Protein AF-0000000070300673 (afdb_homodimer)

InterPro domains:
  IPR002808 Adenosylcobinamide amidohydrolase, CbiZ [PF01955] (4-214)
  IPR052209 Adenosylcobinamide Amidohydrolase [PTHR35336] (2-284)

Foldseek 3Di:
DKDFDPDFKWKAKPAPQPHGTDGQAGMEEEEAAAPPVVCVVPHHHDQPDPDRNNRQQVVCVVVVHDRNRYGYAYANFDLVLKFKFWDDDPHKIKMKIKAWDPLQFFAAPPFDDQADPVVRDHDRDGTEMEMEIEIAAAEDSVQQVVLVVLLLQLQQVLQVVLLDAHPRAQHTGSTGPRYIYMYMYDNPHPHYDYHQDCVDPNSVRSSVGSSVRHQSNHCRGPVSDSQVCQFLCNLGVNVVQHLVLLLVLLCVVPVVDDSVLLSVLSVCLGNVNLLSVLSNVLSVLLVVVVVVNHPLVRSQVVNVVSLVVVCVVLVHDPVPQPVPQPDPPPDRSSNSSVSSSSNSSSVVSVSCSVVVVD/DKDFDPDFKWKAKPAPQPHGTDGQAGMEEEEAAAPPVVSVVPHHHDQPDPDRNNRQQVVCVVVVHDRNRYGYAYANFDLVLKFKFWDDDPHKIKMKIKAWDPLQFFAAPPFDDQADPVVRDHDRDGTEMEMEIEIAAAEDSVQQVVLVVLLLQLQQVLQVVLLDAHPRALHTGSTGPRYIYMYMYDNPHPHYDYHQDCVDPNSVRSSVGSSVRHQSNHCSGPVSDSQVCQFLCNLGVNVVQHLVLLLVLLCVVPVVDDSVLLSVLSVVLGNPNLLSVLSNVLSVLLVVVVVVNHPLVRSQVVNVVSLVVVCVVLVHDPPDPPVVQPDDPPDDSSNSSVSVSSNSSSVVSVSCSVVVVD

Sequence (716 aa):
MIVRFAGRRGVVSTCNLNGGYREDLRYAFNNSCGRDPDVIAKRSVGMRGKTMIEHYAALAEELGLPLDKTTGMGTAALIENTATSSRQYHGVTVMAVATAGIDVNGGRAGEPAAYNEFTQTDLIKPGTINVFLFIDASLDAGTLTRALVTATEAKSAALQELMANSMYSEDLATGSGTDSLIAICNKESEIVLQNSGKHVLLGEMIGQSVKEAITEALSRQTKMTPTRQASIEWQTKRYGITREAIVSECLRLYPHLKKEVVEAGIGGIDRDNRLVAAVAAIAHLCDQNRWQIISDKSMTCTAENILHTILSERGISEEANRKDIVCGQDAPAYRQVLSLCLHTLARILHNRIIHSSLMIVRFAGRRGVVSTCNLNGGYREDLRYAFNNSCGRDPDVIAKRSVGMRGKTMIEHYAALAEELGLPLDKTTGMGTAALIENTATSSRQYHGVTVMAVATAGIDVNGGRAGEPAAYNEFTQTDLIKPGTINVFLFIDASLDAGTLTRALVTATEAKSAALQELMANSMYSEDLATGSGTDSLIAICNKESEIVLQNSGKHVLLGEMIGQSVKEAITEALSRQTKMTPTRQASIEWQTKRYGITREAIVSECLRLYPHLKKEVVEAGIGGIDRDNRLVAAVAAIAHLCDQNRWQIISDKSMTCTAENILHTILSERGISEEANRKDIVCGQDAPAYRQVLSLCLHTLARILHNRIIHSSL

Solvent-accessible surface area (backbone atoms only — not comparable to full-atom values): 34744 Å² total; per-residue (Å²): 94,77,45,74,56,94,59,60,29,39,34,36,25,32,19,61,32,75,20,16,46,44,59,74,50,43,36,36,35,46,40,51,43,18,74,46,64,72,35,40,73,69,35,71,67,71,79,74,37,96,43,69,43,45,24,49,44,46,51,32,50,75,72,70,42,60,67,92,27,31,32,50,43,67,30,42,37,58,71,90,32,50,20,71,26,70,38,76,57,97,84,34,41,30,36,16,40,15,36,19,33,38,93,67,23,12,26,34,48,35,36,77,44,60,26,37,81,87,73,68,44,66,77,85,58,63,25,16,40,39,36,42,36,41,34,55,28,18,52,50,51,0,23,50,40,32,34,50,44,32,36,33,26,6,45,25,48,40,30,51,62,48,49,33,46,12,70,78,47,73,46,60,15,34,47,28,35,54,50,39,48,36,37,36,28,26,58,76,40,88,51,74,49,80,63,23,28,30,32,26,51,58,9,14,36,43,6,41,15,35,23,50,5,41,48,48,1,22,31,62,58,69,50,52,38,35,69,58,35,32,18,37,32,49,62,28,45,36,74,60,44,29,66,66,48,30,43,52,49,27,40,69,77,38,67,87,57,56,67,68,60,48,60,66,48,44,61,64,57,32,50,29,48,58,55,27,38,52,51,47,28,39,48,49,39,38,52,35,32,76,47,55,38,32,49,64,65,29,36,47,53,54,41,50,52,53,51,49,50,59,31,52,76,69,71,44,81,68,84,66,57,72,84,66,50,81,51,62,92,82,52,58,61,54,55,42,48,50,47,44,48,42,51,50,50,12,51,50,50,50,54,48,51,64,58,65,76,93,93,78,46,72,55,92,58,60,29,38,35,37,24,32,18,62,32,75,20,16,47,44,59,73,48,43,36,37,35,48,41,52,41,17,74,47,64,72,35,38,74,68,36,73,67,70,80,74,38,98,42,67,42,46,23,48,44,47,51,33,50,74,72,70,42,60,67,92,27,31,32,48,45,66,30,41,39,57,72,90,34,52,19,72,26,70,36,76,58,96,86,33,39,33,37,17,39,14,35,17,32,40,93,68,24,11,26,34,47,36,38,78,43,60,24,37,80,88,72,68,45,67,77,84,59,63,25,16,41,38,37,41,36,40,34,54,28,18,52,50,50,1,23,49,40,32,35,48,44,30,36,34,27,5,45,24,49,40,29,51,62,48,50,33,44,12,69,77,47,73,47,59,15,35,46,27,35,53,51,37,47,35,37,38,28,26,59,75,41,87,51,73,50,80,63,23,29,29,32,26,51,58,8,14,36,42,6,41,14,33,23,51,5,41,48,46,2,22,31,61,60,69,51,52,38,35,69,59,37,33,17,37,33,48,63,28,44,35,73,59,43,31,67,65,49,30,44,52,49,28,40,69,77,38,67,87,59,56,67,69,61,48,60,66,48,43,61,64,56,33,50,28,48,59,55,26,39,52,50,47,28,41,51,49,38,38,51,34,32,75,46,56,37,31,48,64,65,30,37,47,53,53,42,50,52,54,52,49,50,57,32,52,78,69,71,42,82,76,88,64,55,74,84,67,44,84,50,61,92,82,53,57,61,56,55,42,49,51,47,47,49,42,51,50,51,13,51,50,50,51,53,47,51,63,58,66,76,96

Organism: Porphyromonas gingivalis (strain ATCC BAA-308 / W83) (NCBI:txid242619)

pLDDT: mean 90.78, std 13.78, range [38.5, 98.94]

Structure (mmCIF, N/CA/C/O backbone):
data_AF-0000000070300673-model_v1
#
loop_
_entity.id
_entity.type
_entity.pdbx_description
1 polymer 'Conserved domain protein'
#
loop_
_atom_site.group_PDB
_atom_site.id
_atom_site.type_symbol
_atom_site.label_atom_id
_atom_site.label_alt_id
_atom_site.label_comp_id
_atom_site.label_asym_id
_atom_site.label_entity_id
_atom_site.label_seq_id
_atom_site.pdbx_PDB_ins_code
_atom_site.Cartn_x
_atom_site.Cartn_y
_atom_site.Cartn_z
_atom_site.occupancy
_atom_site.B_iso_or_equiv
_atom_site.auth_seq_id
_atom_site.auth_comp_id
_atom_site.auth_asym_id
_atom_site.auth_atom_id
_atom_site.pdbx_PDB_model_num
ATOM 1 N N . MET A 1 1 ? -20.406 -13.328 -14.867 1 95.62 1 MET A N 1
ATOM 2 C CA . MET A 1 1 ? -19.469 -13.102 -15.969 1 95.62 1 MET A CA 1
ATOM 3 C C . MET A 1 1 ? -18.656 -14.359 -16.234 1 95.62 1 MET A C 1
ATOM 5 O O . MET A 1 1 ? -18.031 -14.914 -15.32 1 95.62 1 MET A O 1
ATOM 9 N N . ILE A 1 2 ? -18.625 -14.859 -17.438 1 97.31 2 ILE A N 1
ATOM 10 C CA . ILE A 1 2 ? -17.859 -16.031 -17.844 1 97.31 2 ILE A CA 1
ATOM 11 C C . ILE A 1 2 ? -16.859 -15.648 -18.922 1 97.31 2 ILE A C 1
ATOM 13 O O . ILE A 1 2 ? -17.203 -14.938 -19.875 1 97.31 2 ILE A O 1
ATOM 17 N N . VAL A 1 3 ? -15.625 -15.977 -18.688 1 97.88 3 VAL A N 1
ATOM 18 C CA . VAL A 1 3 ? -14.562 -15.812 -19.672 1 97.88 3 VAL A CA 1
ATOM 19 C C . VAL A 1 3 ? -14.242 -17.156 -20.312 1 97.88 3 VAL A C 1
ATOM 21 O O . VAL A 1 3 ? -13.844 -18.109 -19.625 1 97.88 3 VAL A O 1
ATOM 24 N N . ARG A 1 4 ? -14.398 -17.219 -21.562 1 98.12 4 ARG A N 1
ATOM 25 C CA . ARG A 1 4 ? -14.016 -18.406 -22.328 1 98.12 4 ARG A CA 1
ATOM 26 C C . ARG A 1 4 ? -12.719 -18.156 -23.094 1 98.12 4 ARG A C 1
ATOM 28 O O . ARG A 1 4 ? -12.594 -17.156 -23.797 1 98.12 4 ARG A O 1
ATOM 35 N N . PHE A 1 5 ? -11.82 -19.109 -22.984 1 97.56 5 PHE A N 1
ATOM 36 C CA . PHE A 1 5 ? -10.523 -18.922 -23.625 1 97.56 5 PHE A CA 1
ATOM 37 C C . PHE A 1 5 ? -10.562 -19.375 -25.078 1 97.56 5 PHE A C 1
ATOM 39 O O . PHE A 1 5 ? -11.047 -20.469 -25.375 1 97.56 5 PHE A O 1
ATOM 46 N N . ALA A 1 6 ? -10.109 -18.562 -25.969 1 93.38 6 ALA A N 1
ATOM 47 C CA . ALA A 1 6 ? -10.141 -18.844 -27.406 1 93.38 6 ALA A CA 1
ATOM 48 C C . ALA A 1 6 ? -9.023 -19.812 -27.781 1 93.38 6 ALA A C 1
ATOM 50 O O . ALA A 1 6 ? -9.086 -20.453 -28.844 1 93.38 6 ALA A O 1
ATOM 51 N N . GLY A 1 7 ? -8.039 -20 -27 1 95.38 7 GLY A N 1
ATOM 52 C CA . GLY A 1 7 ? -6.883 -20.844 -27.266 1 95.38 7 GLY A CA 1
ATOM 53 C C . GLY A 1 7 ? -6.121 -21.203 -26 1 95.38 7 GLY A C 1
ATOM 54 O O . GLY A 1 7 ? -6.688 -21.219 -24.906 1 95.38 7 GLY A O 1
ATOM 55 N N . ARG A 1 8 ? -4.844 -21.609 -26.25 1 97.31 8 ARG A N 1
ATOM 56 C CA . ARG A 1 8 ? -4.02 -22.031 -25.125 1 97.31 8 ARG A CA 1
ATOM 57 C C . ARG A 1 8 ? -3.648 -20.828 -24.25 1 97.31 8 ARG A C 1
ATOM 59 O O . ARG A 1 8 ? -3.102 -19.844 -24.734 1 97.31 8 ARG A O 1
ATOM 66 N N . ARG A 1 9 ? -3.98 -20.922 -22.984 1 98.62 9 ARG A N 1
ATOM 67 C CA . ARG A 1 9 ? -3.711 -19.859 -22.016 1 98.62 9 ARG A CA 1
ATOM 68 C C . ARG A 1 9 ? -2.938 -20.391 -20.812 1 98.62 9 ARG A C 1
ATOM 70 O O . ARG A 1 9 ? -3.076 -21.562 -20.453 1 98.62 9 ARG A O 1
ATOM 77 N N . GLY A 1 10 ? -1.978 -19.594 -20.359 1 98.69 10 GLY A N 1
ATOM 78 C CA . GLY A 1 10 ? -1.505 -19.766 -18.984 1 98.69 10 GLY A CA 1
ATOM 79 C C . GLY A 1 10 ? -2.35 -19.031 -17.969 1 98.69 10 GLY A C 1
ATOM 80 O O . GLY A 1 10 ? -2.738 -17.875 -18.188 1 98.69 10 GLY A O 1
ATOM 81 N N . VAL A 1 11 ? -2.725 -19.766 -16.875 1 98.88 11 VAL A N 1
ATOM 82 C CA . VAL A 1 11 ? -3.625 -19.172 -15.898 1 98.88 11 VAL A CA 1
ATOM 83 C C . VAL A 1 11 ? -3.043 -19.328 -14.5 1 98.88 11 VAL A C 1
ATOM 85 O O . VAL A 1 11 ? -2.656 -20.422 -14.102 1 98.88 11 VAL A O 1
ATOM 88 N N . VAL A 1 12 ? -2.861 -18.266 -13.812 1 98.88 12 VAL A N 1
ATOM 89 C CA . VAL A 1 12 ? -2.613 -18.281 -12.375 1 98.88 12 VAL A CA 1
ATOM 90 C C . VAL A 1 12 ? -3.85 -17.781 -11.633 1 98.88 12 VAL A C 1
ATOM 92 O O . VAL A 1 12 ? -4.328 -16.672 -11.883 1 98.88 12 VAL A O 1
ATOM 95 N N . SER A 1 13 ? -4.371 -18.594 -10.719 1 98.75 13 SER A N 1
ATOM 96 C CA . SER A 1 13 ? -5.633 -18.297 -10.055 1 98.75 13 SER A CA 1
ATOM 97 C C . SER A 1 13 ? -5.527 -18.5 -8.547 1 98.75 13 SER A C 1
ATOM 99 O O . SER A 1 13 ? -4.902 -19.469 -8.094 1 98.75 13 SER A O 1
ATOM 101 N N . THR A 1 14 ? -6.176 -17.609 -7.805 1 98.12 14 THR A N 1
ATOM 102 C CA . THR A 1 14 ? -6.23 -17.75 -6.355 1 98.12 14 THR A CA 1
ATOM 103 C C . THR A 1 14 ? -7.418 -18.609 -5.93 1 98.12 14 THR A C 1
ATOM 105 O O . THR A 1 14 ? -7.676 -18.766 -4.738 1 98.12 14 THR A O 1
ATOM 108 N N . CYS A 1 15 ? -8.109 -19.172 -6.828 1 97.38 15 CYS A N 1
ATOM 109 C CA . CYS A 1 15 ? -9.328 -19.922 -6.547 1 97.38 15 CYS A CA 1
ATOM 110 C C . CYS A 1 15 ? -8.992 -21.281 -5.953 1 97.38 15 CYS A C 1
ATOM 112 O O . CYS A 1 15 ? -7.996 -21.906 -6.332 1 97.38 15 CYS A O 1
ATOM 114 N N . ASN A 1 16 ? -9.883 -21.719 -5.094 1 95.62 16 ASN A N 1
ATOM 115 C CA . ASN A 1 16 ? -9.742 -23.062 -4.555 1 95.62 16 ASN A CA 1
ATOM 116 C C . ASN A 1 16 ? -9.953 -24.125 -5.637 1 95.62 16 ASN A C 1
ATOM 118 O O . ASN A 1 16 ? -9.359 -25.203 -5.574 1 95.62 16 ASN A O 1
ATOM 122 N N . LEU A 1 17 ? -10.773 -23.781 -6.582 1 96.69 17 LEU A N 1
ATOM 123 C CA . LEU A 1 17 ? -11.023 -24.688 -7.703 1 96.69 17 LEU A CA 1
ATOM 124 C C . LEU A 1 17 ? -10.031 -24.438 -8.828 1 96.69 17 LEU A C 1
ATOM 126 O O . LEU A 1 17 ? -10.094 -23.406 -9.508 1 96.69 17 LEU A O 1
ATOM 130 N N . ASN A 1 18 ? -9.18 -25.391 -9.039 1 97.81 18 ASN A N 1
ATOM 131 C CA . ASN A 1 18 ? -8.203 -25.344 -10.125 1 97.81 18 ASN A CA 1
ATOM 132 C C . ASN A 1 18 ? -7.352 -24.078 -10.047 1 97.81 18 ASN A C 1
ATOM 134 O O . ASN A 1 18 ? -7.141 -23.406 -11.055 1 97.81 18 ASN A O 1
ATOM 138 N N . GLY A 1 19 ? -6.93 -23.766 -8.828 1 98.19 19 GLY A N 1
ATOM 139 C CA . GLY A 1 19 ? -6.07 -22.609 -8.617 1 98.19 19 GLY A CA 1
ATOM 140 C C . GLY A 1 19 ? -4.605 -22.891 -8.891 1 98.19 19 GLY A C 1
ATOM 141 O O . GLY A 1 19 ? -4.27 -23.922 -9.5 1 98.19 19 GLY A O 1
ATOM 142 N N . GLY A 1 20 ? -3.764 -22 -8.547 1 98.12 20 GLY A N 1
ATOM 143 C CA . GLY A 1 20 ? -2.357 -22.109 -8.898 1 98.12 20 GLY A CA 1
ATOM 144 C C . GLY A 1 20 ? -2.078 -21.797 -10.352 1 98.12 20 GLY A C 1
ATOM 145 O O . GLY A 1 20 ? -2.654 -20.859 -10.906 1 98.12 20 GLY A O 1
ATOM 146 N N . TYR A 1 21 ? -1.123 -22.453 -10.914 1 98.69 21 TYR A N 1
ATOM 147 C CA . TYR A 1 21 ? -0.82 -22.266 -12.328 1 98.69 21 TYR A CA 1
ATOM 148 C C . TYR A 1 21 ? -1.3 -23.469 -13.141 1 98.69 21 TYR A C 1
ATOM 150 O O . TYR A 1 21 ? -1 -24.609 -12.812 1 98.69 21 TYR A O 1
ATOM 158 N N . ARG A 1 22 ? -2.006 -23.141 -14.219 1 98.38 22 ARG A N 1
ATOM 159 C CA . ARG A 1 22 ? -2.518 -24.172 -15.117 1 98.38 22 ARG A CA 1
ATOM 160 C C . ARG A 1 22 ? -2.479 -23.703 -16.562 1 98.38 22 ARG A C 1
ATOM 162 O O . ARG A 1 22 ? -2.631 -22.516 -16.844 1 98.38 22 ARG A O 1
ATOM 169 N N . GLU A 1 23 ? -2.332 -24.703 -17.5 1 98.12 23 GLU A N 1
AT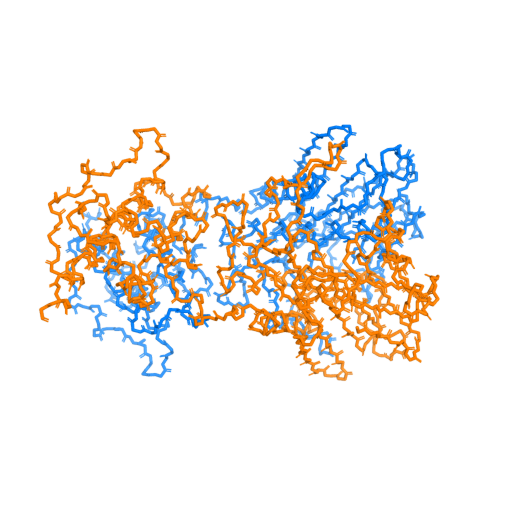OM 170 C CA . GLU A 1 23 ? -2.34 -24.359 -18.922 1 98.12 23 GLU A CA 1
ATOM 171 C C . GLU A 1 23 ? -3.459 -25.078 -19.656 1 98.12 23 GLU A C 1
ATOM 173 O O . GLU A 1 23 ? -3.602 -24.938 -20.875 1 98.12 23 GLU A O 1
ATOM 178 N N . ASP A 1 24 ? -4.266 -25.812 -18.922 1 97.94 24 ASP A N 1
ATOM 179 C CA . ASP A 1 24 ? -5.281 -26.625 -19.578 1 97.94 24 ASP A CA 1
ATOM 180 C C . ASP A 1 24 ? -6.684 -26.094 -19.297 1 97.94 24 ASP A C 1
ATOM 182 O O . ASP A 1 24 ? -7.68 -26.719 -19.656 1 97.94 24 ASP A O 1
ATOM 186 N N . LEU A 1 25 ? -6.758 -24.969 -18.594 1 98.44 25 LEU A N 1
ATOM 187 C CA . LEU A 1 25 ? -8.07 -24.391 -18.312 1 98.44 25 LEU A CA 1
ATOM 188 C C . LEU A 1 25 ? -8.672 -23.797 -19.578 1 98.44 25 LEU A C 1
ATOM 190 O O . LEU A 1 25 ? -7.949 -23.406 -20.5 1 98.44 25 LEU A O 1
ATOM 194 N N . ARG A 1 26 ? -10.094 -23.672 -19.562 1 98.38 26 ARG A N 1
ATOM 195 C CA . ARG A 1 26 ? -10.805 -23.125 -20.719 1 98.38 26 ARG A CA 1
ATOM 196 C C . ARG A 1 26 ? -11.758 -22.016 -20.297 1 98.38 26 ARG A C 1
ATOM 198 O O . ARG A 1 26 ? -12.195 -21.219 -21.125 1 98.38 26 ARG A O 1
ATOM 205 N N . TYR A 1 27 ? -12.008 -22.031 -18.984 1 98.5 27 TYR A N 1
ATOM 206 C CA . TYR A 1 27 ? -13.008 -21.078 -18.5 1 98.5 27 TYR A CA 1
ATOM 207 C C . TYR A 1 27 ? -12.578 -20.453 -17.188 1 98.5 27 TYR A C 1
ATOM 209 O O . TYR A 1 27 ? -11.875 -21.094 -16.391 1 98.5 27 TYR A O 1
ATOM 217 N N . ALA A 1 28 ? -12.945 -19.266 -16.984 1 98.44 28 ALA A N 1
ATOM 218 C CA . ALA A 1 28 ? -12.93 -18.594 -15.688 1 98.44 28 ALA A CA 1
ATOM 219 C C . ALA A 1 28 ? -14.211 -17.781 -15.477 1 98.44 28 ALA A C 1
ATOM 221 O O . ALA A 1 28 ? -14.844 -17.344 -16.438 1 98.44 28 ALA A O 1
ATOM 222 N N . PHE A 1 29 ? -14.625 -17.641 -14.203 1 97.56 29 PHE A N 1
ATOM 223 C CA . PHE A 1 29 ? -15.836 -16.875 -13.992 1 97.56 29 PHE A CA 1
ATOM 224 C C . PHE A 1 29 ? -15.695 -15.969 -12.766 1 97.56 29 PHE A C 1
ATOM 226 O O . PHE A 1 29 ? -14.805 -16.172 -11.938 1 97.56 29 PHE A O 1
ATOM 233 N N . ASN A 1 30 ? -16.375 -14.938 -12.711 1 96.12 30 ASN A N 1
ATOM 234 C CA . ASN A 1 30 ? -16.656 -14.086 -11.562 1 96.12 30 ASN A CA 1
ATOM 235 C C . ASN A 1 30 ? -18.156 -14.055 -11.25 1 96.12 30 ASN A C 1
ATOM 237 O O . ASN A 1 30 ? -18.953 -13.57 -12.062 1 96.12 30 ASN A O 1
ATOM 241 N N . ASN A 1 31 ? -18.453 -14.539 -10.078 1 91.38 31 ASN A N 1
ATOM 242 C CA . ASN A 1 31 ? -19.859 -14.695 -9.727 1 91.38 31 ASN A CA 1
ATOM 243 C C . ASN A 1 31 ? -20.25 -13.805 -8.547 1 91.38 31 ASN A C 1
ATOM 245 O O . ASN A 1 31 ? -19.578 -13.797 -7.523 1 91.38 31 ASN A O 1
ATOM 249 N N . SER A 1 32 ? -21.297 -13.07 -8.719 1 83.25 32 SER A N 1
ATOM 250 C CA . SER A 1 32 ? -21.828 -12.297 -7.602 1 83.25 32 SER A CA 1
ATOM 251 C C . SER A 1 32 ? -22.531 -13.195 -6.594 1 83.25 32 SER A C 1
ATOM 253 O O . SER A 1 32 ? -23.391 -14 -6.965 1 83.25 32 SER A O 1
ATOM 255 N N . CYS A 1 33 ? -22.047 -13.18 -5.348 1 71.19 33 CYS A N 1
ATOM 256 C CA . CYS A 1 33 ? -22.688 -13.984 -4.309 1 71.19 33 CYS A CA 1
ATOM 257 C C . CYS A 1 33 ? -23.234 -13.102 -3.191 1 71.19 33 CYS A C 1
ATOM 259 O O . CYS A 1 33 ? -23.547 -13.594 -2.105 1 71.19 33 CYS A O 1
ATOM 261 N N . GLY A 1 34 ? -23.344 -11.805 -3.15 1 58.28 34 GLY A N 1
ATOM 262 C CA . GLY A 1 34 ? -23.672 -10.938 -2.037 1 58.28 34 GLY A CA 1
ATOM 263 C C . GLY A 1 34 ? -25.141 -10.969 -1.675 1 58.28 34 GLY A C 1
ATOM 264 O O . GLY A 1 34 ? -25.938 -11.625 -2.346 1 58.28 34 GLY A O 1
ATOM 265 N N . ARG A 1 35 ? -25.391 -10.508 -0.26 1 52.5 35 ARG A N 1
ATOM 266 C CA . ARG A 1 35 ? -26.688 -10.43 0.389 1 52.5 35 ARG A CA 1
ATOM 267 C C . ARG A 1 35 ? -27.469 -9.219 -0.092 1 52.5 35 ARG A C 1
ATOM 269 O O . ARG A 1 35 ? -28.516 -8.883 0.47 1 52.5 35 ARG A O 1
ATOM 276 N N . ASP A 1 36 ? -26.844 -8.414 -0.777 1 48.84 36 ASP A N 1
ATOM 277 C CA . ASP A 1 36 ? -27.641 -7.285 -1.239 1 48.84 36 ASP A CA 1
ATOM 278 C C . ASP A 1 36 ? -28.984 -7.75 -1.805 1 48.84 36 ASP A C 1
ATOM 280 O O . ASP A 1 36 ? -29.047 -8.734 -2.549 1 48.84 36 ASP A O 1
ATOM 284 N N . PRO A 1 37 ? -29.953 -7.25 -1.083 1 48.22 37 PRO A N 1
ATOM 285 C CA . PRO A 1 37 ? -31.266 -7.633 -1.598 1 48.22 37 PRO A CA 1
ATOM 286 C C . PRO A 1 37 ? 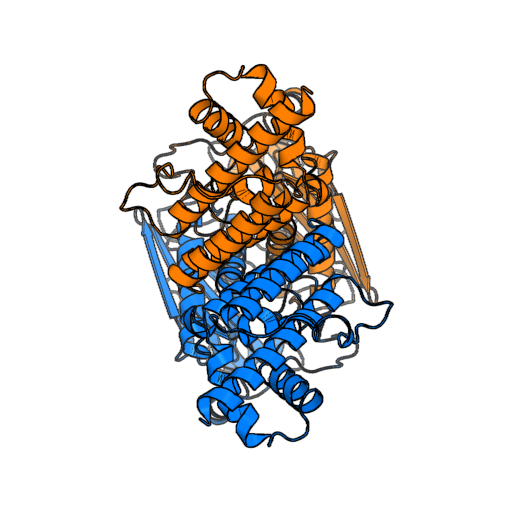-31.297 -7.762 -3.119 1 48.22 37 PRO A C 1
ATOM 288 O O . PRO A 1 37 ? -31.938 -8.664 -3.654 1 48.22 37 PRO A O 1
ATOM 291 N N . ASP A 1 38 ? -30.578 -6.914 -3.656 1 40.53 38 ASP A N 1
ATOM 292 C CA . ASP A 1 38 ? -30.531 -6.996 -5.113 1 40.53 38 ASP A CA 1
ATOM 293 C C . ASP A 1 38 ? -29.734 -8.219 -5.57 1 40.53 38 ASP A C 1
ATOM 295 O O . ASP A 1 38 ? -30.031 -8.797 -6.621 1 40.53 38 ASP A O 1
ATOM 299 N N . VAL A 1 39 ? -28.719 -8.5 -4.844 1 43.84 39 VAL A N 1
ATOM 300 C CA . VAL A 1 39 ? -27.969 -9.711 -5.117 1 43.84 39 VAL A CA 1
ATOM 301 C C . VAL A 1 39 ? -28.75 -10.93 -4.625 1 43.84 39 VAL A C 1
ATOM 303 O O . VAL A 1 39 ? -28.828 -11.945 -5.316 1 43.84 39 VAL A O 1
ATOM 306 N N . ILE A 1 40 ? -29.266 -10.844 -3.439 1 47.03 40 ILE A N 1
ATOM 307 C CA . ILE A 1 40 ? -30.062 -11.93 -2.869 1 47.03 40 ILE A CA 1
ATOM 308 C C . ILE A 1 40 ? -31.203 -12.297 -3.824 1 47.03 40 ILE A C 1
ATOM 310 O O . ILE A 1 40 ? -31.5 -13.477 -4.016 1 47.03 40 ILE A O 1
ATOM 314 N N . ALA A 1 41 ? -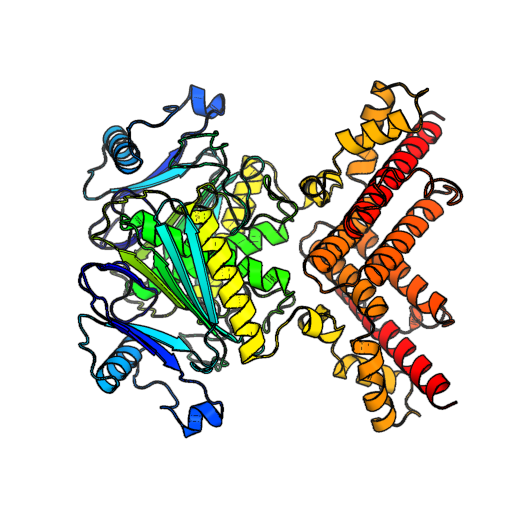31.969 -11.258 -4.199 1 43.16 41 ALA A N 1
ATOM 315 C CA . ALA A 1 41 ? -33.125 -11.523 -5.074 1 43.16 41 ALA A CA 1
ATOM 316 C C . ALA A 1 41 ? -32.688 -12.281 -6.324 1 43.16 41 ALA A C 1
ATOM 318 O O . ALA A 1 41 ? -33.438 -13.078 -6.875 1 43.16 41 ALA A O 1
ATOM 319 N N . LYS A 1 42 ? -31.672 -11.781 -6.812 1 38.5 42 LYS A N 1
ATOM 320 C CA . LYS A 1 42 ? -31.359 -12.328 -8.133 1 38.5 42 LYS A CA 1
ATOM 321 C C . LYS A 1 42 ? -30.5 -13.578 -8.008 1 38.5 42 LYS A C 1
ATOM 323 O O . LYS A 1 42 ? -30.375 -14.352 -8.969 1 38.5 42 LYS A O 1
ATOM 328 N N . ARG A 1 43 ? -29.562 -13.734 -7.242 1 43.88 43 ARG A N 1
ATOM 329 C CA . ARG A 1 43 ? -28.547 -14.758 -7.367 1 43.88 43 ARG A CA 1
ATOM 330 C C . ARG A 1 43 ? -28.375 -15.523 -6.055 1 43.88 43 ARG A C 1
ATOM 332 O O . ARG A 1 43 ? -28.812 -15.062 -5.004 1 43.88 43 ARG A O 1
ATOM 339 N N . SER A 1 44 ? -27.891 -16.812 -6.012 1 40.78 44 SER A N 1
ATOM 340 C CA . SER A 1 44 ? -27.719 -17.875 -5.035 1 40.78 44 SER A CA 1
ATOM 341 C C . SER A 1 44 ? -26.953 -17.391 -3.805 1 40.78 44 SER A C 1
ATOM 343 O O . SER A 1 44 ? -25.812 -16.938 -3.91 1 40.78 44 SER A O 1
ATOM 345 N N . VAL A 1 45 ? -27.578 -17.062 -2.711 1 49.69 45 VAL A N 1
ATOM 346 C CA . VAL A 1 45 ? -27.156 -16.641 -1.378 1 49.69 45 VAL A CA 1
ATOM 347 C C . VAL A 1 45 ? -26.531 -17.828 -0.638 1 49.69 45 VAL A C 1
ATOM 349 O O . VAL A 1 45 ? -27.062 -18.938 -0.701 1 49.69 45 VAL A O 1
ATOM 352 N N . GLY A 1 46 ? -25.188 -17.766 -0.187 1 58.31 46 GLY A N 1
ATOM 353 C CA . GLY A 1 46 ? -24.547 -18.578 0.828 1 58.31 46 GLY A CA 1
ATOM 354 C C . GLY A 1 46 ? -23.594 -19.609 0.25 1 58.31 46 GLY A C 1
ATOM 355 O O . GLY A 1 46 ? -23.438 -19.703 -0.97 1 58.31 46 GLY A O 1
ATOM 356 N N . MET A 1 47 ? -22.891 -20.234 1.081 1 67.38 47 MET A N 1
ATOM 357 C CA . MET A 1 47 ? -21.969 -21.328 0.754 1 67.38 47 MET A CA 1
ATOM 358 C C . MET A 1 47 ? -22.719 -22.531 0.208 1 67.38 47 MET A C 1
ATOM 360 O O . MET A 1 47 ? -23.703 -22.984 0.814 1 67.38 47 MET A O 1
ATOM 364 N N . ARG A 1 48 ? -22.438 -23.016 -1.025 1 72.38 48 ARG A N 1
ATOM 365 C CA . ARG A 1 48 ? -23.078 -24.141 -1.693 1 72.38 48 ARG A CA 1
ATOM 366 C C . ARG A 1 48 ? -22.391 -25.453 -1.321 1 72.38 48 ARG A C 1
ATOM 368 O O . ARG A 1 48 ? -22.766 -26.531 -1.805 1 72.38 48 ARG A O 1
ATOM 375 N N . GLY A 1 49 ? -21.438 -25.344 -0.339 1 72.44 49 GLY A N 1
ATOM 376 C CA . GLY A 1 49 ? -20.703 -26.516 0.12 1 72.44 49 GLY A CA 1
ATOM 377 C C . GLY A 1 49 ? -20.078 -26.312 1.489 1 72.44 49 GLY A C 1
ATOM 378 O O . GLY A 1 49 ? -20.156 -25.234 2.064 1 72.44 49 GLY A O 1
ATOM 379 N N . LYS A 1 50 ? -19.609 -27.484 1.951 1 76.19 50 LYS A N 1
ATOM 380 C CA . LYS A 1 50 ? -19 -27.469 3.277 1 76.19 50 LYS A CA 1
ATOM 381 C C . LYS A 1 50 ? -17.625 -26.797 3.242 1 76.19 50 LYS A C 1
ATOM 383 O O . LYS A 1 50 ? -17.125 -26.344 4.27 1 76.19 50 LYS A O 1
ATOM 388 N N . THR A 1 51 ? -17.047 -26.859 1.977 1 80.62 51 THR A N 1
ATOM 389 C CA . THR A 1 51 ? -15.719 -26.266 1.795 1 80.62 51 THR A CA 1
ATOM 390 C C . THR A 1 51 ? -15.727 -25.266 0.637 1 80.62 51 THR A C 1
ATOM 392 O O . THR A 1 51 ? -16.672 -25.25 -0.158 1 80.62 51 THR A O 1
ATOM 395 N N . MET A 1 52 ? -14.773 -24.5 0.576 1 83.81 52 MET A N 1
ATOM 396 C CA . MET A 1 52 ? -14.664 -23.531 -0.507 1 83.81 52 MET A CA 1
ATOM 397 C C . MET A 1 52 ? -14.516 -24.234 -1.854 1 83.81 52 MET A C 1
ATOM 399 O O . MET A 1 52 ? -15.023 -23.75 -2.867 1 83.81 52 MET A O 1
ATOM 403 N N . ILE A 1 53 ? -13.812 -25.344 -1.881 1 88.25 53 ILE A N 1
ATOM 404 C CA . ILE A 1 53 ? -13.656 -26.094 -3.117 1 88.25 53 ILE A CA 1
ATOM 405 C C . ILE A 1 53 ? -15.016 -26.578 -3.605 1 88.25 53 ILE A C 1
ATOM 407 O O . ILE A 1 53 ? -15.32 -26.5 -4.797 1 88.25 53 ILE A O 1
ATOM 411 N N . GLU A 1 54 ? -15.766 -27.078 -2.684 1 89.06 54 GLU A N 1
ATOM 412 C CA . GLU A 1 54 ? -17.109 -27.562 -3.025 1 89.06 54 GLU A CA 1
ATOM 413 C C . GLU A 1 54 ? -18 -26.406 -3.488 1 89.06 54 GLU A C 1
ATOM 415 O O . GLU A 1 54 ? -18.812 -26.578 -4.391 1 89.06 54 GLU A O 1
ATOM 420 N N . HIS A 1 55 ? -17.797 -25.297 -2.865 1 87.62 55 HIS A N 1
ATOM 421 C CA . HIS A 1 55 ? -18.578 -24.109 -3.232 1 87.62 55 HIS A CA 1
ATOM 422 C C . HIS A 1 55 ? -18.312 -23.719 -4.68 1 87.62 55 HIS A C 1
ATOM 424 O O . HIS A 1 55 ? -19.25 -23.562 -5.465 1 87.62 55 HIS A O 1
ATOM 430 N N . TYR A 1 56 ? -17.125 -23.641 -5.082 1 92.25 56 TYR A N 1
ATOM 431 C CA . TYR A 1 56 ? -16.781 -23.203 -6.426 1 92.25 56 TYR A CA 1
ATOM 432 C C . TYR A 1 56 ? -17.078 -24.266 -7.457 1 92.25 56 TYR A C 1
ATOM 434 O O . TYR A 1 56 ? -17.453 -23.969 -8.594 1 92.25 56 TYR A O 1
ATOM 442 N N . ALA A 1 57 ? -16.953 -25.5 -7.039 1 93.88 57 ALA A N 1
ATOM 443 C CA . ALA A 1 57 ? -17.344 -26.594 -7.926 1 93.88 57 ALA A CA 1
ATOM 444 C C . ALA A 1 57 ? -18.844 -26.531 -8.227 1 93.88 57 ALA A C 1
ATOM 446 O O . ALA A 1 57 ? -19.25 -26.703 -9.383 1 93.88 57 ALA A O 1
ATOM 447 N N . ALA A 1 58 ? -19.562 -26.312 -7.176 1 92.25 58 ALA A N 1
ATOM 448 C CA . ALA A 1 58 ? -21.016 -26.219 -7.344 1 92.25 58 ALA A CA 1
ATOM 449 C C . ALA A 1 58 ? -21.375 -25.031 -8.242 1 92.25 58 ALA A C 1
ATOM 451 O O . ALA A 1 58 ? -22.266 -25.156 -9.086 1 92.25 58 ALA A O 1
ATOM 452 N N . LEU A 1 59 ? -20.719 -23.938 -8.031 1 91.06 59 LEU A N 1
ATOM 453 C CA . LEU A 1 59 ? -20.953 -22.766 -8.867 1 91.06 59 LEU A CA 1
ATOM 454 C C . LEU A 1 59 ? -20.641 -23.062 -10.328 1 91.06 59 LEU A C 1
ATOM 456 O O . LEU A 1 59 ? -21.406 -22.688 -11.219 1 91.06 59 LEU A O 1
ATOM 460 N N . ALA A 1 60 ? -19.516 -23.703 -10.547 1 94.62 60 ALA A N 1
ATOM 461 C CA . ALA A 1 60 ? -19.125 -24.047 -11.906 1 94.62 60 ALA A CA 1
ATOM 462 C C . ALA A 1 60 ? -20.156 -24.953 -12.562 1 94.62 60 ALA A C 1
ATOM 464 O O . ALA A 1 60 ? -20.516 -24.766 -13.727 1 94.62 60 ALA A O 1
ATOM 465 N N . GLU A 1 61 ? -20.625 -25.891 -11.812 1 94.88 61 GLU A N 1
ATOM 466 C CA . GLU A 1 61 ? -21.656 -26.797 -12.32 1 94.88 6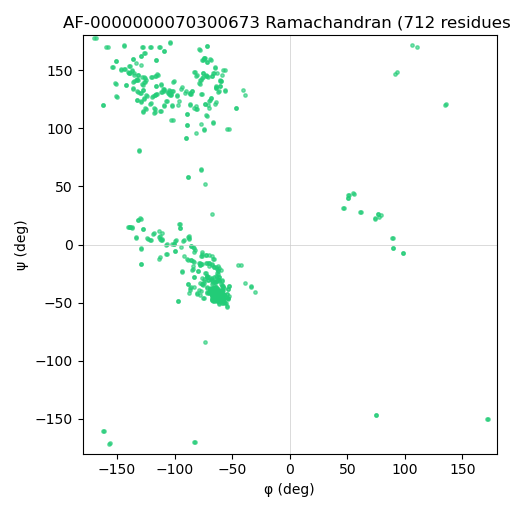1 GLU A CA 1
ATOM 467 C C . GLU A 1 61 ? -22.938 -26.062 -12.648 1 94.88 61 GLU A C 1
ATOM 469 O O . GLU A 1 61 ? -23.562 -26.312 -13.68 1 94.88 61 GLU A O 1
ATOM 474 N N . GLU A 1 62 ? -23.312 -25.25 -11.781 1 91.94 62 GLU A N 1
ATOM 475 C CA . GLU A 1 62 ? -24.531 -24.453 -11.984 1 91.94 62 GLU A CA 1
ATOM 476 C C . GLU A 1 62 ? -24.422 -23.609 -13.25 1 91.94 62 GLU A C 1
ATOM 478 O O . GLU A 1 62 ? -25.422 -23.359 -13.93 1 91.94 62 GLU A O 1
ATOM 483 N N . LEU A 1 63 ? -23.219 -23.141 -13.523 1 93.5 63 LEU A N 1
ATOM 484 C CA . LEU A 1 63 ? -22.984 -22.297 -14.688 1 93.5 63 LEU A CA 1
ATOM 485 C C . LEU A 1 63 ? -22.812 -23.141 -15.945 1 93.5 63 LEU A C 1
ATOM 487 O O . LEU A 1 63 ? -22.672 -22.609 -17.047 1 93.5 63 LEU A O 1
ATOM 491 N N . GLY A 1 64 ? -22.797 -24.453 -15.773 1 96.38 64 GLY A N 1
ATOM 492 C CA . GLY A 1 64 ? -22.641 -25.359 -16.906 1 96.38 64 GLY A CA 1
ATOM 493 C C . GLY A 1 64 ? -21.219 -25.469 -17.406 1 96.38 64 GLY A C 1
ATOM 494 O O . GLY A 1 64 ? -20.984 -25.734 -18.594 1 96.38 64 GLY A O 1
ATOM 495 N N . LEU A 1 65 ? -20.281 -25.188 -16.578 1 97.62 65 LEU A N 1
ATOM 496 C CA . LEU A 1 65 ? -18.875 -25.203 -16.969 1 97.62 65 LEU A CA 1
ATOM 497 C C . LEU A 1 65 ? -18.188 -26.484 -16.516 1 97.62 65 LEU A C 1
ATOM 499 O O . LEU A 1 65 ? -18.469 -27 -15.438 1 97.62 65 LEU A O 1
ATOM 503 N N . PRO A 1 66 ? -17.344 -27.016 -17.328 1 97.81 66 PRO A N 1
ATOM 504 C CA . PRO A 1 66 ? -16.641 -28.234 -16.922 1 97.81 66 PRO A CA 1
ATOM 505 C C . PRO A 1 66 ? -15.758 -28.016 -15.695 1 97.81 66 PRO A C 1
ATOM 507 O O . PRO A 1 66 ? -14.891 -27.125 -15.703 1 97.81 66 PRO A O 1
ATOM 510 N N . LEU A 1 67 ? -15.836 -28.828 -14.742 1 96.62 67 LEU A N 1
ATOM 511 C CA . LEU A 1 67 ? -15.203 -28.641 -13.438 1 96.62 67 LEU A CA 1
ATOM 512 C C . LEU A 1 67 ? -13.688 -28.688 -13.562 1 96.62 67 LEU A C 1
ATOM 514 O O . LEU A 1 67 ? -12.984 -27.922 -12.898 1 96.62 67 LEU A O 1
ATOM 518 N N . ASP A 1 68 ? -13.172 -29.547 -14.375 1 97.12 68 ASP A N 1
ATOM 519 C CA . ASP A 1 68 ? -11.727 -29.781 -14.445 1 97.12 68 ASP A CA 1
ATOM 520 C C . ASP A 1 68 ? -11.047 -28.734 -15.336 1 97.12 68 ASP A C 1
ATOM 522 O O . ASP A 1 68 ? -9.82 -28.703 -15.414 1 97.12 68 ASP A O 1
ATOM 526 N N . LYS A 1 69 ? -11.797 -27.844 -15.945 1 98.19 69 LYS A N 1
ATOM 527 C CA . LYS A 1 69 ? -11.25 -26.859 -16.875 1 98.19 69 LYS A CA 1
ATOM 528 C C . LYS A 1 69 ? -11.68 -25.453 -16.5 1 98.19 69 LYS A C 1
ATOM 530 O O . LYS A 1 69 ? -11.625 -24.531 -17.328 1 98.19 69 LYS A O 1
ATOM 535 N N . THR A 1 70 ? -12.211 -25.328 -15.281 1 98.38 70 THR A N 1
ATOM 536 C CA . THR A 1 70 ? -12.805 -24.047 -14.898 1 98.38 70 THR A CA 1
ATOM 537 C C . THR A 1 70 ? -12.227 -23.547 -13.578 1 98.38 70 THR A C 1
ATOM 539 O O . THR A 1 70 ? -12 -24.344 -12.656 1 98.38 70 THR A O 1
ATOM 542 N N . THR A 1 71 ? -11.844 -22.297 -13.508 1 98.25 71 THR A N 1
ATOM 543 C CA . THR A 1 71 ? -11.562 -21.609 -12.25 1 98.25 71 THR A CA 1
ATOM 544 C C . THR A 1 71 ? -12.461 -20.391 -12.094 1 98.25 71 THR A C 1
ATOM 546 O O . THR A 1 71 ? -13.258 -20.078 -12.977 1 98.25 71 THR A O 1
ATOM 549 N N . GLY A 1 72 ? -12.445 -19.781 -10.852 1 96.31 72 GLY A N 1
ATOM 550 C CA . GLY A 1 72 ? -13.398 -18.688 -10.711 1 96.31 72 GLY A CA 1
ATOM 551 C C . GLY A 1 72 ? -13.18 -17.859 -9.453 1 96.31 72 GLY A C 1
ATOM 552 O O . GLY A 1 72 ? -12.227 -18.094 -8.711 1 96.31 72 GLY A O 1
ATOM 553 N N . MET A 1 73 ? -13.977 -16.859 -9.328 1 94.38 73 MET A N 1
ATOM 554 C CA . MET A 1 73 ? -14.008 -15.945 -8.195 1 94.38 73 MET A CA 1
ATOM 555 C C . MET A 1 73 ? -15.445 -15.656 -7.766 1 94.38 73 MET A C 1
ATOM 557 O O . MET A 1 73 ? -16.375 -15.859 -8.539 1 94.38 73 MET A O 1
ATOM 561 N N . GLY A 1 74 ? -15.539 -15.211 -6.551 1 90 74 GLY A N 1
ATOM 562 C CA . GLY A 1 74 ? -16.812 -14.742 -6.008 1 90 74 GLY A CA 1
ATOM 563 C C . GLY A 1 74 ? -16.734 -13.336 -5.453 1 90 74 GLY A C 1
ATOM 564 O O . GLY A 1 74 ? -15.727 -12.945 -4.855 1 90 74 GLY A O 1
ATOM 565 N N . THR A 1 75 ? -17.797 -12.594 -5.652 1 87.5 75 THR A N 1
ATOM 566 C CA . THR A 1 75 ? -17.812 -11.203 -5.195 1 87.5 75 THR A CA 1
ATOM 567 C C . THR A 1 75 ? -19.172 -10.844 -4.617 1 87.5 75 THR A C 1
ATOM 569 O O . THR A 1 75 ? -20.203 -11.391 -5.035 1 87.5 75 THR A O 1
ATOM 572 N N . ALA A 1 76 ? -19.141 -9.977 -3.674 1 84.5 76 ALA A N 1
ATOM 573 C CA . ALA A 1 76 ? -20.375 -9.406 -3.166 1 84.5 76 ALA A CA 1
ATOM 574 C C . ALA A 1 76 ? -20.812 -8.211 -4.004 1 84.5 76 ALA A C 1
ATOM 576 O O . ALA A 1 76 ? -21.953 -7.746 -3.893 1 84.5 76 ALA A O 1
ATOM 577 N N . ALA A 1 77 ? -19.938 -7.695 -4.848 1 86.88 77 ALA A N 1
ATOM 578 C CA . ALA A 1 77 ? -20.266 -6.582 -5.73 1 86.88 77 ALA A CA 1
ATOM 579 C C . ALA A 1 77 ? -21.156 -7.035 -6.883 1 86.88 77 ALA A C 1
ATOM 581 O O . ALA A 1 77 ? -21.219 -8.227 -7.199 1 86.88 77 ALA A O 1
ATOM 582 N N . LEU A 1 78 ? -21.844 -6.113 -7.496 1 90.38 78 LEU A N 1
ATOM 583 C CA . LEU A 1 78 ? -22.656 -6.383 -8.688 1 90.38 78 LEU A CA 1
ATOM 584 C C . LEU A 1 78 ? -21.766 -6.52 -9.922 1 90.38 78 LEU A C 1
ATOM 586 O O . LEU A 1 78 ? -20.969 -5.629 -10.211 1 90.38 78 LEU A O 1
ATOM 590 N N . ILE A 1 79 ? -21.984 -7.59 -10.641 1 93.12 79 ILE A N 1
ATOM 591 C CA . ILE A 1 79 ? -21.203 -7.812 -11.859 1 93.12 79 ILE A CA 1
ATOM 592 C C . ILE A 1 79 ? -21.453 -6.676 -12.844 1 93.12 79 ILE A C 1
ATOM 594 O O . ILE A 1 79 ? -20.562 -6.301 -13.602 1 93.12 79 ILE A O 1
ATOM 598 N N . GLU A 1 80 ? -22.656 -6.031 -12.797 1 93.38 80 GLU A N 1
ATOM 599 C CA . GLU A 1 80 ? -23.016 -4.91 -13.656 1 93.38 80 GLU A CA 1
ATOM 600 C C . GLU A 1 80 ? -22.109 -3.705 -13.398 1 93.38 80 GLU A C 1
ATOM 602 O O . GLU A 1 80 ? -21.984 -2.822 -14.25 1 93.38 80 GLU A O 1
ATOM 607 N N . ASN A 1 81 ? -21.469 -3.67 -12.227 1 95.81 81 ASN A N 1
ATOM 608 C CA . ASN A 1 81 ? -20.609 -2.557 -11.859 1 95.81 81 ASN A CA 1
ATOM 609 C C . ASN A 1 81 ? -19.141 -2.852 -12.188 1 95.81 81 ASN A C 1
ATOM 611 O O . ASN A 1 81 ? -18.234 -2.17 -11.695 1 95.81 81 ASN A O 1
ATOM 615 N N . THR A 1 82 ? -18.969 -3.838 -13.047 1 97.38 82 THR A N 1
ATOM 616 C CA . THR A 1 82 ? -17.625 -4.191 -13.5 1 97.38 82 THR A CA 1
ATOM 617 C C . THR A 1 82 ? -16.969 -3.018 -14.211 1 97.38 82 THR A C 1
ATOM 619 O O . THR A 1 82 ? -17.625 -2.297 -14.969 1 97.38 82 THR A O 1
ATOM 622 N N . ALA A 1 83 ? -15.68 -2.795 -13.875 1 98.75 83 ALA A N 1
ATOM 623 C CA . ALA A 1 83 ? -14.883 -1.793 -14.578 1 98.75 83 ALA A CA 1
ATOM 624 C C . ALA A 1 83 ? -13.719 -2.441 -15.32 1 98.75 83 ALA A C 1
ATOM 626 O O . ALA A 1 83 ? -13.141 -3.426 -14.844 1 98.75 83 ALA A O 1
ATOM 627 N N . THR A 1 84 ? -13.375 -1.859 -16.516 1 98.69 84 THR A N 1
ATOM 628 C CA . THR A 1 84 ? -12.305 -2.377 -17.359 1 98.69 84 THR A CA 1
ATOM 629 C C . THR A 1 84 ? -11.32 -1.271 -17.719 1 98.69 84 THR A C 1
ATOM 631 O O . THR A 1 84 ? -11.719 -0.126 -17.938 1 98.69 84 THR A O 1
ATOM 634 N N . SER A 1 85 ? -10.07 -1.592 -17.672 1 98.81 85 SER A N 1
ATOM 635 C CA . SER A 1 85 ? -9.008 -0.713 -18.141 1 98.81 85 SER A CA 1
ATOM 636 C C . SER A 1 85 ? -7.977 -1.482 -18.969 1 98.81 85 SER A C 1
ATOM 638 O O . SER A 1 85 ? -7.629 -2.615 -18.625 1 98.81 85 SER A O 1
ATOM 640 N N . SER A 1 86 ? -7.488 -0.869 -20.062 1 98.44 86 SER A N 1
ATOM 641 C CA . SER A 1 86 ? -6.527 -1.533 -20.938 1 98.44 86 SER A CA 1
ATOM 642 C C . SER A 1 86 ? -5.387 -0.597 -21.312 1 98.44 86 SER A C 1
ATOM 644 O O . SER A 1 86 ? -5.551 0.625 -21.328 1 98.44 86 SER A O 1
ATOM 646 N N . ARG A 1 87 ? -4.246 -1.159 -21.484 1 97.5 87 ARG A N 1
ATOM 647 C CA . ARG A 1 87 ? -3.051 -0.507 -22 1 97.5 87 ARG A CA 1
ATOM 648 C C . ARG A 1 87 ? -2.453 -1.309 -23.156 1 97.5 87 ARG A C 1
ATOM 650 O O . ARG A 1 87 ? -2.541 -2.537 -23.172 1 97.5 87 ARG A O 1
ATOM 657 N N . GLN A 1 88 ? -1.935 -0.554 -24.109 1 96.31 88 GLN A N 1
ATOM 658 C CA . GLN A 1 88 ? -1.263 -1.197 -25.234 1 96.31 88 GLN A CA 1
ATOM 659 C C . GLN A 1 88 ? 0.087 -0.543 -25.516 1 96.31 88 GLN A C 1
ATOM 661 O O . GLN A 1 88 ? 0.196 0.685 -25.531 1 96.31 88 GLN A O 1
ATOM 666 N N . TYR A 1 89 ? 1.024 -1.373 -25.656 1 91.88 89 TYR A N 1
ATOM 667 C CA . TYR A 1 89 ? 2.375 -0.93 -25.984 1 91.88 89 TYR A CA 1
ATOM 668 C C . TYR A 1 89 ? 3.125 -2 -26.766 1 91.88 89 TYR A C 1
ATOM 670 O O . TYR A 1 89 ? 3.191 -3.156 -26.328 1 91.88 89 TYR A O 1
ATOM 678 N N . HIS A 1 90 ? 3.709 -1.656 -27.938 1 89.94 90 HIS A N 1
ATOM 679 C CA . HIS A 1 90 ? 4.559 -2.506 -28.766 1 89.94 90 HIS A CA 1
ATOM 680 C C . HIS A 1 90 ? 3.896 -3.852 -29.031 1 89.94 90 HIS A C 1
ATOM 682 O O . HIS A 1 90 ? 4.516 -4.902 -28.844 1 89.94 90 HIS A O 1
ATOM 688 N N . GLY A 1 91 ? 2.631 -3.865 -29.266 1 91.88 91 GLY A N 1
ATOM 689 C CA . GLY A 1 91 ? 1.914 -5.059 -29.688 1 91.88 91 GLY A CA 1
ATOM 690 C C . GLY A 1 91 ? 1.391 -5.883 -28.531 1 91.88 91 GLY A C 1
ATOM 691 O O . GLY A 1 91 ? 0.73 -6.906 -28.734 1 91.88 91 GLY A O 1
ATOM 692 N N . VAL A 1 92 ? 1.695 -5.453 -27.328 1 95.25 92 VAL A N 1
ATOM 693 C CA . VAL A 1 92 ? 1.208 -6.172 -26.156 1 95.25 92 VAL A CA 1
ATOM 694 C C . VAL A 1 92 ? 0.031 -5.418 -25.531 1 95.25 92 VAL A C 1
ATOM 696 O O . VAL A 1 92 ? 0.098 -4.203 -25.344 1 95.25 92 VAL A O 1
ATOM 699 N N . THR A 1 93 ? -0.975 -6.109 -25.328 1 97.88 93 THR A N 1
ATOM 700 C CA . THR A 1 93 ? -2.139 -5.531 -24.656 1 97.88 93 THR A CA 1
ATOM 701 C C . THR A 1 93 ? -2.322 -6.137 -23.266 1 97.88 93 THR A C 1
ATOM 703 O O . THR A 1 93 ? -2.229 -7.355 -23.094 1 97.88 93 THR A O 1
ATOM 706 N N . VAL A 1 94 ? -2.494 -5.289 -22.312 1 98.56 94 VAL A N 1
ATOM 707 C CA . VAL A 1 94 ? -2.832 -5.684 -20.953 1 98.56 94 VAL A CA 1
ATOM 708 C C . VAL A 1 94 ? -4.207 -5.129 -20.578 1 98.56 94 VAL A C 1
ATOM 710 O O . VAL A 1 94 ? -4.484 -3.947 -20.797 1 98.56 94 VAL A O 1
ATOM 713 N N . MET A 1 95 ? -5.074 -5.98 -20.094 1 98.88 95 MET A N 1
ATOM 714 C CA . MET A 1 95 ? -6.414 -5.559 -19.688 1 98.88 95 MET A CA 1
ATOM 715 C C . MET A 1 95 ? -6.75 -6.051 -18.281 1 98.88 95 MET A C 1
ATOM 717 O O . MET A 1 95 ? -6.52 -7.219 -17.969 1 98.88 95 MET A O 1
ATOM 721 N N . ALA A 1 96 ? -7.207 -5.164 -17.469 1 98.88 96 ALA A N 1
ATOM 722 C CA . ALA A 1 96 ? -7.723 -5.508 -16.141 1 98.88 96 ALA A CA 1
ATOM 723 C C . ALA A 1 96 ? -9.242 -5.344 -16.078 1 98.88 96 ALA A C 1
ATOM 725 O O . ALA A 1 96 ? -9.781 -4.363 -16.594 1 98.88 96 ALA A O 1
ATOM 726 N N . VAL A 1 97 ? -9.938 -6.301 -15.562 1 98.88 97 VAL A N 1
ATOM 727 C CA . VAL A 1 97 ? -11.375 -6.289 -15.305 1 98.88 97 VAL A CA 1
ATOM 728 C C . VAL A 1 97 ? -11.633 -6.504 -13.82 1 98.88 97 VAL A C 1
ATOM 730 O O . VAL A 1 97 ? -11.266 -7.539 -13.266 1 98.88 97 VAL A O 1
ATOM 733 N N . ALA A 1 98 ? -12.336 -5.5 -13.211 1 98.62 98 ALA A N 1
ATOM 734 C CA . ALA A 1 98 ? -12.414 -5.559 -11.75 1 98.62 98 ALA A CA 1
ATOM 735 C C . ALA A 1 98 ? -13.844 -5.352 -11.266 1 98.62 98 ALA A C 1
ATOM 737 O O . ALA A 1 98 ? -14.617 -4.605 -11.883 1 98.62 98 ALA A O 1
ATOM 738 N N . THR A 1 99 ? -14.242 -6.031 -10.273 1 97.44 99 THR A N 1
ATOM 739 C CA . THR A 1 99 ? -15.32 -5.699 -9.359 1 97.44 99 THR A CA 1
ATOM 740 C C . THR A 1 99 ? -14.773 -5.395 -7.965 1 97.44 99 THR A C 1
ATOM 742 O O . THR A 1 99 ? -13.828 -6.039 -7.512 1 97.44 99 THR A O 1
ATOM 745 N N . ALA A 1 100 ? -15.344 -4.355 -7.391 1 97.12 100 ALA A N 1
ATOM 746 C CA . ALA A 1 100 ? -14.719 -3.951 -6.133 1 97.12 100 ALA A CA 1
ATOM 747 C C . ALA A 1 100 ? -15.742 -3.287 -5.207 1 97.12 100 ALA A C 1
ATOM 749 O O . ALA A 1 100 ? -16.562 -2.486 -5.656 1 97.12 100 ALA A O 1
ATOM 750 N N . GLY A 1 101 ? -15.695 -3.586 -3.971 1 94.44 101 GLY A N 1
ATOM 751 C CA . GLY A 1 101 ? -16.406 -3 -2.84 1 94.44 101 GLY A CA 1
ATOM 752 C C . GLY A 1 101 ? -15.766 -3.342 -1.503 1 94.44 101 GLY A C 1
ATOM 753 O O . GLY A 1 101 ? -15.648 -4.516 -1.149 1 94.44 101 GLY A O 1
ATOM 754 N N . ILE A 1 102 ? -15.344 -2.275 -0.75 1 92.44 102 ILE A N 1
ATOM 755 C CA . ILE A 1 102 ? -14.633 -2.648 0.465 1 92.44 102 ILE A CA 1
ATOM 756 C C . ILE A 1 102 ? -15.07 -1.748 1.618 1 92.44 102 ILE A C 1
ATOM 758 O O . ILE A 1 102 ? -14.398 -1.685 2.652 1 92.44 102 ILE A O 1
ATOM 762 N N . ASP A 1 103 ? -16.156 -1.011 1.538 1 91.12 103 ASP A N 1
ATOM 763 C CA . ASP A 1 103 ? -16.594 -0.093 2.582 1 91.12 103 ASP A CA 1
ATOM 764 C C . ASP A 1 103 ? -16.922 -0.844 3.871 1 91.12 103 ASP A C 1
ATOM 766 O O . ASP A 1 103 ? -16.828 -0.281 4.965 1 91.12 103 ASP A O 1
ATOM 770 N N . VAL A 1 104 ? -17.266 -2.133 3.736 1 87 104 VAL A N 1
ATOM 771 C CA . VAL A 1 104 ? -17.703 -2.863 4.914 1 87 104 VAL A CA 1
ATOM 772 C C . VAL A 1 104 ? -16.688 -3.936 5.281 1 87 104 VAL A C 1
ATOM 774 O O . VAL A 1 104 ? -16.672 -4.426 6.414 1 87 104 VAL A O 1
ATOM 777 N N . ASN A 1 105 ? -15.727 -4.199 4.395 1 88.5 105 ASN A N 1
ATOM 778 C CA . ASN A 1 105 ? -14.828 -5.316 4.652 1 88.5 105 ASN A CA 1
ATOM 779 C C . ASN A 1 105 ? -13.391 -4.984 4.254 1 88.5 105 ASN A C 1
ATOM 781 O O . ASN A 1 105 ? -12.578 -5.887 4.055 1 88.5 105 ASN A O 1
ATOM 785 N N . GLY A 1 106 ? -13.164 -3.758 4.07 1 93 106 GLY A N 1
ATOM 786 C CA . GLY A 1 106 ? -11.773 -3.387 3.828 1 93 106 GLY A CA 1
ATOM 787 C C . GLY A 1 106 ? -10.867 -3.666 5.012 1 93 106 GLY A C 1
ATOM 788 O O . GLY A 1 106 ? -11.25 -3.439 6.16 1 93 106 GLY A O 1
ATOM 789 N N . GLY A 1 107 ? -9.781 -4.223 4.746 1 94.62 107 GLY A N 1
ATOM 790 C CA . GLY A 1 107 ? -8.812 -4.531 5.793 1 94.62 107 GLY A CA 1
ATOM 791 C C . GLY A 1 107 ? -7.379 -4.363 5.344 1 94.62 107 GLY A C 1
ATOM 792 O O . GLY A 1 107 ? -7.117 -4.102 4.168 1 94.62 107 GLY A O 1
ATOM 793 N N . ARG A 1 108 ? -6.496 -4.449 6.293 1 96.62 108 ARG A N 1
ATOM 794 C CA . ARG A 1 108 ? -5.059 -4.332 6.074 1 96.62 108 ARG A CA 1
ATOM 795 C C . ARG A 1 108 ? -4.344 -5.633 6.422 1 96.62 108 ARG A C 1
ATOM 797 O O . ARG A 1 108 ? -4.66 -6.27 7.43 1 96.62 108 ARG A O 1
ATOM 804 N N . ALA A 1 109 ? -3.406 -6.023 5.566 1 96 109 ALA A N 1
ATOM 805 C CA . ALA A 1 109 ? -2.623 -7.219 5.859 1 96 109 ALA A CA 1
ATOM 806 C C . ALA A 1 109 ? -1.928 -7.102 7.215 1 96 109 ALA A C 1
ATOM 808 O O . ALA A 1 109 ? -1.296 -6.082 7.508 1 96 109 ALA A O 1
ATOM 809 N N . GLY A 1 110 ? -2.045 -8.148 8.016 1 94.06 110 GLY A N 1
ATOM 810 C CA . GLY A 1 110 ? -1.385 -8.188 9.312 1 94.06 110 GLY A CA 1
ATOM 811 C C . GLY A 1 110 ? -2.307 -7.82 10.461 1 94.06 110 GLY A C 1
ATOM 812 O O . GLY A 1 110 ? -1.928 -7.938 11.625 1 94.06 110 GLY A O 1
ATOM 813 N N . GLU A 1 111 ? -3.512 -7.379 10.148 1 93.56 111 GLU A N 1
ATOM 814 C CA . GLU A 1 111 ? -4.492 -7.074 11.188 1 93.56 111 GLU A CA 1
ATOM 815 C C . GLU A 1 111 ? -5.062 -8.352 11.805 1 93.56 111 GLU A C 1
ATOM 817 O O . GLU A 1 111 ? -4.961 -9.43 11.211 1 93.56 111 GLU A O 1
ATOM 822 N N . PRO A 1 112 ? -5.609 -8.195 12.953 1 88 112 PRO A N 1
ATOM 823 C CA . PRO A 1 112 ? -6.227 -9.375 13.555 1 88 112 PRO A CA 1
ATOM 824 C C . PRO A 1 112 ? -7.355 -9.953 12.703 1 88 112 PRO A C 1
ATOM 826 O O . PRO A 1 112 ? -8.141 -9.203 12.109 1 88 112 PRO A O 1
ATOM 829 N N . ALA A 1 113 ? -7.391 -11.242 12.688 1 85.94 113 ALA A N 1
ATOM 830 C CA . ALA A 1 113 ? -8.406 -11.953 11.906 1 85.94 113 ALA A CA 1
ATOM 831 C C . ALA A 1 113 ? -9.805 -11.672 12.438 1 85.94 113 ALA A C 1
ATOM 833 O O . ALA A 1 113 ? -10.008 -11.586 13.656 1 85.94 113 ALA A O 1
ATOM 834 N N . ALA A 1 114 ? -10.656 -11.43 11.531 1 78.81 114 ALA A N 1
ATOM 835 C CA . ALA A 1 114 ? -12.055 -11.258 11.914 1 78.81 114 ALA A CA 1
ATOM 836 C C . ALA A 1 114 ? -12.766 -12.602 12.023 1 78.81 114 ALA A C 1
ATOM 838 O O . ALA A 1 114 ? -13.82 -12.711 12.648 1 78.81 114 ALA A O 1
ATOM 839 N N . TYR A 1 115 ? -12.219 -13.641 11.359 1 75.62 115 TYR A N 1
ATOM 840 C CA . TYR A 1 115 ? -12.758 -14.992 11.344 1 75.62 115 TYR A CA 1
ATOM 841 C C . TYR A 1 115 ? -11.711 -16 11.789 1 75.62 115 TYR A C 1
ATOM 843 O O . TYR A 1 115 ? -10.562 -15.945 11.336 1 75.62 115 TYR A O 1
ATOM 851 N N . ASN A 1 116 ? -12.25 -16.797 12.781 1 68.69 116 ASN A N 1
ATOM 852 C CA . ASN A 1 116 ? -11.391 -17.875 13.227 1 68.69 116 ASN A CA 1
ATOM 853 C C . ASN A 1 116 ? -11.82 -19.219 12.641 1 68.69 116 ASN A C 1
ATOM 855 O O . ASN A 1 116 ? -12.844 -19.781 13.039 1 68.69 116 ASN A O 1
ATOM 859 N N . GLU A 1 117 ? -11.109 -19.719 11.734 1 68.56 117 GLU A N 1
ATOM 860 C CA . GLU A 1 117 ? -11.469 -20.938 11 1 68.56 117 GLU A CA 1
ATOM 861 C C . GLU A 1 117 ? -11.438 -22.156 11.914 1 68.56 117 GLU A C 1
ATOM 863 O O . GLU A 1 117 ? -12.023 -23.203 11.586 1 68.56 117 GLU A O 1
ATOM 868 N N . PHE A 1 118 ? -10.852 -22.109 13.023 1 67.56 118 PHE A N 1
ATOM 869 C CA . PHE A 1 118 ? -10.758 -23.234 13.93 1 67.56 118 PHE A CA 1
ATOM 870 C C . PHE A 1 118 ? -11.961 -23.281 14.867 1 67.56 118 PHE A C 1
ATOM 872 O O . PHE A 1 118 ? -12.438 -24.359 15.219 1 67.56 118 PHE A O 1
ATOM 879 N N . THR A 1 119 ? -12.391 -22.078 15.18 1 66.81 119 THR A N 1
ATOM 880 C CA . THR A 1 119 ? -13.523 -22.031 16.094 1 66.81 119 THR A CA 1
ATOM 881 C C . THR A 1 119 ? -14.797 -21.625 15.359 1 66.81 119 THR A C 1
ATOM 883 O O . THR A 1 119 ? -15.898 -21.734 15.906 1 66.81 119 THR A O 1
ATOM 886 N N . GLN A 1 120 ? -14.617 -21.391 14.023 1 61.47 120 GLN A N 1
ATOM 887 C CA . GLN A 1 120 ? -15.719 -21 13.156 1 61.47 120 GLN A CA 1
ATOM 888 C C . GLN A 1 120 ? -16.547 -19.891 13.789 1 61.47 120 GLN A C 1
ATOM 890 O O . GLN A 1 120 ? -17.781 -19.953 13.797 1 61.47 120 GLN A O 1
ATOM 895 N N . THR A 1 121 ? -15.891 -19.047 14.578 1 52.72 121 THR A N 1
ATOM 896 C CA . THR A 1 121 ? -16.594 -17.922 15.195 1 52.72 121 THR A CA 1
ATOM 897 C C . THR A 1 121 ? -16.453 -16.672 14.328 1 52.72 121 THR A C 1
ATOM 899 O O . THR A 1 121 ? -15.438 -16.469 13.672 1 52.72 121 THR A O 1
ATOM 902 N N . ASP A 1 122 ? -17.516 -15.914 14.094 1 60.12 122 ASP A N 1
ATOM 903 C CA . ASP A 1 122 ? -17.672 -14.555 13.594 1 60.12 122 ASP A CA 1
ATOM 904 C C . ASP A 1 122 ? -17.828 -14.547 12.07 1 60.12 122 ASP A C 1
ATOM 906 O O . ASP A 1 122 ? -17.453 -15.508 11.398 1 60.12 122 ASP A O 1
ATOM 910 N N . LEU A 1 123 ? -18.641 -13.578 11.516 1 55.84 123 LEU A N 1
ATOM 911 C CA . LEU A 1 123 ? -19.141 -13.484 10.148 1 55.84 123 LEU A CA 1
ATOM 912 C C . LEU A 1 123 ? -18.188 -12.688 9.266 1 55.84 123 LEU A C 1
ATOM 914 O O . LEU A 1 123 ? -17.594 -11.703 9.711 1 55.84 123 LEU A O 1
ATOM 918 N N . ILE A 1 124 ? -17.984 -13.344 8.156 1 61.62 124 ILE A N 1
ATOM 919 C CA . ILE A 1 124 ? -17.312 -12.617 7.082 1 61.62 124 ILE A CA 1
ATOM 920 C C . ILE A 1 124 ? -18.281 -11.586 6.484 1 61.62 124 ILE A C 1
ATOM 922 O O . ILE A 1 124 ? -19.391 -11.93 6.082 1 61.62 124 ILE A O 1
ATOM 926 N N . LYS A 1 125 ? -18.047 -10.383 6.668 1 67.31 125 LYS A N 1
ATOM 927 C CA . LYS A 1 125 ? -18.781 -9.289 6.043 1 67.31 125 LYS A CA 1
ATOM 928 C C . LYS A 1 125 ? -18.531 -9.234 4.543 1 67.31 125 LYS A C 1
ATOM 930 O O . LYS A 1 125 ? -17.453 -9.625 4.078 1 67.31 125 LYS A O 1
ATOM 935 N N . PRO A 1 126 ? -19.594 -8.852 3.844 1 70.5 126 PRO A N 1
ATOM 936 C CA . PRO A 1 126 ? -19.391 -8.742 2.396 1 70.5 126 PRO A CA 1
ATOM 937 C C . PRO A 1 126 ? -18.406 -7.652 2.012 1 70.5 126 PRO A C 1
ATOM 939 O O . PRO A 1 126 ? -18.297 -6.641 2.709 1 70.5 126 PRO A O 1
ATOM 942 N N . GLY A 1 127 ? -17.688 -7.828 0.801 1 79.31 127 GLY A N 1
ATOM 943 C CA . GLY A 1 127 ? -16.734 -6.891 0.248 1 79.31 127 GLY A CA 1
ATOM 944 C C . GLY A 1 127 ? -15.469 -7.559 -0.257 1 79.31 127 GLY A C 1
ATOM 945 O O . GLY A 1 127 ? -14.844 -8.344 0.464 1 79.31 127 GLY A O 1
ATOM 946 N N . THR A 1 128 ? -15.305 -7.336 -1.441 1 89.25 128 THR A N 1
ATOM 947 C CA . THR A 1 128 ? -14.172 -7.996 -2.076 1 89.25 128 THR A CA 1
ATOM 948 C C . THR A 1 128 ? -13.695 -7.207 -3.289 1 89.25 128 THR A C 1
ATOM 950 O O . THR A 1 128 ? -14.406 -6.336 -3.791 1 89.25 128 THR A O 1
ATOM 953 N N . ILE A 1 129 ? -12.508 -7.34 -3.588 1 97 129 ILE A N 1
ATOM 954 C CA . ILE A 1 129 ? -11.945 -6.883 -4.855 1 97 129 ILE A CA 1
ATOM 955 C C . ILE A 1 129 ? -11.531 -8.086 -5.699 1 97 129 ILE A C 1
ATOM 957 O O . ILE A 1 129 ? -10.672 -8.867 -5.289 1 97 129 ILE A O 1
ATOM 961 N N . ASN A 1 130 ? -12.156 -8.312 -6.832 1 97.75 130 ASN A N 1
ATOM 962 C CA . ASN A 1 130 ? -11.797 -9.344 -7.801 1 97.75 130 ASN A CA 1
ATOM 963 C C . ASN A 1 130 ? -11.211 -8.742 -9.07 1 97.75 130 ASN A C 1
ATOM 965 O O . ASN A 1 130 ? -11.742 -7.762 -9.602 1 97.75 130 ASN A O 1
ATOM 969 N N . VAL A 1 131 ? -10.133 -9.297 -9.539 1 98.75 131 VAL A N 1
ATOM 970 C CA . VAL A 1 131 ? -9.5 -8.758 -10.734 1 98.75 131 VAL A CA 1
ATOM 971 C C . VAL A 1 131 ? -9.172 -9.891 -11.703 1 98.75 131 VAL A C 1
ATOM 973 O O . VAL A 1 131 ? -8.539 -10.875 -11.32 1 98.75 131 VAL A O 1
ATOM 976 N N . PHE A 1 132 ? -9.656 -9.797 -12.938 1 98.81 132 PHE A N 1
ATOM 977 C CA . PHE A 1 132 ? -9.07 -10.5 -14.07 1 98.81 132 PHE A CA 1
ATOM 978 C C . PHE A 1 132 ? -7.949 -9.68 -14.688 1 98.81 132 PHE A C 1
ATOM 980 O O . PHE A 1 132 ? -8.117 -8.484 -14.945 1 98.81 132 PHE A O 1
ATOM 987 N N . LEU A 1 133 ? -6.867 -10.25 -14.875 1 98.94 133 LEU A N 1
ATOM 988 C CA . LEU A 1 133 ? -5.758 -9.633 -15.602 1 98.94 133 LEU A CA 1
ATOM 989 C C . LEU A 1 133 ? -5.43 -10.414 -16.859 1 98.94 133 LEU A C 1
ATOM 991 O O . LEU A 1 133 ? -5.004 -11.57 -16.797 1 98.94 133 LEU A O 1
ATOM 995 N N . PHE A 1 134 ? -5.648 -9.828 -17.984 1 98.81 134 PHE A N 1
ATOM 996 C CA . PHE A 1 134 ? -5.367 -10.445 -19.281 1 98.81 134 PHE A CA 1
ATOM 997 C C . PHE A 1 134 ? -4.109 -9.852 -19.906 1 98.81 134 PHE A C 1
ATOM 999 O O . PHE A 1 134 ? -3.979 -8.625 -20 1 98.81 134 PHE A O 1
ATOM 1006 N N . ILE A 1 135 ? -3.225 -10.688 -20.312 1 98.75 135 ILE A N 1
ATOM 1007 C CA . ILE A 1 135 ? -1.971 -10.266 -20.922 1 98.75 135 ILE A CA 1
ATOM 1008 C C . ILE A 1 135 ? -1.811 -10.945 -22.281 1 98.75 135 ILE A C 1
ATOM 1010 O O . ILE A 1 135 ? -1.682 -12.164 -22.359 1 98.75 135 ILE A O 1
ATOM 1014 N N . ASP A 1 136 ? -1.772 -10.172 -23.328 1 97.94 136 ASP A N 1
ATOM 1015 C CA . ASP A 1 136 ? -1.665 -10.727 -24.672 1 97.94 136 ASP A CA 1
ATOM 1016 C C . ASP A 1 136 ? -0.204 -10.914 -25.078 1 97.94 136 ASP A C 1
ATOM 1018 O O . ASP A 1 136 ? 0.244 -10.383 -26.094 1 97.94 136 ASP A O 1
ATOM 1022 N N . ALA A 1 137 ? 0.521 -11.648 -24.359 1 97.69 137 ALA A N 1
ATOM 1023 C CA . ALA A 1 137 ? 1.892 -12.117 -24.547 1 97.69 137 ALA A CA 1
ATOM 1024 C C . ALA A 1 137 ? 2.107 -13.469 -23.875 1 97.69 137 ALA A C 1
ATOM 1026 O O . ALA A 1 137 ? 1.328 -13.875 -23.016 1 97.69 137 ALA A O 1
ATOM 1027 N N . SER A 1 138 ? 3.119 -14.141 -24.375 1 97.44 138 SER A N 1
ATOM 1028 C CA . SER A 1 138 ? 3.459 -15.422 -23.766 1 97.44 138 SER A CA 1
ATOM 1029 C C . SER A 1 138 ? 4.398 -15.242 -22.594 1 97.44 138 SER A C 1
ATOM 1031 O O . SER A 1 138 ? 5.469 -14.648 -22.719 1 97.44 138 SER A O 1
ATOM 1033 N N . LEU A 1 139 ? 3.963 -15.688 -21.422 1 97.62 139 LEU A N 1
ATOM 1034 C CA . LEU A 1 139 ? 4.746 -15.625 -20.188 1 97.62 139 LEU A CA 1
ATOM 1035 C C . LEU A 1 139 ? 4.973 -17.016 -19.625 1 97.62 139 LEU A C 1
ATOM 1037 O O . LEU A 1 139 ? 4.109 -17.891 -19.734 1 97.62 139 LEU A O 1
ATOM 1041 N N . ASP A 1 140 ? 6.156 -17.203 -19.047 1 96.88 140 ASP A N 1
ATOM 1042 C CA . ASP A 1 140 ? 6.32 -18.438 -18.266 1 96.88 140 ASP A CA 1
ATOM 1043 C C . ASP A 1 140 ? 5.527 -18.375 -16.969 1 96.88 140 ASP A C 1
ATOM 1045 O O . ASP A 1 140 ? 5.008 -17.312 -16.594 1 96.88 140 ASP A O 1
ATOM 1049 N N . ALA A 1 141 ? 5.449 -19.516 -16.266 1 98.25 141 ALA A N 1
ATOM 1050 C CA . ALA A 1 141 ? 4.625 -19.641 -15.07 1 98.25 141 ALA A CA 1
ATOM 1051 C C . ALA A 1 141 ? 5.059 -18.641 -13.992 1 98.25 141 ALA A C 1
ATOM 1053 O O . ALA A 1 141 ? 4.223 -18.031 -13.328 1 98.25 141 ALA A O 1
ATOM 1054 N N . GLY A 1 142 ? 6.344 -18.5 -13.836 1 98.12 142 GLY A N 1
ATOM 1055 C CA . GLY A 1 142 ? 6.871 -17.594 -12.828 1 98.12 142 GLY A CA 1
ATOM 1056 C C . GLY A 1 142 ? 6.566 -16.141 -13.125 1 98.12 142 GLY A C 1
ATOM 1057 O O . GLY A 1 142 ? 6.16 -15.383 -12.234 1 98.12 142 GLY A O 1
ATOM 1058 N N . THR A 1 143 ? 6.73 -15.734 -14.344 1 97.06 143 THR A N 1
ATOM 1059 C CA . THR A 1 143 ? 6.461 -14.367 -14.766 1 97.06 143 THR A CA 1
ATOM 1060 C C . THR A 1 143 ? 4.984 -14.023 -14.594 1 97.06 143 THR A C 1
ATOM 1062 O O . THR A 1 143 ? 4.641 -12.922 -14.164 1 97.06 143 THR A O 1
ATOM 1065 N N . LEU A 1 144 ? 4.129 -14.969 -14.93 1 98.69 144 LEU A N 1
ATOM 1066 C CA . LEU A 1 144 ? 2.699 -14.742 -14.75 1 98.69 144 LEU A CA 1
ATOM 1067 C C . LEU A 1 144 ? 2.348 -14.641 -13.273 1 98.69 144 LEU A C 1
ATOM 1069 O O . LEU A 1 144 ? 1.487 -13.852 -12.883 1 98.69 144 LEU A O 1
ATOM 1073 N N . THR A 1 145 ? 2.979 -15.461 -12.453 1 98.5 145 THR A N 1
ATOM 1074 C CA . THR A 1 145 ? 2.793 -15.391 -11.016 1 98.5 145 THR A CA 1
ATOM 1075 C C . THR A 1 145 ? 3.266 -14.047 -10.469 1 98.5 145 THR A C 1
ATOM 1077 O O . THR A 1 145 ? 2.613 -13.453 -9.609 1 98.5 145 THR A O 1
ATOM 1080 N N . ARG A 1 146 ? 4.336 -13.531 -10.969 1 97.62 146 ARG A N 1
ATOM 1081 C CA . ARG A 1 146 ? 4.848 -12.227 -10.578 1 97.62 146 ARG A CA 1
ATOM 1082 C C . ARG A 1 146 ? 3.869 -11.117 -10.969 1 97.62 146 ARG A C 1
ATOM 1084 O O . ARG A 1 146 ? 3.764 -10.102 -10.273 1 97.62 146 ARG A O 1
ATOM 1091 N N . ALA A 1 147 ? 3.178 -11.32 -12.039 1 98.12 147 ALA A N 1
ATOM 1092 C CA . ALA A 1 147 ? 2.156 -10.359 -12.438 1 98.12 147 ALA A CA 1
ATOM 1093 C C . ALA A 1 147 ? 1.105 -10.188 -11.344 1 98.12 147 ALA A C 1
ATOM 1095 O O . ALA A 1 147 ? 0.567 -9.094 -11.148 1 98.12 147 ALA A O 1
ATOM 1096 N N . LEU A 1 148 ? 0.829 -11.242 -10.562 1 97.75 148 LEU A N 1
ATOM 1097 C CA . LEU A 1 148 ? -0.096 -11.141 -9.438 1 97.75 148 LEU A CA 1
ATOM 1098 C C . LEU A 1 148 ? 0.461 -10.227 -8.352 1 97.75 148 LEU A C 1
ATOM 1100 O O . LEU A 1 148 ? -0.292 -9.5 -7.699 1 97.75 148 LEU A O 1
ATOM 1104 N N . VAL A 1 149 ? 1.737 -10.336 -8.188 1 97.62 149 VAL A N 1
ATOM 1105 C CA . VAL A 1 149 ? 2.395 -9.492 -7.195 1 97.62 149 VAL A CA 1
ATOM 1106 C C . VAL A 1 149 ? 2.256 -8.023 -7.598 1 97.62 149 VAL A C 1
ATOM 1108 O O . VAL A 1 149 ? 1.831 -7.191 -6.793 1 97.62 149 VAL A O 1
ATOM 1111 N N . THR A 1 150 ? 2.555 -7.719 -8.859 1 98 150 THR A N 1
ATOM 1112 C CA . THR A 1 150 ? 2.441 -6.355 -9.375 1 98 150 THR A CA 1
ATOM 1113 C C . THR A 1 150 ? 0.999 -5.863 -9.289 1 98 150 THR A C 1
ATOM 1115 O O . THR A 1 150 ? 0.749 -4.723 -8.891 1 98 150 THR A O 1
ATOM 1118 N N . ALA A 1 151 ? 0.077 -6.734 -9.648 1 98.56 151 ALA A N 1
ATOM 1119 C CA . ALA A 1 151 ? -1.341 -6.387 -9.57 1 98.56 151 ALA A CA 1
ATOM 1120 C C . ALA A 1 151 ? -1.761 -6.102 -8.133 1 98.56 151 ALA A C 1
ATOM 1122 O O . ALA A 1 151 ? -2.551 -5.188 -7.883 1 98.56 151 ALA A O 1
ATOM 1123 N N . THR A 1 152 ? -1.271 -6.879 -7.211 1 98.25 152 THR A N 1
ATOM 1124 C CA . THR A 1 152 ? -1.599 -6.707 -5.797 1 98.25 152 THR A CA 1
ATOM 1125 C C . THR A 1 152 ? -1.028 -5.395 -5.266 1 98.25 152 THR A C 1
ATOM 1127 O O . THR A 1 152 ? -1.688 -4.691 -4.496 1 98.25 152 THR A O 1
ATOM 1130 N N . GLU A 1 153 ? 0.202 -5.082 -5.641 1 98.44 153 GLU A N 1
ATOM 1131 C CA . GLU A 1 153 ? 0.769 -3.783 -5.293 1 98.44 153 GLU A CA 1
ATOM 1132 C C . GLU A 1 153 ? -0.102 -2.643 -5.816 1 98.44 153 GLU A C 1
ATOM 1134 O O . GLU A 1 153 ? -0.341 -1.663 -5.105 1 98.44 153 GLU A O 1
ATOM 1139 N N . ALA A 1 154 ? -0.544 -2.807 -7.039 1 98.56 154 ALA A N 1
ATOM 1140 C CA . ALA A 1 154 ? -1.394 -1.79 -7.656 1 98.56 154 ALA A CA 1
ATOM 1141 C C . ALA A 1 154 ? -2.707 -1.637 -6.895 1 98.56 154 ALA A C 1
ATOM 1143 O O . ALA A 1 154 ? -3.205 -0.522 -6.723 1 98.56 154 ALA A O 1
ATOM 1144 N N . LYS A 1 155 ? -3.27 -2.764 -6.504 1 98.5 155 LYS A N 1
ATOM 1145 C CA . LYS A 1 155 ? -4.48 -2.748 -5.688 1 98.5 155 LYS A CA 1
ATOM 1146 C C . LYS A 1 155 ? -4.262 -1.963 -4.398 1 98.5 155 LYS A C 1
ATOM 1148 O O . LYS A 1 155 ? -5.062 -1.088 -4.055 1 98.5 155 LYS A O 1
ATOM 1153 N N . SER A 1 156 ? -3.195 -2.23 -3.668 1 98.31 156 SER A N 1
ATOM 1154 C CA . SER A 1 156 ? -2.883 -1.532 -2.424 1 98.31 156 SER A CA 1
ATOM 1155 C C . SER A 1 156 ? -2.66 -0.043 -2.668 1 98.31 156 SER A C 1
ATOM 1157 O O . SER A 1 156 ? -3.072 0.792 -1.859 1 98.31 156 SER A O 1
ATOM 1159 N N . ALA A 1 157 ? -2.016 0.272 -3.783 1 98.44 157 ALA A N 1
ATOM 1160 C CA . ALA A 1 157 ? -1.776 1.666 -4.145 1 98.44 157 ALA A CA 1
ATOM 1161 C C . ALA A 1 157 ? -3.09 2.402 -4.395 1 98.44 157 ALA A C 1
ATOM 1163 O O . ALA A 1 157 ? -3.271 3.531 -3.936 1 98.44 157 ALA A O 1
ATOM 1164 N N . ALA A 1 158 ? -3.986 1.764 -5.117 1 98.69 158 ALA A N 1
ATOM 1165 C CA . ALA A 1 158 ? -5.281 2.371 -5.41 1 98.69 158 ALA A CA 1
ATOM 1166 C C . ALA A 1 158 ? -6.043 2.684 -4.125 1 98.69 158 ALA A C 1
ATOM 1168 O O . ALA A 1 158 ? -6.633 3.76 -3.992 1 98.69 158 ALA A O 1
ATOM 1169 N N . LEU A 1 159 ? -5.984 1.754 -3.238 1 98.56 159 LEU A N 1
ATOM 1170 C CA . LEU A 1 159 ? -6.711 1.921 -1.984 1 98.56 159 LEU A CA 1
ATOM 1171 C C . LEU A 1 159 ? -6.082 3.02 -1.134 1 98.56 159 LEU A C 1
ATOM 1173 O O . LEU A 1 159 ? -6.789 3.783 -0.474 1 98.56 159 LEU A O 1
ATOM 1177 N N . GLN A 1 160 ? -4.793 3.1 -1.137 1 98.25 160 GLN A N 1
ATOM 1178 C CA . GLN A 1 160 ? -4.102 4.16 -0.415 1 98.25 160 GLN A CA 1
ATOM 1179 C C . GLN A 1 160 ? -4.465 5.535 -0.976 1 98.25 160 GLN A C 1
ATOM 1181 O O . GLN A 1 160 ? -4.727 6.469 -0.218 1 98.25 160 GLN A O 1
ATOM 1186 N N . GLU A 1 161 ? -4.473 5.625 -2.277 1 98.44 161 GLU A N 1
ATOM 1187 C CA . GLU A 1 161 ? -4.742 6.895 -2.941 1 98.44 161 GLU A CA 1
ATOM 1188 C C . GLU A 1 161 ? -6.172 7.363 -2.682 1 98.44 161 GLU A C 1
ATOM 1190 O O . GLU A 1 161 ? -6.465 8.555 -2.781 1 98.44 161 GLU A O 1
ATOM 1195 N N . LEU A 1 162 ? -7.008 6.422 -2.289 1 98.56 162 LEU A N 1
ATOM 1196 C CA . LEU A 1 162 ? -8.391 6.746 -1.953 1 98.56 162 LEU A CA 1
ATOM 1197 C C . LEU A 1 162 ? -8.57 6.867 -0.443 1 98.56 162 LEU A C 1
ATOM 1199 O O . LEU A 1 162 ? -9.688 7.09 0.038 1 98.56 162 LEU A O 1
ATOM 1203 N N . MET A 1 163 ? -7.508 6.734 0.287 1 98.25 163 MET A N 1
ATOM 1204 C CA . MET A 1 163 ? -7.555 6.793 1.745 1 98.25 163 MET A CA 1
ATOM 1205 C C . MET A 1 163 ? -8.617 5.844 2.295 1 98.25 163 MET A C 1
ATOM 1207 O O . MET A 1 163 ? -9.375 6.203 3.193 1 98.25 163 MET A O 1
ATOM 1211 N N . ALA A 1 164 ? -8.656 4.609 1.701 1 98.06 164 ALA A N 1
ATOM 1212 C CA . ALA A 1 164 ? -9.648 3.625 2.119 1 98.06 164 ALA A CA 1
ATOM 1213 C C . ALA A 1 164 ? -9.367 3.125 3.533 1 98.06 164 ALA A C 1
ATOM 1215 O O . ALA A 1 164 ? -8.289 2.605 3.809 1 98.06 164 ALA A O 1
ATOM 1216 N N . ASN A 1 165 ? -10.344 3.219 4.402 1 97.12 165 ASN A N 1
ATOM 1217 C CA . ASN A 1 165 ? -10.211 2.842 5.805 1 97.12 165 ASN A CA 1
ATOM 1218 C C . ASN A 1 165 ? -10.266 1.328 5.988 1 97.12 165 ASN A C 1
ATOM 1220 O O . ASN A 1 165 ? -11.031 0.645 5.305 1 97.12 165 ASN A O 1
ATOM 1224 N N . SER A 1 166 ? -9.461 0.818 6.887 1 96.06 166 SER A N 1
ATOM 1225 C CA . SER A 1 166 ? -9.734 -0.529 7.383 1 96.06 166 SER A CA 1
ATOM 1226 C C . SER A 1 166 ? -10.938 -0.545 8.312 1 96.06 166 SER A C 1
ATOM 1228 O O . SER A 1 166 ? -11.156 0.403 9.07 1 96.06 166 SER A O 1
ATOM 1230 N N . MET A 1 167 ? -11.641 -1.568 8.258 1 92.31 167 MET A N 1
ATOM 1231 C CA . MET A 1 167 ? -12.789 -1.749 9.141 1 92.31 167 MET A CA 1
ATOM 1232 C C . MET A 1 167 ? -12.383 -2.508 10.406 1 92.31 167 MET A C 1
ATOM 1234 O O . MET A 1 167 ? -13.195 -2.684 11.312 1 92.31 167 MET A O 1
ATOM 1238 N N . TYR A 1 168 ? -11.078 -2.83 10.555 1 91.44 168 TYR A N 1
ATOM 1239 C CA . TYR A 1 168 ? -10.672 -3.748 11.617 1 91.44 168 TYR A CA 1
ATOM 1240 C C . TYR A 1 168 ? -9.531 -3.16 12.438 1 91.44 168 TYR A C 1
ATOM 1242 O O . TYR A 1 168 ? -9.07 -3.779 13.398 1 91.44 168 TYR A O 1
ATOM 1250 N N . SER A 1 169 ? -9.078 -2.018 12.047 1 93.56 169 SER A N 1
ATOM 1251 C CA . SER A 1 169 ? -7.996 -1.347 12.766 1 93.56 169 SER A CA 1
ATOM 1252 C C . SER A 1 169 ? -8.008 0.155 12.5 1 93.56 169 SER A C 1
ATOM 1254 O O . SER A 1 169 ? -8.945 0.678 11.898 1 93.56 169 SER A O 1
ATOM 1256 N N . GLU A 1 170 ? -6.996 0.846 12.938 1 96.94 170 GLU A N 1
ATOM 1257 C CA . GLU A 1 170 ? -6.859 2.289 12.758 1 96.94 170 GLU A CA 1
ATOM 1258 C C . GLU A 1 170 ? -6.012 2.615 11.531 1 96.94 170 GLU A C 1
ATOM 1260 O O . GLU A 1 170 ? -5.609 3.764 11.336 1 96.94 170 GLU A O 1
ATOM 1265 N N . ASP A 1 171 ? -5.801 1.57 10.68 1 97.19 171 ASP A N 1
ATOM 1266 C CA . ASP A 1 171 ? -4.938 1.726 9.516 1 97.19 171 ASP A CA 1
ATOM 1267 C C . ASP A 1 171 ? -5.758 1.842 8.234 1 97.19 171 ASP A C 1
ATOM 1269 O O . ASP A 1 171 ? -6.988 1.776 8.273 1 97.19 171 ASP A O 1
ATOM 1273 N N . LEU A 1 172 ? -5.07 2.125 7.102 1 97.81 172 LEU A N 1
ATOM 1274 C CA . LEU A 1 172 ? -5.684 2.102 5.781 1 97.81 172 LEU A CA 1
ATOM 1275 C C . LEU A 1 172 ? -5.738 0.68 5.23 1 97.81 172 LEU A C 1
ATOM 1277 O O . LEU A 1 172 ? -4.855 -0.132 5.508 1 97.81 172 LEU A O 1
ATOM 1281 N N . ALA A 1 173 ? -6.703 0.406 4.477 1 97.5 173 ALA A N 1
ATOM 1282 C CA . ALA A 1 173 ? -6.879 -0.915 3.879 1 97.5 173 ALA A CA 1
ATOM 1283 C C . ALA A 1 173 ? -5.844 -1.167 2.789 1 97.5 173 ALA A C 1
ATOM 1285 O O . ALA A 1 173 ? -5.449 -0.244 2.072 1 97.5 173 ALA A O 1
ATOM 1286 N N . THR A 1 174 ? -5.363 -2.35 2.619 1 97.75 174 THR A N 1
ATOM 1287 C CA . THR A 1 174 ? -4.539 -2.799 1.503 1 97.75 174 THR A CA 1
ATOM 1288 C C . THR A 1 174 ? -5.332 -3.715 0.578 1 97.75 174 THR A C 1
ATOM 1290 O O . THR A 1 174 ? -4.848 -4.102 -0.488 1 97.75 174 THR A O 1
ATOM 1293 N N . GLY A 1 175 ? -6.5 -4.09 0.963 1 95.31 175 GLY A N 1
ATOM 1294 C CA . GLY A 1 175 ? -7.457 -4.938 0.27 1 95.31 175 GLY A CA 1
ATOM 1295 C C . GLY A 1 175 ? -8.648 -5.316 1.13 1 95.31 175 GLY A C 1
ATOM 1296 O O . GLY A 1 175 ? -9.125 -4.508 1.93 1 95.31 175 GLY A O 1
ATOM 1297 N N . SER A 1 176 ? -9.141 -6.473 0.811 1 89.69 176 SER A N 1
ATOM 1298 C CA . SER A 1 176 ? -10.164 -7.105 1.633 1 89.69 176 SER A CA 1
ATOM 1299 C C . SER A 1 176 ? -9.781 -8.531 1.996 1 89.69 176 SER A C 1
ATOM 1301 O O . SER A 1 176 ? -8.75 -9.039 1.545 1 89.69 176 SER A O 1
ATOM 1303 N N . GLY A 1 177 ? -10.438 -9.133 2.836 1 78.81 177 GLY A N 1
ATOM 1304 C CA . GLY A 1 177 ? -10.102 -10.477 3.275 1 78.81 177 GLY A CA 1
ATOM 1305 C C . GLY A 1 177 ? -10.406 -11.539 2.236 1 78.81 177 GLY A C 1
ATOM 1306 O O . GLY A 1 177 ? -9.914 -12.664 2.326 1 78.81 177 GLY A O 1
ATOM 1307 N N . THR A 1 178 ? -11.109 -11.164 1.146 1 84.38 178 THR A N 1
ATOM 1308 C CA . THR A 1 178 ? -11.562 -12.172 0.198 1 84.38 178 THR A CA 1
ATOM 1309 C C . THR A 1 178 ? -11.172 -11.789 -1.228 1 84.38 178 THR A C 1
ATOM 1311 O O . THR A 1 178 ? -11.781 -12.266 -2.191 1 84.38 178 THR A O 1
ATOM 1314 N N . ASP A 1 179 ? -10.188 -10.969 -1.333 1 93.19 179 ASP A N 1
ATOM 1315 C CA . ASP A 1 179 ? -9.758 -10.547 -2.664 1 93.19 179 ASP A CA 1
ATOM 1316 C C . ASP A 1 179 ? -9.328 -11.75 -3.504 1 93.19 179 ASP A C 1
ATOM 1318 O O . ASP A 1 179 ? -8.719 -12.688 -2.99 1 93.19 179 ASP A O 1
ATOM 1322 N N . SER A 1 180 ? -9.672 -11.727 -4.77 1 96.06 180 SER A N 1
ATOM 1323 C CA . SER A 1 180 ? -9.281 -12.789 -5.695 1 96.06 180 SER A CA 1
ATOM 1324 C C . SER A 1 180 ? -8.688 -12.203 -6.977 1 96.06 180 SER A C 1
ATOM 1326 O O . SER A 1 180 ? -9.102 -11.133 -7.426 1 96.06 180 SER A O 1
ATOM 1328 N N . LEU A 1 181 ? -7.746 -12.914 -7.496 1 98.31 181 LEU A N 1
ATOM 1329 C CA . LEU A 1 181 ? -7.074 -12.516 -8.727 1 98.31 181 LEU A CA 1
ATOM 1330 C C . LEU A 1 181 ? -6.895 -13.711 -9.656 1 98.31 181 LEU A C 1
ATOM 1332 O O . LEU A 1 181 ? -6.555 -14.805 -9.203 1 98.31 181 LEU A O 1
ATOM 1336 N N . ILE A 1 182 ? -7.18 -13.547 -10.891 1 98.88 182 ILE A N 1
ATOM 1337 C CA . ILE A 1 182 ? -6.879 -14.5 -11.953 1 98.88 182 ILE A CA 1
ATOM 1338 C C . ILE A 1 182 ? -6.125 -13.797 -13.078 1 98.88 182 ILE A C 1
ATOM 1340 O O . ILE A 1 182 ? -6.656 -12.883 -13.711 1 98.88 182 ILE A O 1
ATOM 1344 N N . ALA A 1 183 ? -4.914 -14.164 -13.305 1 98.88 183 ALA A N 1
ATOM 1345 C CA . ALA A 1 183 ? -4.121 -13.656 -14.422 1 98.88 183 ALA A CA 1
ATOM 1346 C C . ALA A 1 183 ? -4.059 -14.672 -15.555 1 98.88 183 ALA A C 1
ATOM 1348 O O . ALA A 1 183 ? -3.83 -15.859 -15.32 1 98.88 183 ALA A O 1
ATOM 1349 N N . ILE A 1 184 ? -4.289 -14.242 -16.719 1 98.88 184 ILE A N 1
ATOM 1350 C CA . ILE A 1 184 ? -4.336 -15.086 -17.906 1 98.88 184 ILE A CA 1
ATOM 1351 C C . ILE A 1 184 ? -3.398 -14.523 -18.969 1 98.88 184 ILE A C 1
ATOM 1353 O O . ILE A 1 184 ? -3.488 -13.344 -19.328 1 98.88 184 ILE A O 1
ATOM 1357 N N . CYS A 1 185 ? -2.496 -15.305 -19.469 1 98.75 185 CYS A N 1
ATOM 1358 C CA . CYS A 1 185 ? -1.619 -14.867 -20.547 1 98.75 185 CYS A CA 1
ATOM 1359 C C . CYS A 1 185 ? -1.85 -15.688 -21.812 1 98.75 185 CYS A C 1
ATOM 1361 O O . CYS A 1 185 ? -2.41 -16.781 -21.75 1 98.75 185 CYS A O 1
ATOM 1363 N N . ASN A 1 186 ? -1.47 -15.18 -22.953 1 98.5 186 ASN A N 1
ATOM 1364 C CA . ASN A 1 186 ? -1.621 -15.805 -24.266 1 98.5 186 ASN A CA 1
ATOM 1365 C C . ASN A 1 186 ? -0.409 -16.672 -24.609 1 98.5 186 ASN A C 1
ATOM 1367 O O . ASN A 1 186 ? 0.556 -16.172 -25.203 1 98.5 186 ASN A O 1
ATOM 1371 N N . LYS A 1 187 ? -0.58 -17.969 -24.469 1 97.88 187 LYS A N 1
ATOM 1372 C CA . LYS A 1 187 ? 0.546 -18.875 -24.688 1 97.88 187 LYS A CA 1
ATOM 1373 C C . LYS A 1 187 ? 0.82 -19.047 -26.172 1 97.88 187 LYS A C 1
ATOM 1375 O O . LYS A 1 187 ? 1.869 -19.578 -26.562 1 97.88 187 LYS A O 1
ATOM 1380 N N . GLU A 1 188 ? 0 -18.547 -27.016 1 97.38 188 GLU A N 1
ATOM 1381 C CA . GLU A 1 188 ? 0.156 -18.672 -28.453 1 97.38 188 GLU A CA 1
ATOM 1382 C C . GLU A 1 188 ? 0.767 -17.406 -29.047 1 97.38 188 GLU A C 1
ATOM 1384 O O . GLU A 1 188 ? 1.039 -17.344 -30.25 1 97.38 188 GLU A O 1
ATOM 1389 N N . SER A 1 189 ? 0.92 -16.438 -28.219 1 96.69 189 SER A N 1
ATOM 1390 C CA . SER A 1 189 ? 1.504 -15.195 -28.703 1 96.69 189 SER A CA 1
ATOM 1391 C C . SER A 1 189 ? 2.955 -15.391 -29.125 1 96.69 189 SER A C 1
ATOM 1393 O O . SER A 1 189 ? 3.695 -16.141 -28.484 1 96.69 189 SER A O 1
ATOM 1395 N N . GLU A 1 190 ? 3.412 -14.664 -30.125 1 95 190 GLU A N 1
ATOM 1396 C CA . GLU A 1 190 ? 4.805 -14.672 -30.547 1 95 190 GLU A CA 1
ATOM 1397 C C . GLU A 1 190 ? 5.672 -13.805 -29.641 1 95 190 GLU A C 1
ATOM 1399 O O . GLU A 1 190 ? 6.898 -13.953 -29.609 1 95 190 GLU A O 1
ATOM 1404 N N . ILE A 1 191 ? 5.055 -12.875 -28.984 1 94.56 191 ILE A N 1
ATOM 1405 C CA . ILE A 1 191 ? 5.777 -12.016 -28.047 1 94.56 191 ILE A CA 1
ATOM 1406 C C . ILE A 1 191 ? 5.961 -12.727 -26.719 1 94.56 191 ILE A C 1
ATOM 1408 O O . ILE A 1 191 ? 4.984 -13.055 -26.047 1 94.56 191 ILE A O 1
ATOM 1412 N N . VAL A 1 192 ? 7.246 -12.969 -26.375 1 93.81 192 VAL A N 1
ATOM 1413 C CA . VAL A 1 192 ? 7.582 -13.648 -25.125 1 93.81 192 VAL A CA 1
ATOM 1414 C C . VAL A 1 192 ? 8.219 -12.656 -24.156 1 93.81 192 VAL A C 1
ATOM 1416 O O . VAL A 1 192 ? 9.227 -12.016 -24.484 1 93.81 192 VAL A O 1
ATOM 1419 N N . LEU A 1 193 ? 7.586 -12.477 -23.031 1 92.69 193 LEU A N 1
ATOM 1420 C CA . LEU A 1 193 ? 8.109 -11.586 -21.984 1 92.69 193 LEU A CA 1
ATOM 1421 C C . LEU A 1 193 ? 8.484 -12.375 -20.734 1 92.69 193 LEU A C 1
ATOM 1423 O O . LEU A 1 193 ? 7.816 -13.352 -20.391 1 92.69 193 LEU A O 1
ATOM 1427 N N . GLN A 1 194 ? 9.531 -11.93 -20.047 1 91.19 194 GLN A N 1
ATOM 1428 C CA . GLN A 1 194 ? 10.062 -12.727 -18.953 1 91.19 194 GLN A CA 1
ATOM 1429 C C . GLN A 1 194 ? 10.07 -11.938 -17.641 1 91.19 194 GLN A C 1
ATOM 1431 O O . GLN A 1 194 ? 10.641 -12.383 -16.641 1 91.19 194 GLN A O 1
ATOM 1436 N N . ASN A 1 195 ? 9.523 -10.727 -17.656 1 90.75 195 ASN A N 1
ATOM 1437 C CA . ASN A 1 195 ? 9.438 -9.906 -16.453 1 90.75 195 ASN A CA 1
ATOM 1438 C C . ASN A 1 195 ? 8.125 -9.133 -16.391 1 90.75 195 ASN A C 1
ATOM 1440 O O . ASN A 1 195 ? 7.625 -8.664 -17.422 1 90.75 195 ASN A O 1
ATOM 1444 N N . SER A 1 196 ? 7.562 -9.117 -15.25 1 92.5 196 SER A N 1
ATOM 1445 C CA . SER A 1 196 ? 6.316 -8.383 -15.062 1 92.5 196 SER A CA 1
ATOM 1446 C C . SER A 1 196 ? 6.387 -7.492 -13.82 1 92.5 196 SER A C 1
ATOM 1448 O O . SER A 1 196 ? 5.355 -7.152 -13.242 1 92.5 196 SER A O 1
ATOM 1450 N N . GLY A 1 197 ? 7.59 -7.16 -13.367 1 89.56 197 GLY A N 1
ATOM 1451 C CA . GLY A 1 197 ? 7.793 -6.203 -12.289 1 89.56 197 GLY A CA 1
ATOM 1452 C C . GLY A 1 197 ? 7.664 -4.762 -12.742 1 89.56 197 GLY A C 1
ATOM 1453 O O . GLY A 1 197 ? 7.652 -4.48 -13.945 1 89.56 197 GLY A O 1
ATOM 1454 N N . LYS A 1 198 ? 7.59 -3.854 -11.789 1 82.62 198 LYS A N 1
ATOM 1455 C CA . LYS A 1 198 ? 7.238 -2.469 -12.086 1 82.62 198 LYS A CA 1
ATOM 1456 C C . LYS A 1 198 ? 8.32 -1.793 -12.922 1 82.62 198 LYS A C 1
ATOM 1458 O O . LYS A 1 198 ? 8.055 -0.785 -13.586 1 82.62 198 LYS A O 1
ATOM 1463 N N . HIS A 1 199 ? 9.5 -2.344 -13.086 1 83.88 199 HIS A N 1
ATOM 1464 C CA . HIS A 1 199 ? 10.594 -1.678 -13.773 1 83.88 199 HIS A CA 1
ATOM 1465 C C . HIS A 1 199 ? 10.492 -1.862 -15.289 1 83.88 199 HIS A C 1
ATOM 1467 O O . HIS A 1 199 ? 11.164 -1.164 -16.047 1 83.88 199 HIS A O 1
ATOM 1473 N N . VAL A 1 200 ? 9.641 -2.801 -15.648 1 88.31 200 VAL A N 1
ATOM 1474 C CA . VAL A 1 200 ? 9.523 -3.057 -17.078 1 88.31 200 VAL A CA 1
ATOM 1475 C C . VAL A 1 200 ? 8.172 -2.557 -17.578 1 88.31 200 VAL A C 1
ATOM 1477 O O . VAL A 1 200 ? 7.266 -2.293 -16.797 1 88.31 200 VAL A O 1
ATOM 1480 N N . LEU A 1 201 ? 8.07 -2.482 -18.891 1 91.5 201 LEU A N 1
ATOM 1481 C CA . LEU A 1 201 ? 6.871 -1.931 -19.516 1 91.5 201 LEU A CA 1
ATOM 1482 C C . LEU A 1 201 ? 5.645 -2.768 -19.172 1 91.5 201 LEU A C 1
ATOM 1484 O O . LEU A 1 201 ? 4.562 -2.225 -18.938 1 91.5 201 LEU A O 1
ATOM 1488 N N . LEU A 1 202 ? 5.758 -4.094 -19.188 1 94.38 202 LEU A N 1
ATOM 1489 C CA . LEU A 1 202 ? 4.637 -4.945 -18.797 1 94.38 202 LEU A CA 1
ATOM 1490 C C . LEU A 1 202 ? 4.16 -4.617 -17.391 1 94.38 202 LEU A C 1
ATOM 1492 O O . LEU A 1 202 ? 2.955 -4.527 -17.141 1 94.38 202 LEU A O 1
ATOM 1496 N N . GLY A 1 203 ? 5.113 -4.434 -16.516 1 95.38 203 GLY A N 1
ATOM 1497 C CA . GLY A 1 203 ? 4.77 -4.07 -15.156 1 95.38 203 GLY A CA 1
ATOM 1498 C C . GLY A 1 203 ? 4.039 -2.742 -15.055 1 95.38 203 GLY A C 1
ATOM 1499 O O . GLY A 1 203 ? 3.102 -2.6 -14.266 1 95.38 203 GLY A O 1
ATOM 1500 N N . GLU A 1 204 ? 4.543 -1.777 -15.82 1 95.31 204 GLU A N 1
ATOM 1501 C CA . GLU A 1 204 ? 3.877 -0.479 -15.891 1 95.31 204 GLU A CA 1
ATOM 1502 C C . GLU A 1 204 ? 2.426 -0.625 -16.344 1 95.31 204 GLU A C 1
ATOM 1504 O O . GLU A 1 204 ? 1.518 -0.086 -15.703 1 95.31 204 GLU A O 1
ATOM 1509 N N . MET A 1 205 ? 2.23 -1.386 -17.375 1 97.44 205 MET A N 1
ATOM 1510 C CA . MET A 1 205 ? 0.894 -1.561 -17.938 1 97.44 205 MET A CA 1
ATOM 1511 C C . MET A 1 205 ? -0.016 -2.295 -16.953 1 97.44 205 MET A C 1
ATOM 1513 O O . MET A 1 205 ? -1.187 -1.941 -16.812 1 97.44 205 MET A O 1
ATOM 1517 N N . ILE A 1 206 ? 0.506 -3.318 -16.281 1 98.25 206 ILE A N 1
ATOM 1518 C CA . ILE A 1 206 ? -0.266 -4.055 -15.289 1 98.25 206 ILE A CA 1
ATOM 1519 C C . ILE A 1 206 ? -0.678 -3.115 -14.164 1 98.25 206 ILE A C 1
ATOM 1521 O O . ILE A 1 206 ? -1.858 -3.033 -13.812 1 98.25 206 ILE A O 1
ATOM 1525 N N . GLY A 1 207 ? 0.286 -2.389 -13.625 1 98.25 207 GLY A N 1
ATOM 1526 C CA . GLY A 1 207 ? 0.006 -1.488 -12.516 1 98.25 207 GLY A CA 1
ATOM 1527 C C . GLY A 1 207 ? -1.041 -0.441 -12.852 1 98.25 207 GLY A C 1
ATOM 1528 O O . GLY A 1 207 ? -1.975 -0.221 -12.078 1 98.25 207 GLY A O 1
ATOM 1529 N N . GLN A 1 208 ? -0.883 0.155 -14 1 98.31 208 GLN A N 1
ATOM 1530 C CA . GLN A 1 208 ? -1.796 1.215 -14.414 1 98.31 208 GLN A CA 1
ATOM 1531 C C . GLN A 1 208 ? -3.197 0.666 -14.672 1 98.31 208 GLN A C 1
ATOM 1533 O O . GLN A 1 208 ? -4.188 1.248 -14.227 1 98.31 208 GLN A O 1
ATOM 1538 N N . SER A 1 209 ? -3.293 -0.423 -15.375 1 98.75 209 SER A N 1
ATOM 1539 C CA . SER A 1 209 ? -4.594 -0.982 -15.727 1 98.75 209 SER A CA 1
ATOM 1540 C C . SER A 1 209 ? -5.34 -1.469 -14.492 1 98.75 209 SER A C 1
ATOM 1542 O O . SER A 1 209 ? -6.543 -1.238 -14.352 1 98.75 209 SER A O 1
ATOM 1544 N N . VAL A 1 210 ? -4.668 -2.119 -13.602 1 98.81 210 VAL A N 1
ATOM 1545 C CA . VAL A 1 210 ? -5.297 -2.648 -12.398 1 98.81 210 VAL A CA 1
ATOM 1546 C C . VAL A 1 210 ? -5.75 -1.498 -11.508 1 98.81 210 VAL A C 1
ATOM 1548 O O . VAL A 1 210 ? -6.879 -1.494 -11.016 1 98.81 210 VAL A O 1
ATOM 1551 N N . LYS A 1 211 ? -4.902 -0.51 -11.258 1 98.56 211 LYS A N 1
ATOM 1552 C CA . LYS A 1 211 ? -5.262 0.631 -10.422 1 98.56 211 LYS A CA 1
ATOM 1553 C C . LYS A 1 211 ? -6.5 1.341 -10.961 1 98.56 211 LYS A C 1
ATOM 1555 O O . LYS A 1 211 ? -7.422 1.649 -10.203 1 98.56 211 LYS A O 1
ATOM 1560 N N . GLU A 1 212 ? -6.469 1.549 -12.273 1 98.75 212 GLU A N 1
ATOM 1561 C CA . GLU A 1 212 ? -7.578 2.26 -12.898 1 98.75 212 GLU A CA 1
ATOM 1562 C C . GLU A 1 212 ? -8.867 1.449 -12.812 1 98.75 212 GLU A C 1
ATOM 1564 O O . GLU A 1 212 ? -9.93 1.996 -12.508 1 98.75 212 GLU A O 1
ATOM 1569 N N . ALA A 1 213 ? -8.797 0.163 -13.086 1 98.88 213 ALA A N 1
ATOM 1570 C CA . ALA A 1 213 ? -9.977 -0.696 -13.047 1 98.88 213 ALA A CA 1
ATOM 1571 C C . ALA A 1 213 ? -10.562 -0.755 -11.641 1 98.88 213 ALA A C 1
ATOM 1573 O O . ALA A 1 213 ? -11.781 -0.666 -11.469 1 98.88 213 ALA A O 1
ATOM 1574 N N . ILE A 1 214 ? -9.742 -0.906 -10.664 1 98.75 214 ILE A N 1
ATOM 1575 C CA . ILE A 1 214 ? -10.203 -1.01 -9.281 1 98.75 214 ILE A CA 1
ATOM 1576 C C . ILE A 1 214 ? -10.82 0.314 -8.844 1 98.75 214 ILE A C 1
ATOM 1578 O O . ILE A 1 214 ? -11.898 0.333 -8.242 1 98.75 214 ILE A O 1
ATOM 1582 N N . THR A 1 215 ? -10.148 1.447 -9.125 1 98.69 215 THR A N 1
ATOM 1583 C CA . THR A 1 215 ? -10.656 2.764 -8.75 1 98.69 215 THR A CA 1
ATOM 1584 C C . THR A 1 215 ? -12.039 3 -9.352 1 98.69 215 THR A C 1
ATOM 1586 O O . THR A 1 215 ? -12.945 3.461 -8.664 1 98.69 215 THR A O 1
ATOM 1589 N N . GLU A 1 216 ? -12.164 2.619 -10.609 1 98.81 216 GLU A N 1
ATOM 1590 C CA . GLU A 1 216 ? -13.453 2.803 -11.281 1 98.81 216 GLU A CA 1
ATOM 1591 C C . GLU A 1 216 ? -14.508 1.855 -10.719 1 98.81 216 GLU A C 1
ATOM 1593 O O . GLU A 1 216 ? -15.664 2.24 -10.555 1 98.81 216 GLU A O 1
ATOM 1598 N N . ALA A 1 217 ? -14.141 0.633 -10.461 1 98.56 217 ALA A N 1
ATOM 1599 C CA . ALA A 1 217 ? -15.078 -0.332 -9.891 1 98.56 217 ALA A CA 1
ATOM 1600 C C . ALA A 1 217 ? -15.594 0.137 -8.539 1 98.56 217 ALA A C 1
ATOM 1602 O O . ALA A 1 217 ? -16.781 0.018 -8.242 1 98.56 217 ALA A O 1
ATOM 1603 N N . LEU A 1 218 ? -14.719 0.65 -7.715 1 98.38 218 LEU A N 1
ATOM 1604 C CA . LEU A 1 218 ? -15.109 1.177 -6.41 1 98.38 218 LEU A CA 1
ATOM 1605 C C . LEU A 1 218 ? -16.062 2.359 -6.566 1 98.38 218 LEU A C 1
ATOM 1607 O O . LEU A 1 218 ? -17.031 2.486 -5.816 1 98.38 218 LEU A O 1
ATOM 1611 N N . SER A 1 219 ? -15.766 3.232 -7.504 1 98.5 219 SER A N 1
ATOM 1612 C CA . SER A 1 219 ? -16.641 4.363 -7.805 1 98.5 219 SER A CA 1
ATOM 1613 C C . SER A 1 219 ? -18.047 3.891 -8.164 1 98.5 219 SER A C 1
ATOM 1615 O O . SER A 1 219 ? -19.031 4.438 -7.676 1 98.5 219 SER A O 1
ATOM 1617 N N . ARG A 1 220 ? -18.125 2.857 -8.977 1 97.81 220 ARG A N 1
ATOM 1618 C CA . ARG A 1 220 ? -19.406 2.355 -9.453 1 97.81 220 ARG A CA 1
ATOM 1619 C C . ARG A 1 220 ? -20.172 1.641 -8.344 1 97.81 220 ARG A C 1
ATOM 1621 O O . ARG A 1 220 ? -21.391 1.802 -8.211 1 97.81 220 ARG A O 1
ATOM 1628 N N . GLN A 1 221 ? -19.484 0.854 -7.535 1 95.62 221 GLN A N 1
ATOM 1629 C CA . GLN A 1 221 ? -20.125 -0.039 -6.574 1 95.62 221 GLN A CA 1
ATOM 1630 C C . GLN A 1 221 ? -20.547 0.716 -5.32 1 95.62 221 GLN A C 1
ATOM 1632 O O . GLN A 1 221 ? -21.641 0.487 -4.789 1 95.62 221 GLN A O 1
ATOM 1637 N N . THR A 1 222 ? -19.688 1.608 -4.816 1 95.44 222 THR A N 1
ATOM 1638 C CA . THR A 1 222 ? -19.953 2.217 -3.516 1 95.44 222 THR A CA 1
ATOM 1639 C C . THR A 1 222 ? -19.75 3.729 -3.576 1 95.44 222 THR A C 1
ATOM 1641 O O . THR A 1 222 ? -19.672 4.391 -2.539 1 95.44 222 THR A O 1
ATOM 1644 N N . LYS A 1 223 ? -19.516 4.301 -4.75 1 97.31 223 LYS A N 1
ATOM 1645 C CA . LYS A 1 223 ? -19.281 5.727 -4.961 1 97.31 223 LYS A CA 1
ATOM 1646 C C . LYS A 1 223 ? -18.016 6.18 -4.219 1 97.31 223 LYS A C 1
ATOM 1648 O O . LYS A 1 223 ? -17.969 7.309 -3.725 1 97.31 223 LYS A O 1
ATOM 1653 N N . MET A 1 224 ? -17.125 5.23 -4.062 1 97.56 224 MET A N 1
ATOM 1654 C CA . MET A 1 224 ? -15.844 5.621 -3.494 1 97.56 224 MET A CA 1
ATOM 1655 C C . MET A 1 224 ? -15 6.371 -4.52 1 97.56 224 MET A C 1
ATOM 1657 O O . MET A 1 224 ? -14.352 5.754 -5.367 1 97.56 224 MET A O 1
ATOM 1661 N N . THR A 1 225 ? -15.008 7.602 -4.441 1 98.19 225 THR A N 1
ATOM 1662 C CA . THR A 1 225 ? -14.289 8.531 -5.305 1 98.19 225 THR A CA 1
ATOM 1663 C C . THR A 1 225 ? -13.492 9.531 -4.473 1 98.19 225 THR A C 1
ATOM 1665 O O . THR A 1 225 ? -13.695 9.648 -3.264 1 98.19 225 THR A O 1
ATOM 1668 N N . PRO A 1 226 ? -12.539 10.172 -5.109 1 98.25 226 PRO A N 1
ATOM 1669 C CA . PRO A 1 226 ? -11.852 11.234 -4.371 1 98.25 226 PRO A CA 1
ATOM 1670 C C . PRO A 1 226 ? -12.812 12.258 -3.773 1 98.25 226 PRO A C 1
ATOM 1672 O O . PRO A 1 226 ? -12.602 12.734 -2.652 1 98.25 226 PRO A O 1
ATOM 1675 N N . THR A 1 227 ? -13.859 12.555 -4.434 1 97.81 227 THR A N 1
ATOM 1676 C CA . THR A 1 227 ? -14.852 13.516 -3.943 1 97.81 227 THR A CA 1
ATOM 1677 C C . THR A 1 227 ? -15.539 12.977 -2.689 1 97.81 227 THR A C 1
ATOM 1679 O O . THR A 1 227 ? -15.727 13.719 -1.719 1 97.81 227 THR A O 1
ATOM 1682 N N . ARG A 1 228 ? -15.914 11.703 -2.719 1 97.31 228 ARG A N 1
ATOM 1683 C CA . ARG A 1 228 ? -16.531 11.102 -1.542 1 97.31 228 ARG A CA 1
ATOM 1684 C C . ARG A 1 228 ? -15.562 11.062 -0.369 1 97.31 228 ARG A C 1
ATOM 1686 O O . ARG A 1 228 ? -15.945 11.32 0.773 1 97.31 228 ARG A O 1
ATOM 1693 N N . GLN A 1 229 ? -14.352 10.742 -0.737 1 97.94 229 GLN A N 1
ATOM 1694 C CA . GLN A 1 229 ? -13.32 10.57 0.282 1 97.94 229 GLN A CA 1
ATOM 1695 C C . GLN A 1 229 ? -12.906 11.914 0.874 1 97.94 229 GLN A C 1
ATOM 1697 O O . GLN A 1 229 ? -12.266 11.969 1.927 1 97.94 229 GLN A O 1
ATOM 1702 N N . ALA A 1 230 ? -13.25 13.023 0.193 1 98.31 230 ALA A N 1
ATOM 1703 C CA . ALA A 1 230 ? -13 14.367 0.713 1 98.31 230 ALA A CA 1
ATOM 1704 C C . ALA A 1 230 ? -14.023 14.734 1.785 1 98.31 230 ALA A C 1
ATOM 1706 O O . ALA A 1 230 ? -14.82 15.656 1.601 1 98.31 230 ALA A O 1
ATOM 1707 N N . SER A 1 231 ? -14.023 14.031 2.895 1 97.88 231 SER A N 1
ATOM 1708 C CA . SER A 1 231 ? -14.883 14.219 4.059 1 97.88 231 SER A CA 1
ATOM 1709 C C . SER A 1 231 ? -14.148 13.867 5.348 1 97.88 231 SER A C 1
ATOM 1711 O O . SER A 1 231 ? -13.227 13.055 5.34 1 97.88 231 SER A O 1
ATOM 1713 N N . ILE A 1 232 ? -14.547 14.508 6.406 1 98.38 232 ILE A N 1
ATOM 1714 C CA . ILE A 1 232 ? -13.906 14.258 7.695 1 98.38 232 ILE A CA 1
ATOM 1715 C C . ILE A 1 232 ? -14.102 12.789 8.086 1 98.38 232 ILE A C 1
ATOM 1717 O O . ILE A 1 232 ? -13.148 12.125 8.492 1 98.38 232 ILE A O 1
ATOM 1721 N N . GLU A 1 233 ? -15.312 12.305 7.898 1 97.62 233 GLU A N 1
ATOM 1722 C CA . GLU A 1 233 ? -15.617 10.93 8.273 1 97.62 233 GLU A CA 1
ATOM 1723 C C . GLU A 1 233 ? -14.766 9.938 7.484 1 97.62 233 GLU A C 1
ATOM 1725 O O . GLU A 1 233 ? -14.18 9.023 8.062 1 97.62 233 GLU A O 1
ATOM 1730 N N . TRP A 1 234 ? -14.594 10.125 6.184 1 97.19 234 TRP A N 1
ATOM 1731 C CA . TRP A 1 234 ? -13.891 9.156 5.352 1 97.19 234 TRP A CA 1
ATOM 1732 C C . TRP A 1 234 ? -12.383 9.281 5.527 1 97.19 234 TRP A C 1
ATOM 1734 O O . TRP A 1 234 ? -11.633 8.367 5.168 1 97.19 234 TRP A O 1
ATOM 1744 N N . GLN A 1 235 ? -11.945 10.445 6.125 1 97.44 235 GLN A N 1
ATOM 1745 C CA . GLN A 1 235 ? -10.531 10.594 6.438 1 97.44 235 GLN A CA 1
ATOM 1746 C C . GLN A 1 235 ? -10.188 9.922 7.766 1 97.44 235 GLN A C 1
ATOM 1748 O O . GLN A 1 235 ? -9.062 9.453 7.961 1 97.44 235 GLN A O 1
ATOM 1753 N N . THR A 1 236 ? -11.211 9.852 8.688 1 97.69 236 THR A N 1
ATOM 1754 C CA . THR A 1 236 ? -10.812 9.516 10.047 1 97.69 236 THR A CA 1
ATOM 1755 C C . THR A 1 236 ? -11.781 8.508 10.664 1 97.69 236 THR A C 1
ATOM 1757 O O . THR A 1 236 ? -11.773 8.289 11.875 1 97.69 236 THR A O 1
ATOM 1760 N N . LYS A 1 237 ? -12.602 7.863 9.867 1 97 237 LYS A N 1
ATOM 1761 C CA . LYS A 1 237 ? -13.5 6.844 10.398 1 97 237 LYS A CA 1
ATOM 1762 C C . LYS A 1 237 ? -12.719 5.723 11.078 1 97 237 LYS A C 1
ATOM 1764 O O . LYS A 1 237 ? -13.148 5.184 12.102 1 97 237 LYS A O 1
ATOM 1769 N N . ARG A 1 238 ? -11.586 5.379 10.57 1 96.75 238 ARG A N 1
ATOM 1770 C CA . ARG A 1 238 ? -10.719 4.352 11.141 1 96.75 238 ARG A CA 1
ATOM 1771 C C . ARG A 1 238 ? -10.25 4.75 12.539 1 96.75 238 ARG A C 1
ATOM 1773 O O . ARG A 1 238 ? -9.898 3.889 13.344 1 96.75 238 ARG A O 1
ATOM 1780 N N . TYR A 1 239 ? -10.266 6.055 12.867 1 97.62 239 TYR A N 1
ATOM 1781 C CA . TYR A 1 239 ? -9.875 6.574 14.172 1 97.62 239 TYR A CA 1
ATOM 1782 C C . TYR A 1 239 ? -11.094 6.883 15.031 1 97.62 239 TYR A C 1
ATOM 1784 O O . TYR A 1 239 ? -10.969 7.465 16.109 1 97.62 239 TYR A O 1
ATOM 1792 N N . GLY A 1 240 ? -12.258 6.637 14.516 1 96.75 240 GLY A N 1
ATOM 1793 C CA . GLY A 1 240 ? -13.484 6.801 15.281 1 96.75 240 GLY A CA 1
ATOM 1794 C C . GLY A 1 240 ? -14.062 8.203 15.188 1 96.75 240 GLY A C 1
ATOM 1795 O O . GLY A 1 240 ? -14.984 8.547 15.922 1 96.75 240 GLY A O 1
ATOM 1796 N N . ILE A 1 241 ? -13.516 9.047 14.398 1 97.81 241 ILE A N 1
ATOM 1797 C CA . ILE A 1 241 ? -14.094 10.367 14.172 1 97.81 241 ILE A CA 1
ATOM 1798 C C . ILE A 1 241 ? -15.07 10.312 12.992 1 97.81 241 ILE A C 1
ATOM 1800 O O . ILE A 1 241 ? -14.664 10.469 11.836 1 97.81 241 ILE A O 1
ATOM 1804 N N . THR A 1 242 ? -16.312 10.07 13.32 1 97.56 242 THR A N 1
ATOM 1805 C CA . THR A 1 242 ? -17.406 9.977 12.352 1 97.56 242 THR A CA 1
ATOM 1806 C C . THR A 1 242 ? -18.391 11.125 12.539 1 97.56 242 THR A C 1
ATOM 1808 O O . THR A 1 242 ? -18.281 11.891 13.5 1 97.56 242 THR A O 1
ATOM 1811 N N . ARG A 1 243 ? -19.312 11.258 11.586 1 97.69 243 ARG A N 1
ATOM 1812 C CA . ARG A 1 243 ? -20.375 12.25 11.734 1 97.69 243 ARG A CA 1
ATOM 1813 C C . ARG A 1 243 ? -21.125 12.047 13.047 1 97.69 243 ARG A C 1
ATOM 1815 O O . ARG A 1 243 ? -21.391 13.016 13.766 1 97.69 243 ARG A O 1
ATOM 1822 N N . GLU A 1 244 ? -21.375 10.812 13.32 1 97.62 244 GLU A N 1
ATOM 1823 C CA . GLU A 1 244 ? -22.109 10.469 14.539 1 97.62 244 GLU A CA 1
ATOM 1824 C C . GLU A 1 244 ? -21.312 10.836 15.781 1 97.62 244 GLU A C 1
ATOM 1826 O O . GLU A 1 244 ? -21.859 11.344 16.766 1 97.62 244 GLU A O 1
ATOM 1831 N N . ALA A 1 245 ? -20.047 10.539 15.75 1 97.94 245 ALA A N 1
ATOM 1832 C CA . ALA A 1 245 ? -19.188 10.844 16.891 1 97.94 245 ALA A CA 1
ATOM 1833 C C . ALA A 1 245 ? -19.109 12.352 17.125 1 97.94 245 ALA A C 1
ATOM 1835 O O . ALA A 1 245 ? -19.094 12.812 18.266 1 97.94 245 ALA A O 1
ATOM 1836 N N . ILE A 1 246 ? -19.031 13.117 16.078 1 98.12 246 ILE A N 1
ATOM 1837 C CA . ILE A 1 246 ? -18.953 14.57 16.188 1 98.12 246 ILE A CA 1
ATOM 1838 C C . ILE A 1 246 ? -20.25 15.125 16.75 1 98.12 246 ILE A C 1
ATOM 1840 O O . ILE A 1 246 ? -20.234 15.984 17.641 1 98.12 246 ILE A O 1
ATOM 1844 N N . VAL A 1 247 ? -21.375 14.609 16.25 1 98.06 247 VAL A N 1
ATOM 1845 C CA . VAL A 1 247 ? -22.703 15.023 16.719 1 98.06 247 VAL A CA 1
ATOM 1846 C C . VAL A 1 247 ? -22.844 14.695 18.203 1 98.06 247 VAL A C 1
ATOM 1848 O O . VAL A 1 247 ? -23.297 15.531 18.984 1 98.06 247 VAL A O 1
ATOM 1851 N N . SER A 1 248 ? -22.453 13.516 18.562 1 97.88 248 SER A N 1
ATOM 1852 C CA . SER A 1 248 ? -22.531 13.078 19.953 1 97.88 248 SER A CA 1
ATOM 1853 C C . SER A 1 248 ? -21.688 13.969 20.859 1 97.88 248 SER A C 1
ATOM 1855 O O . SER A 1 248 ? -22.109 14.328 21.953 1 97.88 248 SER A O 1
ATOM 1857 N N . GLU A 1 249 ? -20.5 14.273 20.422 1 96.69 249 GLU A N 1
ATOM 1858 C CA . GLU A 1 249 ? -19.625 15.141 21.203 1 96.69 249 GLU A CA 1
ATOM 1859 C C . GLU A 1 249 ? -20.203 16.547 21.312 1 96.69 249 GLU A C 1
ATOM 1861 O O . GLU A 1 249 ? -20.094 17.188 22.359 1 96.69 249 GLU A O 1
ATOM 1866 N N . CYS A 1 250 ? -20.766 17.016 20.25 1 97 250 CYS A N 1
ATOM 1867 C CA . CYS A 1 250 ? -21.391 18.328 20.266 1 97 250 CYS A CA 1
ATOM 1868 C C . CYS A 1 250 ? -22.547 18.375 21.266 1 97 250 CYS A C 1
ATOM 1870 O O . CYS A 1 250 ? -22.656 19.328 22.047 1 97 250 CYS A O 1
ATOM 1872 N N . LEU A 1 251 ? -23.375 17.344 21.266 1 97.31 251 LEU A N 1
ATOM 1873 C CA . LEU A 1 251 ? -24.516 17.266 22.172 1 97.31 251 LEU A CA 1
ATOM 1874 C C . LEU A 1 251 ? -24.047 17.125 23.609 1 97.31 251 LEU A C 1
ATOM 1876 O O . LEU A 1 251 ? -24.688 17.625 24.531 1 97.31 251 LEU A O 1
ATOM 1880 N N . ARG A 1 252 ? -22.953 16.453 23.812 1 96.12 252 ARG A N 1
ATOM 1881 C CA . ARG A 1 252 ? -22.375 16.328 25.141 1 96.12 252 ARG A CA 1
ATOM 1882 C C . ARG A 1 252 ? -21.906 17.688 25.656 1 96.12 252 ARG A C 1
ATOM 1884 O O . ARG A 1 252 ? -22.141 18.031 26.828 1 96.12 252 ARG A O 1
ATOM 1891 N N . LEU A 1 253 ? -21.312 18.484 24.797 1 93.81 253 LEU A N 1
ATOM 1892 C CA . LEU A 1 253 ? -20.75 19.781 25.156 1 93.81 253 LEU A CA 1
ATOM 1893 C C . LEU A 1 253 ? -21.859 20.828 25.328 1 93.81 253 LEU A C 1
ATOM 1895 O O . LEU A 1 253 ? -21.75 21.734 26.141 1 93.81 253 LEU A O 1
ATOM 1899 N N . TYR A 1 254 ? -22.875 20.609 24.469 1 95.12 254 TYR A N 1
ATOM 1900 C CA . TYR A 1 254 ? -23.969 21.578 24.438 1 95.12 254 TYR A CA 1
ATOM 1901 C C . TYR A 1 254 ? -25.328 20.875 24.531 1 95.12 254 TYR A C 1
ATOM 1903 O O . TYR A 1 254 ? -26.078 20.812 23.562 1 95.12 254 TYR A O 1
ATOM 1911 N N . PRO A 1 255 ? -25.703 20.531 25.688 1 94.88 255 PRO A N 1
ATOM 1912 C CA . PRO A 1 255 ? -26.875 19.703 25.891 1 94.88 255 PRO A CA 1
ATOM 1913 C C . PRO A 1 255 ? -28.188 20.422 25.578 1 94.88 255 PRO A C 1
ATOM 1915 O O . PRO A 1 255 ? -29.234 19.781 25.406 1 94.88 255 PRO A O 1
ATOM 1918 N N . HIS A 1 256 ? -28.188 21.688 25.484 1 95 256 HIS A N 1
ATOM 1919 C CA . HIS A 1 256 ? -29.406 22.453 25.219 1 95 256 HIS A CA 1
ATOM 1920 C C . HIS A 1 256 ? -29.797 22.359 23.75 1 95 256 HIS A C 1
ATOM 1922 O O . HIS A 1 256 ? -30.938 22.688 23.391 1 95 256 HIS A O 1
ATOM 1928 N N . LEU A 1 257 ? -28.906 21.938 22.875 1 95.5 257 LEU A N 1
ATOM 1929 C CA . LEU A 1 257 ? -29.188 21.844 21.453 1 95.5 257 LEU A CA 1
ATOM 1930 C C . LEU A 1 257 ? -30.062 20.625 21.156 1 95.5 257 LEU A C 1
ATOM 1932 O O . LEU A 1 257 ? -29.875 19.562 21.781 1 95.5 257 LEU A O 1
ATOM 1936 N N . LYS A 1 258 ? -30.953 20.797 20.203 1 95.88 258 LYS A N 1
ATOM 1937 C CA . LYS A 1 258 ? -31.75 19.656 19.734 1 95.88 258 LYS A CA 1
ATOM 1938 C C . LYS A 1 258 ? -30.938 18.766 18.797 1 95.88 258 LYS A C 1
ATOM 1940 O O . LYS A 1 258 ? -30.234 19.266 17.906 1 95.88 258 LYS A O 1
ATOM 1945 N N . LYS A 1 259 ? -31.062 17.484 18.938 1 96 259 LYS A N 1
ATOM 1946 C CA . LYS A 1 259 ? -30.312 16.5 18.141 1 96 259 LYS A CA 1
ATOM 1947 C C . LYS A 1 259 ? -30.562 16.688 16.656 1 96 259 LYS A C 1
ATOM 1949 O O . LYS A 1 259 ? -29.625 16.609 15.852 1 96 259 LYS A O 1
ATOM 1954 N N . GLU A 1 260 ? -31.75 17.047 16.297 1 95.69 260 GLU A N 1
ATOM 1955 C CA . GLU A 1 260 ? -32.125 17.203 14.898 1 95.69 260 GLU A CA 1
ATOM 1956 C C . GLU A 1 260 ? -31.391 18.375 14.258 1 95.69 260 GLU A C 1
ATOM 1958 O O . GLU A 1 260 ? -30.984 18.297 13.094 1 95.69 260 GLU A O 1
ATOM 1963 N N . VAL A 1 261 ? -31.25 19.359 15.055 1 95 261 VAL A N 1
ATOM 1964 C CA . VAL A 1 261 ? -30.578 20.547 14.555 1 95 261 VAL A CA 1
ATOM 1965 C C . VAL A 1 261 ? -29.094 20.25 14.352 1 95 261 VAL A C 1
ATOM 1967 O O . VAL A 1 261 ? -28.5 20.672 13.352 1 95 261 VAL A O 1
ATOM 1970 N N . VAL A 1 262 ? -28.5 19.531 15.289 1 96.62 262 VAL A N 1
ATOM 1971 C CA . VAL A 1 262 ? -27.078 19.203 15.219 1 96.62 262 VAL A CA 1
ATOM 1972 C C . VAL A 1 262 ? -26.828 18.266 14.039 1 96.62 262 VAL A C 1
ATOM 1974 O O . VAL A 1 262 ? -25.859 18.469 13.289 1 96.62 262 VAL A O 1
ATOM 1977 N N . GLU A 1 263 ? -27.656 17.328 13.844 1 96.12 263 GLU A N 1
ATOM 1978 C CA . GLU A 1 263 ? -27.531 16.359 12.75 1 96.12 263 GLU A CA 1
ATOM 1979 C C . GLU A 1 263 ? -27.672 17.047 11.391 1 96.12 263 GLU A C 1
ATOM 1981 O O . GLU A 1 263 ? -27 16.656 10.43 1 96.12 263 GLU A O 1
ATOM 1986 N N . ALA A 1 264 ? -28.453 18.078 11.367 1 94.25 264 ALA A N 1
ATOM 1987 C CA . ALA A 1 264 ? -28.656 18.812 10.117 1 94.25 264 ALA A CA 1
ATOM 1988 C C . ALA A 1 264 ? -27.406 19.609 9.75 1 94.25 264 ALA A C 1
ATOM 1990 O O . ALA A 1 264 ? -27.125 19.828 8.57 1 94.25 264 ALA A O 1
ATOM 1991 N N . GLY A 1 265 ? -26.641 19.984 10.75 1 93.94 265 GLY A N 1
ATOM 1992 C CA . GLY A 1 265 ? -25.484 20.844 10.523 1 93.94 265 GLY A CA 1
ATOM 1993 C C . GLY A 1 265 ? -24.219 20.062 10.211 1 93.94 265 GLY A C 1
ATOM 1994 O O . GLY A 1 265 ? -23.25 20.625 9.688 1 93.94 265 GLY A O 1
ATOM 1995 N N . ILE A 1 266 ? -24.219 18.734 10.438 1 96.19 266 ILE A N 1
ATOM 1996 C CA . ILE A 1 266 ? -23 17.938 10.398 1 96.19 266 ILE A CA 1
ATOM 1997 C C . ILE A 1 266 ? -22.516 17.812 8.953 1 96.19 266 ILE A C 1
ATOM 1999 O O . ILE A 1 266 ? -21.312 17.75 8.703 1 96.19 266 ILE A O 1
ATOM 2003 N N . GLY A 1 267 ? -23.375 17.812 7.953 1 92.38 267 GLY A N 1
ATOM 2004 C CA . GLY A 1 267 ? -23.016 17.688 6.551 1 92.38 267 GLY A CA 1
ATOM 2005 C C . GLY A 1 267 ? -22.078 18.781 6.074 1 92.38 267 GLY A C 1
ATOM 2006 O O . GLY A 1 267 ? -21.125 18.516 5.34 1 92.38 267 GLY A O 1
ATOM 2007 N N . GLY A 1 268 ? -22.344 20 6.52 1 90.25 268 GLY A N 1
ATOM 2008 C CA . GLY A 1 268 ? -21.531 21.141 6.125 1 90.25 268 GLY A CA 1
ATOM 2009 C C . GLY A 1 268 ? -20.125 21.094 6.676 1 90.25 268 GLY A C 1
ATOM 2010 O O . GLY A 1 268 ? -19.188 21.594 6.043 1 90.25 268 GLY A O 1
ATOM 2011 N N . ILE A 1 269 ? -19.984 20.469 7.785 1 94.44 269 ILE A N 1
ATOM 2012 C CA . ILE A 1 269 ? -18.672 20.375 8.422 1 94.44 269 ILE A CA 1
ATOM 2013 C C . ILE A 1 269 ? -17.906 19.172 7.848 1 94.44 269 ILE A C 1
ATOM 2015 O O . ILE A 1 269 ? -16.703 19.266 7.594 1 94.44 269 ILE A O 1
ATOM 2019 N N . ASP A 1 270 ? -18.656 18.141 7.594 1 97.19 270 ASP A N 1
ATOM 2020 C CA . ASP A 1 270 ? -18.062 16.906 7.121 1 97.19 270 ASP A CA 1
ATOM 2021 C C . ASP A 1 270 ? -17.375 17.109 5.77 1 97.19 270 ASP A C 1
ATOM 2023 O O . ASP A 1 270 ? -16.344 16.484 5.492 1 97.19 270 ASP A O 1
ATOM 2027 N N . ARG A 1 271 ? -17.875 18.031 4.965 1 96.25 271 ARG A N 1
ATOM 2028 C CA . ARG A 1 271 ? -17.375 18.172 3.602 1 96.25 271 ARG A CA 1
ATOM 2029 C C . ARG A 1 271 ? -16.656 19.5 3.418 1 96.25 271 ARG A C 1
ATOM 2031 O O . ARG A 1 271 ? -16.328 19.891 2.295 1 96.25 271 ARG A O 1
ATOM 2038 N N . ASP A 1 272 ? -16.484 20.219 4.52 1 97.25 272 ASP A N 1
ATOM 2039 C CA . ASP A 1 272 ? -15.672 21.422 4.465 1 97.25 272 ASP A CA 1
ATOM 2040 C C . ASP A 1 272 ? -14.211 21.094 4.191 1 97.25 272 ASP A C 1
ATOM 2042 O O . ASP A 1 272 ? -13.492 20.641 5.09 1 97.25 272 ASP A O 1
ATOM 2046 N N . ASN A 1 273 ? -13.797 21.344 2.99 1 98.25 273 ASN A N 1
ATOM 2047 C CA . ASN A 1 273 ? -12.492 20.875 2.543 1 98.25 273 ASN A CA 1
ATOM 2048 C C . ASN A 1 273 ? -11.359 21.5 3.344 1 98.25 273 ASN A C 1
ATOM 2050 O O . ASN A 1 273 ? -10.289 20.906 3.494 1 98.25 273 ASN A O 1
ATOM 2054 N N . ARG A 1 274 ? -11.578 22.719 3.881 1 97.44 274 ARG A N 1
ATOM 2055 C CA . ARG A 1 274 ? -10.594 23.312 4.773 1 97.44 274 ARG A CA 1
ATOM 2056 C C . ARG A 1 274 ? -10.414 22.484 6.039 1 97.44 274 ARG A C 1
ATOM 2058 O O . ARG A 1 274 ? -9.289 22.266 6.488 1 97.44 274 ARG A O 1
ATOM 2065 N N . LEU A 1 275 ? -11.555 22.047 6.586 1 98.06 275 LEU A N 1
ATOM 2066 C CA . LEU A 1 275 ? -11.516 21.188 7.758 1 98.06 275 LEU A CA 1
ATOM 2067 C C . LEU A 1 275 ? -10.938 19.812 7.41 1 98.06 275 LEU A C 1
ATOM 2069 O O . LEU A 1 275 ? -10.18 19.234 8.188 1 98.06 275 LEU A O 1
ATOM 2073 N N . VAL A 1 276 ? -11.312 19.328 6.223 1 98.75 276 VAL A N 1
ATOM 2074 C CA . VAL A 1 276 ? -10.828 18.016 5.77 1 98.75 276 VAL A CA 1
ATOM 2075 C C . VAL A 1 276 ? -9.305 18.047 5.68 1 98.75 276 VAL A C 1
ATOM 2077 O O . VAL A 1 276 ? -8.641 17.094 6.102 1 98.75 276 VAL A O 1
ATOM 2080 N N . ALA A 1 277 ? -8.734 19.125 5.16 1 98.75 277 ALA A N 1
ATOM 2081 C CA . ALA A 1 277 ? -7.285 19.25 5.043 1 98.75 277 ALA A CA 1
ATOM 2082 C C . ALA A 1 277 ? -6.613 19.203 6.41 1 98.75 277 ALA A C 1
ATOM 2084 O O . ALA A 1 277 ? -5.602 18.516 6.594 1 98.75 277 ALA A O 1
ATOM 2085 N N . ALA A 1 278 ? -7.199 19.922 7.352 1 98.44 278 ALA A N 1
ATOM 2086 C CA . ALA A 1 278 ? -6.66 19.953 8.711 1 98.44 278 ALA A CA 1
ATOM 2087 C C . ALA A 1 278 ? -6.707 18.562 9.344 1 98.44 278 ALA A C 1
ATOM 2089 O O . ALA A 1 278 ? -5.711 18.094 9.891 1 98.44 278 ALA A O 1
ATOM 2090 N N . VAL A 1 279 ? -7.844 17.938 9.211 1 98.62 279 VAL A N 1
ATOM 2091 C CA . VAL A 1 279 ? -8.062 16.625 9.82 1 98.62 279 VAL A CA 1
ATOM 2092 C C . VAL A 1 279 ? -7.176 15.586 9.148 1 98.62 279 VAL A C 1
ATOM 2094 O O . VAL A 1 279 ? -6.625 14.703 9.812 1 98.62 279 VAL A O 1
ATOM 2097 N N . ALA A 1 280 ? -7.016 15.68 7.828 1 98.81 280 ALA A N 1
ATOM 2098 C CA . ALA A 1 280 ? -6.164 14.758 7.082 1 98.81 280 ALA A CA 1
ATOM 2099 C C . ALA A 1 280 ? -4.711 14.867 7.539 1 98.81 280 ALA A C 1
ATOM 2101 O O . ALA A 1 280 ? -4.027 13.852 7.699 1 98.81 280 ALA A O 1
ATOM 2102 N N . ALA A 1 281 ? -4.223 16.094 7.711 1 98.81 281 ALA A N 1
ATOM 2103 C CA . ALA A 1 281 ? -2.859 16.312 8.195 1 98.81 281 ALA A CA 1
ATOM 2104 C C . ALA A 1 281 ? -2.662 15.695 9.578 1 98.81 281 ALA A C 1
ATOM 2106 O O . ALA A 1 281 ? -1.665 15.016 9.828 1 98.81 281 ALA A O 1
ATOM 2107 N N . ILE A 1 282 ? -3.621 15.922 10.438 1 98.81 282 ILE A N 1
ATOM 2108 C CA . ILE A 1 282 ? -3.531 15.453 11.812 1 98.81 282 ILE A CA 1
ATOM 2109 C C . ILE A 1 282 ? -3.584 13.93 11.836 1 98.81 282 ILE A C 1
ATOM 2111 O O . ILE A 1 282 ? -2.811 13.289 12.555 1 98.81 282 ILE A O 1
ATOM 2115 N N . ALA A 1 283 ? -4.492 13.344 11.055 1 98.81 283 ALA A N 1
ATOM 2116 C CA . ALA A 1 283 ? -4.594 11.891 10.992 1 98.81 283 ALA A CA 1
ATOM 2117 C C . ALA A 1 283 ? -3.277 11.266 10.539 1 98.81 283 ALA A C 1
ATOM 2119 O O . ALA A 1 283 ? -2.863 10.227 11.062 1 98.81 283 ALA A O 1
ATOM 2120 N N . HIS A 1 284 ? -2.635 11.898 9.609 1 98.81 284 HIS A N 1
ATOM 2121 C CA . HIS A 1 284 ? -1.371 11.375 9.102 1 98.81 284 HIS A CA 1
ATOM 2122 C C . HIS A 1 284 ? -0.273 11.477 10.156 1 98.81 284 HIS A C 1
ATOM 2124 O O . HIS A 1 284 ? 0.583 10.594 10.258 1 98.81 284 HIS A O 1
ATOM 2130 N N . LEU A 1 285 ? -0.249 12.555 10.891 1 98.81 285 LEU A N 1
ATOM 2131 C CA . LEU A 1 285 ? 0.692 12.68 12 1 98.81 285 LEU A CA 1
ATOM 2132 C C . LEU A 1 285 ? 0.48 11.562 13.023 1 98.81 285 LEU A C 1
ATOM 2134 O O . LEU A 1 285 ? 1.446 10.992 13.531 1 98.81 285 LEU A O 1
ATOM 2138 N N . CYS A 1 286 ? -0.787 11.273 13.305 1 98.81 286 CYS A N 1
ATOM 2139 C CA . CYS A 1 286 ? -1.098 10.188 14.227 1 98.81 286 CYS A CA 1
ATOM 2140 C C . CYS A 1 286 ? -0.608 8.852 13.68 1 98.81 286 CYS A C 1
ATOM 2142 O O . CYS A 1 286 ? -0.08 8.031 14.43 1 98.81 286 CYS A O 1
ATOM 2144 N N . ASP A 1 287 ? -0.8 8.625 12.375 1 98.69 287 ASP A N 1
ATOM 2145 C CA . ASP A 1 287 ? -0.271 7.418 11.758 1 98.69 287 ASP A CA 1
ATOM 2146 C C . ASP A 1 287 ? 1.233 7.293 11.984 1 98.69 287 ASP A C 1
ATOM 2148 O O . ASP A 1 287 ? 1.714 6.254 12.445 1 98.69 287 ASP A O 1
ATOM 2152 N N . GLN A 1 288 ? 1.941 8.359 11.688 1 98.75 288 GLN A N 1
ATOM 2153 C CA . GLN A 1 288 ? 3.398 8.305 11.742 1 98.75 288 GLN A CA 1
ATOM 2154 C C . GLN A 1 288 ? 3.893 8.242 13.188 1 98.75 288 GLN A C 1
ATOM 2156 O O . GLN A 1 288 ? 4.984 7.738 13.453 1 98.75 288 GLN A O 1
ATOM 2161 N N . ASN A 1 289 ? 3.078 8.82 14.094 1 98.75 289 ASN A N 1
ATOM 2162 C CA . ASN A 1 289 ? 3.393 8.625 15.508 1 98.75 289 ASN A CA 1
ATOM 2163 C C . ASN A 1 289 ? 3.281 7.156 15.906 1 98.75 289 ASN A C 1
ATOM 2165 O O . ASN A 1 289 ? 4.172 6.625 16.578 1 98.75 289 ASN A O 1
ATOM 2169 N N . ARG A 1 290 ? 2.201 6.492 15.492 1 98.19 290 ARG A N 1
ATOM 2170 C CA . ARG A 1 290 ? 2.01 5.07 15.766 1 98.19 290 ARG A CA 1
ATOM 2171 C C . ARG A 1 290 ? 3.119 4.238 15.133 1 98.19 290 ARG A C 1
ATOM 2173 O O . ARG A 1 290 ? 3.496 3.191 15.664 1 98.19 290 ARG A O 1
ATOM 2180 N N . TRP A 1 291 ? 3.648 4.695 14.023 1 98.19 291 TRP A N 1
ATOM 2181 C CA . TRP A 1 291 ? 4.719 3.992 13.32 1 98.19 291 TRP A CA 1
ATOM 2182 C C . TRP A 1 291 ? 6.082 4.367 13.883 1 98.19 291 TRP A C 1
ATOM 2184 O O . TRP A 1 291 ? 7.117 3.979 13.336 1 98.19 291 TRP A O 1
ATOM 2194 N N . GLN A 1 292 ? 6.113 5.258 14.875 1 98.12 292 GLN A N 1
ATOM 2195 C CA . GLN A 1 292 ? 7.289 5.605 15.656 1 98.12 292 GLN A CA 1
ATOM 2196 C C . GLN A 1 292 ? 8.227 6.52 14.875 1 98.12 292 GLN A C 1
ATOM 2198 O O . GLN A 1 292 ? 9.438 6.52 15.102 1 98.12 292 GLN A O 1
ATOM 2203 N N . ILE A 1 293 ? 7.676 7.27 13.945 1 98.69 293 ILE A N 1
ATOM 2204 C CA . ILE A 1 293 ? 8.477 8.203 13.156 1 98.69 293 ILE A CA 1
ATOM 2205 C C . ILE A 1 293 ? 8.383 9.602 13.758 1 98.69 293 ILE A C 1
ATOM 2207 O O . ILE A 1 293 ? 9.398 10.266 13.953 1 98.69 293 ILE A O 1
ATOM 2211 N N . ILE A 1 294 ? 7.188 10.062 14.055 1 98.75 294 ILE A N 1
ATOM 2212 C CA . ILE A 1 294 ? 6.953 11.367 14.648 1 98.75 294 ILE A CA 1
ATOM 2213 C C . ILE A 1 294 ? 6.777 11.227 16.156 1 98.75 294 ILE A C 1
ATOM 2215 O O . ILE A 1 294 ? 6.012 10.375 16.625 1 98.75 294 ILE A O 1
ATOM 2219 N N . SER A 1 295 ? 7.473 11.945 16.938 1 98.44 295 SER A N 1
ATOM 2220 C CA . SER A 1 295 ? 7.43 11.859 18.391 1 98.44 295 SER A CA 1
ATOM 2221 C C . SER A 1 295 ? 6.094 12.359 18.922 1 98.44 295 SER A C 1
ATOM 2223 O O . SER A 1 295 ? 5.391 13.117 18.25 1 98.44 295 SER A O 1
ATOM 2225 N N . ASP A 1 296 ? 5.773 11.93 20.156 1 97.56 296 ASP A N 1
ATOM 2226 C CA . ASP A 1 296 ? 4.559 12.375 20.844 1 97.56 296 ASP A CA 1
ATOM 2227 C C . ASP A 1 296 ? 4.484 13.898 20.891 1 97.56 296 ASP A C 1
ATOM 2229 O O . ASP A 1 296 ? 3.457 14.492 20.562 1 97.56 296 ASP A O 1
ATOM 2233 N N . LYS A 1 297 ? 5.539 14.508 21.25 1 97.12 297 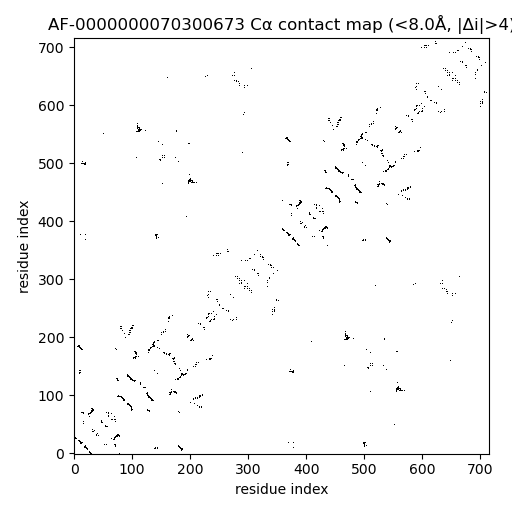LYS A N 1
ATOM 2234 C CA . LYS A 1 297 ? 5.598 15.953 21.438 1 97.12 297 LYS A CA 1
ATOM 2235 C C . LYS A 1 297 ? 5.391 16.688 20.109 1 97.12 297 LYS A C 1
ATOM 2237 O O . LYS A 1 297 ? 4.594 17.625 20.047 1 97.12 297 LYS A O 1
ATOM 2242 N N . SER A 1 298 ? 6.121 16.266 19.062 1 98 298 SER A N 1
ATOM 2243 C CA . SER A 1 298 ? 6.043 16.938 17.781 1 98 298 SER A CA 1
ATOM 2244 C C . SER A 1 298 ? 4.66 16.797 17.156 1 98 298 SER A C 1
ATOM 2246 O O . SER A 1 298 ? 4.129 17.734 16.562 1 98 298 SER A O 1
ATOM 2248 N N . MET A 1 299 ? 4.121 15.562 17.25 1 98.38 299 MET A N 1
ATOM 2249 C CA . MET A 1 299 ? 2.768 15.32 16.766 1 98.38 299 MET A CA 1
ATOM 2250 C C . MET A 1 299 ? 1.761 16.219 17.469 1 98.38 299 MET A C 1
ATOM 2252 O O . MET A 1 299 ? 0.963 16.891 16.812 1 98.38 299 MET A O 1
ATOM 2256 N N . THR A 1 300 ? 1.808 16.25 18.797 1 97.06 300 THR A N 1
ATOM 2257 C CA . THR A 1 300 ? 0.85 17 19.609 1 97.06 300 THR A CA 1
ATOM 2258 C C . THR A 1 300 ? 0.946 18.5 19.312 1 97.06 300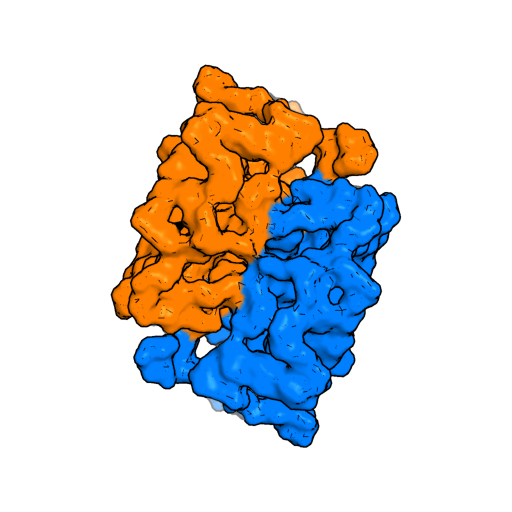 THR A C 1
ATOM 2260 O O . THR A 1 300 ? -0.07 19.156 19.062 1 97.06 300 THR A O 1
ATOM 2263 N N . CYS A 1 301 ? 2.139 19 19.266 1 96.5 301 CYS A N 1
ATOM 2264 C CA . CYS A 1 301 ? 2.354 20.422 19.016 1 96.5 301 CYS A CA 1
ATOM 2265 C C . CYS A 1 301 ? 1.837 20.812 17.641 1 96.5 301 CYS A C 1
ATOM 2267 O O . CYS A 1 301 ? 1.144 21.828 17.5 1 96.5 301 CYS A O 1
ATOM 2269 N N . THR A 1 302 ? 2.195 20.062 16.641 1 97.56 302 THR A N 1
ATOM 2270 C CA . THR A 1 302 ? 1.786 20.375 15.273 1 97.56 302 THR A CA 1
ATOM 2271 C C . THR A 1 302 ? 0.269 20.297 15.133 1 97.56 302 THR A C 1
ATOM 2273 O O . THR A 1 302 ? -0.351 21.172 14.523 1 97.56 302 THR A O 1
ATOM 2276 N N . ALA A 1 303 ? -0.315 19.219 15.703 1 97.75 303 ALA A N 1
ATOM 2277 C CA . ALA A 1 303 ? -1.762 19.047 15.625 1 97.75 303 ALA A CA 1
ATOM 2278 C C . ALA A 1 303 ? -2.496 20.172 16.328 1 97.75 303 ALA A C 1
ATOM 2280 O O . ALA A 1 303 ? -3.475 20.719 15.805 1 97.75 303 ALA A O 1
ATOM 2281 N N . GLU A 1 304 ? -2.047 20.547 17.484 1 95.25 304 GLU A N 1
ATOM 2282 C CA . GLU A 1 304 ? -2.676 21.625 18.25 1 95.25 304 GLU A CA 1
ATOM 2283 C C . GLU A 1 304 ? -2.611 22.953 17.5 1 95.25 304 GLU A C 1
ATOM 2285 O O . GLU A 1 304 ? -3.57 23.719 17.516 1 95.25 304 GLU A O 1
ATOM 2290 N N . ASN A 1 305 ? -1.502 23.203 16.891 1 94.94 305 ASN A N 1
ATOM 2291 C CA . ASN A 1 305 ? -1.36 24.422 16.109 1 94.94 305 ASN A CA 1
ATOM 2292 C C . ASN A 1 305 ? -2.334 24.469 14.938 1 94.94 305 ASN A C 1
ATOM 2294 O O . ASN A 1 305 ? -2.91 25.516 14.641 1 94.94 305 ASN A O 1
ATOM 2298 N N . ILE A 1 306 ? -2.457 23.359 14.297 1 97.12 306 ILE A N 1
ATOM 2299 C CA . ILE A 1 306 ? -3.395 23.266 13.18 1 97.12 306 ILE A CA 1
ATOM 2300 C C . ILE A 1 306 ? -4.812 23.547 13.68 1 97.12 306 ILE A C 1
ATOM 2302 O O . ILE A 1 306 ? -5.543 24.344 13.07 1 97.12 306 ILE A O 1
ATOM 2306 N N . LEU A 1 307 ? -5.172 22.938 14.789 1 96 307 LEU A N 1
ATOM 2307 C CA . LEU A 1 307 ? -6.516 23.094 15.336 1 96 307 LEU A CA 1
ATOM 2308 C C . LEU A 1 307 ? -6.75 24.516 15.82 1 96 307 LEU A C 1
ATOM 2310 O O . LEU A 1 307 ? -7.836 25.062 15.633 1 96 307 LEU A O 1
ATOM 2314 N N . HIS A 1 308 ? -5.727 25.078 16.391 1 93.56 308 HIS A N 1
ATOM 2315 C CA . HIS A 1 308 ? -5.828 26.469 16.859 1 93.56 308 HIS A CA 1
ATOM 2316 C C . HIS A 1 308 ? -6.09 27.422 15.695 1 93.56 308 HIS A C 1
ATOM 2318 O O . HIS A 1 308 ? -6.898 28.344 15.812 1 93.56 308 HIS A O 1
ATOM 2324 N N . THR A 1 309 ? -5.418 27.219 14.664 1 93.19 309 THR A N 1
ATOM 2325 C CA . THR A 1 309 ? -5.586 28.078 13.492 1 93.19 309 THR A CA 1
ATOM 2326 C C . THR A 1 309 ? -7.004 27.969 12.938 1 93.19 309 THR A C 1
ATOM 2328 O O . THR A 1 309 ? -7.613 28.969 12.57 1 93.19 309 THR A O 1
ATOM 2331 N N . ILE A 1 310 ? -7.527 26.734 12.906 1 94.5 310 ILE A N 1
ATOM 2332 C CA . ILE A 1 310 ? -8.867 26.5 12.383 1 94.5 310 ILE A CA 1
ATOM 2333 C C . ILE A 1 310 ? -9.898 27.203 13.266 1 94.5 310 ILE A C 1
ATOM 2335 O O . ILE A 1 310 ? -10.867 27.781 12.766 1 94.5 310 ILE A O 1
ATOM 2339 N N . LEU A 1 311 ? -9.703 27.156 14.539 1 94.62 311 LEU A N 1
ATOM 2340 C CA . LEU A 1 311 ? -10.609 27.812 15.469 1 94.62 311 LEU A CA 1
ATOM 2341 C C . LEU A 1 311 ? -10.523 29.328 15.32 1 94.62 311 LEU A C 1
ATOM 2343 O O . LEU A 1 311 ? -11.547 30.016 15.273 1 94.62 311 LEU A O 1
ATOM 2347 N N . SER A 1 312 ? -9.32 29.781 15.211 1 92.12 312 SER A N 1
ATOM 2348 C CA . SER A 1 312 ? -9.094 31.219 15.102 1 92.12 312 SER A CA 1
ATOM 2349 C C . SER A 1 312 ? -9.711 31.781 13.828 1 92.12 312 SER A C 1
ATOM 2351 O O . SER A 1 312 ? -10.312 32.875 13.844 1 92.12 312 SER A O 1
ATOM 2353 N N . GLU A 1 313 ? -9.609 31.078 12.773 1 91.56 313 GLU A N 1
ATOM 2354 C CA . GLU A 1 313 ? -10.18 31.484 11.492 1 91.56 313 GLU A CA 1
ATOM 2355 C C . GLU A 1 313 ? -11.695 31.625 11.586 1 91.56 313 GLU A C 1
ATOM 2357 O O . GLU A 1 313 ? -12.305 32.375 10.812 1 91.56 313 GLU A O 1
ATOM 2362 N N . ARG A 1 314 ? -12.258 30.984 12.586 1 91.38 314 ARG A N 1
ATOM 2363 C CA . ARG A 1 314 ? -13.711 30.953 12.703 1 91.38 314 ARG A CA 1
ATOM 2364 C C . ARG A 1 314 ? -14.188 31.766 13.898 1 91.38 314 ARG A C 1
ATOM 2366 O O . ARG A 1 314 ? -15.367 31.734 14.25 1 91.38 314 ARG A O 1
ATOM 2373 N N . GLY A 1 315 ? -13.219 32.438 14.562 1 90.25 315 GLY A N 1
ATOM 2374 C CA . GLY A 1 315 ? -13.547 33.281 15.68 1 90.25 315 GLY A CA 1
ATOM 2375 C C . GLY A 1 315 ? -13.906 32.531 16.938 1 90.25 315 GLY A C 1
ATOM 2376 O O . GLY A 1 315 ? -14.648 33.031 17.781 1 90.25 315 GLY A O 1
ATOM 2377 N N . ILE A 1 316 ? -13.469 31.312 17.016 1 91.31 316 ILE A N 1
ATOM 2378 C CA . ILE A 1 316 ? -13.766 30.5 18.188 1 91.31 316 ILE A CA 1
ATOM 2379 C C . ILE A 1 316 ? -12.602 30.547 19.172 1 91.31 316 ILE A C 1
ATOM 2381 O O . ILE A 1 316 ? -11.445 30.344 18.781 1 91.31 316 ILE A O 1
ATOM 2385 N N . SER A 1 317 ? -12.859 30.969 20.469 1 82.38 317 SER A N 1
ATOM 2386 C CA . SER A 1 317 ? -11.828 31.109 21.484 1 82.38 317 SER A CA 1
ATOM 2387 C C . SER A 1 317 ? -11.188 29.766 21.797 1 82.38 317 SER A C 1
ATOM 2389 O O . SER A 1 317 ? -11.852 28.719 21.734 1 82.38 317 SER A O 1
ATOM 2391 N N . GLU A 1 318 ? -9.898 29.703 22.141 1 71.94 318 GLU A N 1
ATOM 2392 C CA . GLU A 1 318 ? -9.109 28.5 22.438 1 71.94 318 GLU A CA 1
ATOM 2393 C C . GLU A 1 318 ? -9.422 27.969 23.828 1 71.94 318 GLU A C 1
ATOM 2395 O O . GLU A 1 318 ? -9.242 26.766 24.078 1 71.94 318 GLU A O 1
ATOM 2400 N N . GLU A 1 319 ? -9.625 28.766 24.953 1 60.53 319 GLU A N 1
ATOM 2401 C CA . GLU A 1 319 ? -9.719 28.422 26.375 1 60.53 319 GLU A CA 1
ATOM 2402 C C . GLU A 1 319 ? -10.484 27.125 26.594 1 60.53 319 GLU A C 1
ATOM 2404 O O . GLU A 1 319 ? -10.156 26.344 27.484 1 60.53 319 GLU A O 1
ATOM 2409 N N . ALA A 1 320 ? -11.359 26.75 25.953 1 51.53 320 ALA A N 1
ATOM 2410 C CA . ALA A 1 320 ? -12.32 25.688 26.234 1 51.53 320 ALA A CA 1
ATOM 2411 C C . ALA A 1 320 ? -11.75 24.312 25.844 1 51.53 320 ALA A C 1
ATOM 2413 O O . ALA A 1 320 ? -12.211 23.281 26.344 1 51.53 320 ALA A O 1
ATOM 2414 N N . ASN A 1 321 ? -10.703 24.188 25 1 53.03 321 ASN A N 1
ATOM 2415 C CA . ASN A 1 321 ? -10.383 22.906 24.375 1 53.03 321 ASN A CA 1
ATOM 2416 C C . ASN A 1 321 ? -9.547 22.016 25.281 1 53.03 321 ASN A C 1
ATOM 2418 O O . ASN A 1 321 ? -9.688 20.797 25.266 1 53.03 321 ASN A O 1
ATOM 2422 N N . ARG A 1 322 ? -8.57 22.562 26.125 1 53.88 322 ARG A N 1
ATOM 2423 C CA . ARG A 1 322 ? -7.656 21.688 26.844 1 53.88 322 ARG A CA 1
ATOM 2424 C C . ARG A 1 322 ? -8.336 21.062 28.062 1 53.88 322 ARG A C 1
ATOM 2426 O O . ARG A 1 322 ? -8.062 19.922 28.422 1 53.88 322 ARG A O 1
ATOM 2433 N N . LYS A 1 323 ? -9.086 21.844 28.797 1 50.34 323 LYS A N 1
ATOM 2434 C CA . LYS A 1 323 ? -9.641 21.375 30.062 1 50.34 323 LYS A CA 1
ATOM 2435 C C . LYS A 1 323 ? -10.734 20.328 29.828 1 50.34 323 LYS A C 1
ATOM 2437 O O . LYS A 1 323 ? -11.078 19.562 30.734 1 50.34 323 LYS A O 1
ATOM 2442 N N . ASP A 1 324 ? -11.266 20.266 28.672 1 49.06 324 ASP A N 1
ATOM 2443 C CA . ASP A 1 324 ? -12.422 19.406 28.453 1 49.06 324 ASP A CA 1
ATOM 2444 C C . ASP A 1 324 ? -12.016 18.109 27.75 1 49.06 324 ASP A C 1
ATOM 2446 O O . ASP A 1 324 ? -12.859 17.25 27.469 1 49.06 324 ASP A O 1
ATOM 2450 N N . ILE A 1 325 ? -10.719 17.984 27.484 1 53.75 325 ILE A N 1
ATOM 2451 C CA . ILE A 1 325 ? -10.281 16.797 26.766 1 53.75 325 ILE A CA 1
ATOM 2452 C C . ILE A 1 325 ? -10.148 15.625 27.75 1 53.75 325 ILE A C 1
ATOM 2454 O O . ILE A 1 325 ? -9.375 15.703 28.719 1 53.75 325 ILE A O 1
ATOM 2458 N N . VAL A 1 326 ? -11.188 14.781 27.844 1 49.03 326 VAL A N 1
ATOM 2459 C CA . VAL A 1 326 ? -11.219 13.602 28.719 1 49.03 326 VAL A CA 1
ATOM 2460 C C . VAL A 1 326 ? -10.32 12.516 28.141 1 49.03 326 VAL A C 1
ATOM 2462 O O . VAL A 1 326 ? -10.648 11.898 27.125 1 49.03 326 VAL A O 1
ATOM 2465 N N . CYS A 1 327 ? -9.086 12.703 27.797 1 54.22 327 CYS A N 1
ATOM 2466 C CA . CYS A 1 327 ? -8.352 11.484 27.484 1 54.22 327 CYS A CA 1
ATOM 2467 C C . CYS A 1 327 ? -7.848 10.805 28.75 1 54.22 327 CYS A C 1
ATOM 2469 O O . CYS A 1 327 ? -7.504 11.477 29.719 1 54.22 327 CYS A O 1
ATOM 2471 N N . GLY A 1 328 ? -8.281 9.68 28.922 1 56.44 328 GLY A N 1
ATOM 2472 C CA . GLY A 1 328 ? -7.742 8.969 30.078 1 56.44 328 GLY A CA 1
ATOM 2473 C C . GLY A 1 328 ? -6.262 9.211 30.281 1 56.44 328 GLY A C 1
ATOM 2474 O O . GLY A 1 328 ? -5.5 9.32 29.312 1 56.44 328 GLY A O 1
ATOM 2475 N N . GLN A 1 329 ? -5.754 9.578 31.375 1 61.53 329 GLN A N 1
ATOM 2476 C CA . GLN A 1 329 ? -4.375 9.867 31.75 1 61.53 329 GLN A CA 1
ATOM 2477 C C . GLN A 1 329 ? -3.418 8.836 31.156 1 61.53 329 GLN A C 1
ATOM 2479 O O . GLN A 1 329 ? -2.281 9.156 30.812 1 61.53 329 GLN A O 1
ATOM 2484 N N . ASP A 1 330 ? -3.971 7.668 30.734 1 82.44 330 ASP A N 1
ATOM 2485 C CA . ASP A 1 330 ? -3.055 6.602 30.328 1 82.44 330 ASP A CA 1
ATOM 2486 C C . ASP A 1 330 ? -3.16 6.316 28.844 1 82.44 330 ASP A C 1
ATOM 2488 O O . ASP A 1 330 ? -2.531 5.387 28.328 1 82.44 330 ASP A O 1
ATOM 2492 N N . ALA A 1 331 ? -3.84 7.211 28.188 1 88.81 331 ALA A N 1
ATOM 2493 C CA . ALA A 1 331 ? -4.008 6.965 26.75 1 88.81 331 ALA A CA 1
ATOM 2494 C C . ALA A 1 331 ? -2.775 7.414 25.969 1 88.81 331 ALA A C 1
ATOM 2496 O O . ALA A 1 331 ? -2.137 8.406 26.328 1 88.81 331 ALA A O 1
ATOM 2497 N N . PRO A 1 332 ? -2.494 6.629 24.891 1 94.12 332 PRO A N 1
ATOM 2498 C CA . PRO A 1 332 ? -1.374 7.066 24.062 1 94.12 332 PRO A CA 1
ATOM 2499 C C . PRO A 1 332 ? -1.564 8.477 23.5 1 94.12 332 PRO A C 1
ATOM 2501 O O . PRO A 1 332 ? -2.699 8.93 23.344 1 94.12 332 PRO A O 1
ATOM 2504 N N . ALA A 1 333 ? -0.523 9.219 23.266 1 95.12 333 ALA A N 1
ATOM 2505 C CA . ALA A 1 333 ? -0.527 10.625 22.875 1 95.12 333 ALA A CA 1
ATOM 2506 C C . ALA A 1 333 ? -1.401 10.836 21.641 1 95.12 333 ALA A C 1
ATOM 2508 O O . ALA A 1 333 ? -2.125 11.828 21.547 1 95.12 333 ALA A O 1
ATOM 2509 N N . TYR A 1 334 ? -1.366 9.867 20.672 1 97.06 334 TYR A N 1
ATOM 2510 C CA . TYR A 1 334 ? -2.131 10.07 19.453 1 97.06 334 TYR A CA 1
ATOM 2511 C C . TYR A 1 334 ? -3.629 10.016 19.734 1 97.06 334 TYR A C 1
ATOM 2513 O O . TYR A 1 334 ? -4.414 10.703 19.078 1 97.06 334 TYR A O 1
ATOM 2521 N N . ARG A 1 335 ? -4.031 9.289 20.703 1 96 335 ARG A N 1
ATOM 2522 C CA . ARG A 1 335 ? -5.438 9.234 21.094 1 96 335 ARG A CA 1
ATOM 2523 C C . ARG A 1 335 ? -5.895 10.562 21.688 1 96 335 ARG A C 1
ATOM 2525 O O . ARG A 1 335 ? -7.039 10.977 21.5 1 96 335 ARG A O 1
ATOM 2532 N N . GLN A 1 336 ? -5.039 11.156 22.422 1 95.19 336 GLN A N 1
ATOM 2533 C CA . GLN A 1 336 ? -5.34 12.469 22.984 1 95.19 336 GLN A CA 1
ATOM 2534 C C . GLN A 1 336 ? -5.512 13.516 21.891 1 95.19 336 GLN A C 1
ATOM 2536 O O . GLN A 1 336 ? -6.422 14.344 21.953 1 95.19 336 GLN A O 1
ATOM 2541 N N . VAL A 1 337 ? -4.66 13.438 20.922 1 96.69 337 VAL A N 1
ATOM 2542 C CA . VAL A 1 337 ? -4.723 14.359 19.797 1 96.69 337 VAL A CA 1
ATOM 2543 C C . VAL A 1 337 ? -6.031 14.156 19.031 1 96.69 337 VAL A C 1
ATOM 2545 O O . VAL A 1 337 ? -6.691 15.125 18.641 1 96.69 337 VAL A O 1
ATOM 2548 N N . LEU A 1 338 ? -6.418 12.891 18.859 1 97.12 338 LEU A N 1
ATOM 2549 C CA . LEU A 1 338 ? -7.656 12.578 18.141 1 97.12 338 LEU A CA 1
ATOM 2550 C C . LEU A 1 338 ? -8.867 13.055 18.938 1 97.12 338 LEU A C 1
ATOM 2552 O O . LEU A 1 338 ? -9.844 13.531 18.359 1 97.12 338 LEU A O 1
ATOM 2556 N N . SER A 1 339 ? -8.781 12.883 20.219 1 95 339 SER A N 1
ATOM 2557 C CA . SER A 1 339 ? -9.852 13.383 21.062 1 95 339 SER A CA 1
ATOM 2558 C C . SER A 1 339 ? -9.977 14.898 20.969 1 95 339 SER A C 1
ATOM 2560 O O . SER A 1 339 ? -11.078 15.445 20.938 1 95 339 SER A O 1
ATOM 2562 N N . LEU A 1 340 ? -8.867 15.578 20.984 1 94.88 340 LEU A N 1
ATOM 2563 C CA . LEU A 1 340 ? -8.852 17.031 20.828 1 94.88 340 LEU A CA 1
ATOM 2564 C C . LEU A 1 340 ? -9.445 17.422 19.484 1 94.88 340 LEU A C 1
ATOM 2566 O O . LEU A 1 340 ? -10.164 18.422 19.391 1 94.88 340 LEU A O 1
ATOM 2570 N N . CYS A 1 341 ? -9.133 16.688 18.469 1 96.62 341 CYS A N 1
ATOM 2571 C CA . CYS A 1 341 ? -9.68 16.938 17.141 1 96.62 341 CYS A CA 1
ATOM 2572 C C . CYS A 1 341 ? -11.195 16.812 17.141 1 96.62 341 CYS A C 1
ATOM 2574 O O . CYS A 1 341 ? -11.891 17.688 16.609 1 96.62 341 CYS A O 1
ATOM 2576 N N . LEU A 1 342 ? -11.672 15.734 17.75 1 96.75 342 LEU A N 1
ATOM 2577 C CA . LEU A 1 342 ? -13.109 15.5 17.844 1 96.75 342 LEU A CA 1
ATOM 2578 C C . LEU A 1 342 ? -13.797 16.641 18.594 1 96.75 342 LEU A C 1
ATOM 2580 O O . LEU A 1 342 ? -14.836 17.141 18.172 1 96.75 342 LEU A O 1
ATOM 2584 N N . HIS A 1 343 ? -13.203 17.078 19.656 1 95.31 343 HIS A N 1
ATOM 2585 C CA . HIS A 1 343 ? -13.727 18.172 20.469 1 95.31 343 HIS A CA 1
ATOM 2586 C C . HIS A 1 343 ? -13.781 19.469 19.672 1 95.31 343 HIS A C 1
ATOM 2588 O O . HIS A 1 343 ? -14.773 20.203 19.75 1 95.31 343 HIS A O 1
ATOM 2594 N N . THR A 1 344 ? -12.727 19.734 18.953 1 96.19 344 THR A N 1
ATOM 2595 C CA . THR A 1 344 ? -12.648 20.953 18.141 1 96.19 344 THR A CA 1
ATOM 2596 C C . THR A 1 344 ? -13.727 20.938 17.062 1 96.19 344 THR A C 1
ATOM 2598 O O . THR A 1 344 ? -14.391 21.953 16.828 1 96.19 344 THR A O 1
ATOM 2601 N N . LEU A 1 345 ? -13.938 19.781 16.406 1 97.19 345 LEU A N 1
ATOM 2602 C CA . LEU A 1 345 ? -14.945 19.672 15.367 1 97.19 345 LEU A CA 1
ATOM 2603 C C . LEU A 1 345 ? -16.344 19.891 15.938 1 97.19 345 LEU A C 1
ATOM 2605 O O . LEU A 1 345 ? -17.188 20.516 15.297 1 97.19 345 LEU A O 1
ATOM 2609 N N . ALA A 1 346 ? -16.547 19.375 17.109 1 96.5 346 ALA A N 1
ATOM 2610 C CA . ALA A 1 346 ? -17.828 19.562 17.781 1 96.5 346 ALA A CA 1
ATOM 2611 C C . ALA A 1 346 ? -18.094 21.047 18.062 1 96.5 346 ALA A C 1
ATOM 2613 O O . ALA A 1 346 ? -19.203 21.531 17.906 1 96.5 346 ALA A O 1
ATOM 2614 N N . ARG A 1 347 ? -17.062 21.734 18.5 1 95.5 347 ARG A N 1
ATOM 2615 C CA . ARG A 1 347 ? -17.188 23.172 18.766 1 95.5 347 ARG A CA 1
ATOM 2616 C C . ARG A 1 347 ? -17.453 23.953 17.484 1 95.5 347 ARG A C 1
ATOM 2618 O O . ARG A 1 347 ? -18.234 24.906 17.484 1 95.5 347 ARG A O 1
ATOM 2625 N N . ILE A 1 348 ? -16.828 23.578 16.453 1 96.38 348 ILE A N 1
ATOM 2626 C CA . ILE A 1 348 ? -17.031 24.234 15.164 1 96.38 348 ILE A CA 1
ATOM 2627 C C . ILE A 1 348 ? -18.453 24 14.68 1 96.38 348 ILE A C 1
ATOM 2629 O O . ILE A 1 348 ? -19.094 24.906 14.141 1 96.38 348 ILE A O 1
ATOM 2633 N N . LEU A 1 349 ? -18.922 22.734 14.859 1 96.75 349 LEU A N 1
ATOM 2634 C CA . LEU A 1 349 ? -20.297 22.406 14.508 1 96.75 349 LEU A CA 1
ATOM 2635 C C . LEU A 1 349 ? -21.281 23.297 15.273 1 96.75 349 LEU A C 1
ATOM 2637 O O . LEU A 1 349 ? -22.219 23.828 14.695 1 96.75 349 LEU A O 1
ATOM 2641 N N . HIS A 1 350 ? -21.062 23.453 16.531 1 95.44 350 HIS A N 1
ATOM 2642 C CA . HIS A 1 350 ? -21.891 24.312 17.375 1 95.44 350 HIS A CA 1
ATOM 2643 C C . HIS A 1 350 ? -21.875 25.75 16.859 1 95.44 350 HIS A C 1
ATOM 2645 O O . HIS A 1 350 ? -22.938 26.375 16.75 1 95.44 350 HIS A O 1
ATOM 2651 N N . ASN A 1 351 ? -20.688 26.203 16.609 1 94.19 351 ASN A N 1
ATOM 2652 C CA . ASN A 1 351 ? -20.531 27.578 16.125 1 94.19 351 ASN A CA 1
ATOM 2653 C C . ASN A 1 351 ? -21.297 27.797 14.82 1 94.19 351 ASN A C 1
ATOM 2655 O O . ASN A 1 351 ? -21.859 28.875 14.594 1 94.19 351 ASN A O 1
ATOM 2659 N N . ARG A 1 352 ? -21.266 26.828 13.969 1 92.75 352 ARG A N 1
ATOM 2660 C CA . ARG A 1 352 ? -21.984 26.922 12.703 1 92.75 352 ARG A CA 1
ATOM 2661 C C . ARG A 1 352 ? -23.484 26.969 12.93 1 92.75 352 ARG A C 1
ATOM 2663 O O . ARG A 1 352 ? -24.203 27.719 12.258 1 92.75 352 ARG A O 1
ATOM 2670 N N . ILE A 1 353 ? -24 26.203 13.805 1 92.31 353 ILE A N 1
ATOM 2671 C CA . ILE A 1 353 ? -25.438 26.109 14.078 1 92.31 353 ILE A CA 1
ATOM 2672 C C . ILE A 1 353 ? -25.953 27.422 14.648 1 92.31 353 ILE A C 1
ATOM 2674 O O . ILE A 1 353 ? -27.016 27.891 14.266 1 92.31 353 ILE A O 1
ATOM 2678 N N . ILE A 1 354 ? -25.203 28.031 15.508 1 90.12 354 ILE A N 1
ATOM 2679 C CA . ILE A 1 354 ? -25.656 29.25 16.172 1 90.12 354 ILE A CA 1
ATOM 2680 C C . ILE A 1 354 ? -25.594 30.422 15.203 1 90.12 354 ILE A C 1
ATOM 2682 O O . ILE A 1 354 ? -26.359 31.375 15.32 1 90.12 354 ILE A O 1
ATOM 2686 N N . HIS A 1 355 ? -24.703 30.422 14.242 1 84.25 355 HIS A N 1
ATOM 2687 C CA . HIS A 1 355 ? -24.562 31.531 13.305 1 84.25 355 HIS A CA 1
ATOM 2688 C C . HIS A 1 355 ? -25.375 31.297 12.039 1 84.25 355 HIS A C 1
ATOM 2690 O O . HIS A 1 355 ? -25.578 32.219 11.242 1 84.25 355 HIS A O 1
ATOM 2696 N N . SER A 1 356 ? -25.688 30.047 11.688 1 72.62 356 SER A N 1
ATOM 2697 C CA . SER A 1 356 ? -26.594 29.781 10.586 1 72.62 356 SER A CA 1
ATOM 2698 C C . SER A 1 356 ? -28.047 30.062 10.977 1 72.62 356 SER A C 1
ATOM 2700 O O . SER A 1 356 ? -28.891 30.328 10.117 1 72.62 356 SER A O 1
ATOM 2702 N N . SER A 1 357 ? -28.484 29.812 12.258 1 50.69 357 SER A N 1
ATOM 2703 C CA . SER A 1 357 ? -29.797 30.141 12.789 1 50.69 357 SER A CA 1
ATOM 2704 C C . SER A 1 357 ? -30 31.641 12.906 1 50.69 357 SER A C 1
ATOM 2706 O O . SER A 1 357 ? -31.094 32.094 13.234 1 50.69 357 SER A O 1
ATOM 2708 N N . LEU A 1 358 ? -28.969 32.406 12.727 1 41.31 358 LEU A N 1
ATOM 2709 C CA . LEU A 1 358 ? -29.203 33.844 12.625 1 41.31 358 LEU A CA 1
ATOM 2710 C C . LEU A 1 358 ? -29.359 34.281 11.164 1 41.31 358 LEU A C 1
ATOM 2712 O O . LEU A 1 358 ? -28.625 33.781 10.297 1 41.31 358 LEU A O 1
ATOM 2716 N N . MET B 1 1 ? 21.75 -18.797 0.227 1 95.62 1 MET B N 1
ATOM 2717 C CA . MET B 1 1 ? 20.828 -19.531 1.084 1 95.62 1 MET B CA 1
ATOM 2718 C C . MET B 1 1 ? 20.078 -20.594 0.29 1 95.62 1 MET B C 1
ATOM 2720 O O . MET B 1 1 ? 19.484 -20.297 -0.742 1 95.62 1 MET B O 1
ATOM 2724 N N . ILE B 1 2 ? 20.125 -21.844 0.706 1 97.25 2 ILE B N 1
ATOM 2725 C CA . ILE B 1 2 ? 19.438 -22.953 0.059 1 97.25 2 ILE B CA 1
ATOM 2726 C C . ILE B 1 2 ? 18.453 -23.578 1.028 1 97.25 2 ILE B C 1
ATOM 2728 O O . ILE B 1 2 ? 18.766 -23.828 2.193 1 97.25 2 ILE B O 1
ATOM 2732 N N . VAL B 1 3 ? 17.219 -23.703 0.588 1 97.81 3 VAL B N 1
ATOM 2733 C CA . VAL B 1 3 ? 16.172 -24.391 1.32 1 97.81 3 VAL B CA 1
ATOM 2734 C C . VAL B 1 3 ? 15.953 -25.781 0.711 1 97.81 3 VAL B C 1
ATOM 2736 O O . VAL B 1 3 ? 15.602 -25.891 -0.465 1 97.81 3 VAL B O 1
ATOM 2739 N N . ARG B 1 4 ? 16.156 -26.75 1.479 1 98.12 4 ARG B N 1
ATOM 2740 C CA . ARG B 1 4 ? 15.867 -28.109 1.083 1 98.12 4 ARG B CA 1
ATOM 2741 C C . ARG B 1 4 ? 14.578 -28.609 1.733 1 98.12 4 ARG B C 1
ATOM 2743 O O . ARG B 1 4 ? 14.406 -28.5 2.949 1 98.12 4 ARG B O 1
ATOM 2750 N N . PHE B 1 5 ? 13.727 -29.203 0.915 1 97.56 5 PHE B N 1
ATOM 2751 C CA . PHE B 1 5 ? 12.438 -29.656 1.428 1 97.56 5 PHE B CA 1
ATOM 2752 C C . PHE B 1 5 ? 12.547 -31.047 2.033 1 97.56 5 PHE B C 1
ATOM 2754 O O . PHE B 1 5 ? 13.094 -31.969 1.41 1 97.56 5 PHE B O 1
ATOM 2761 N N . ALA B 1 6 ? 12.07 -31.219 3.217 1 93.31 6 ALA B N 1
ATOM 2762 C CA . ALA B 1 6 ? 12.148 -32.5 3.928 1 93.31 6 ALA B CA 1
ATOM 2763 C C . ALA B 1 6 ? 11.102 -33.469 3.41 1 93.31 6 ALA B C 1
ATOM 2765 O O . ALA B 1 6 ? 11.234 -34.688 3.604 1 93.31 6 ALA B O 1
ATOM 2766 N N . GLY B 1 7 ? 10.117 -33.062 2.75 1 95.38 7 GLY B N 1
ATOM 2767 C CA . GLY B 1 7 ? 9.016 -33.875 2.246 1 95.38 7 GLY B CA 1
ATOM 2768 C C . GLY B 1 7 ? 8.242 -33.188 1.126 1 95.38 7 GLY B C 1
ATOM 2769 O O . GLY B 1 7 ? 8.781 -32.312 0.429 1 95.38 7 GLY B O 1
ATOM 2770 N N . ARG B 1 8 ? 7.004 -33.719 0.936 1 97.25 8 ARG B N 1
ATOM 2771 C CA . ARG B 1 8 ? 6.176 -33.188 -0.135 1 97.25 8 ARG B CA 1
ATOM 2772 C C . ARG B 1 8 ? 5.715 -31.766 0.192 1 97.25 8 ARG B C 1
ATOM 2774 O O . ARG B 1 8 ? 5.129 -31.516 1.25 1 97.25 8 ARG B O 1
ATOM 2781 N N . ARG B 1 9 ? 6.008 -30.844 -0.696 1 98.62 9 ARG B N 1
ATOM 2782 C CA . ARG B 1 9 ? 5.648 -29.438 -0.518 1 98.62 9 ARG B CA 1
ATOM 2783 C C . ARG B 1 9 ? 4.875 -28.906 -1.722 1 98.62 9 ARG B C 1
ATOM 2785 O O . ARG B 1 9 ? 5.07 -29.375 -2.844 1 98.62 9 ARG B O 1
ATOM 2792 N N . GLY B 1 10 ? 3.857 -28.094 -1.438 1 98.69 10 GLY B N 1
ATOM 2793 C CA . GLY B 1 10 ? 3.359 -27.203 -2.471 1 98.69 10 GLY B CA 1
ATOM 2794 C C . GLY B 1 10 ? 4.133 -25.906 -2.557 1 98.69 10 GLY B C 1
ATOM 2795 O O . GLY B 1 10 ? 4.457 -25.297 -1.531 1 98.69 10 GLY B O 1
ATOM 2796 N N . VAL B 1 11 ? 4.523 -25.531 -3.814 1 98.88 11 VAL B N 1
ATOM 2797 C CA . VAL B 1 11 ? 5.359 -24.344 -3.971 1 98.88 11 VAL B CA 1
ATOM 2798 C C . VAL B 1 11 ? 4.75 -23.406 -5.02 1 98.88 11 VAL B C 1
ATOM 2800 O O . VAL B 1 11 ? 4.418 -23.844 -6.125 1 98.88 11 VAL B O 1
ATOM 2803 N N . VAL B 1 12 ? 4.48 -22.203 -4.664 1 98.88 12 VAL B N 1
ATOM 2804 C CA . VAL B 1 12 ? 4.195 -21.141 -5.621 1 98.88 12 VAL B CA 1
ATOM 2805 C C . VAL B 1 12 ? 5.383 -20.188 -5.695 1 98.88 12 VAL B C 1
ATOM 2807 O O . VAL B 1 12 ? 5.801 -19.625 -4.68 1 98.88 12 VAL B O 1
ATOM 2810 N N . SER B 1 13 ? 5.926 -20 -6.895 1 98.75 13 SER B N 1
ATOM 2811 C CA . SER B 1 13 ? 7.148 -19.219 -7.062 1 98.75 13 SER B CA 1
ATOM 2812 C C . SER B 1 13 ? 7.016 -18.219 -8.203 1 98.75 13 SER B C 1
ATOM 2814 O O . SER B 1 13 ? 6.434 -18.531 -9.25 1 98.75 13 SER B O 1
ATOM 2816 N N . THR B 1 14 ? 7.582 -17.031 -7.996 1 98.06 14 THR B N 1
ATOM 2817 C CA . THR B 1 14 ? 7.602 -16.016 -9.039 1 98.06 14 THR B CA 1
ATOM 2818 C C . THR B 1 14 ? 8.828 -16.188 -9.93 1 98.06 14 THR B C 1
ATOM 2820 O O . THR B 1 14 ? 9.062 -15.375 -10.828 1 98.06 14 THR B O 1
ATOM 2823 N N . CYS B 1 15 ? 9.586 -17.188 -9.758 1 97.38 15 CYS B N 1
ATOM 2824 C CA . CYS B 1 15 ? 10.836 -17.391 -10.484 1 97.38 15 CYS B CA 1
ATOM 2825 C C . CYS B 1 15 ? 10.562 -17.844 -11.914 1 97.38 15 CYS B C 1
ATOM 2827 O O . CYS B 1 15 ? 9.625 -18.594 -12.164 1 97.38 15 CYS B O 1
ATOM 2829 N N . ASN B 1 16 ? 11.461 -17.422 -12.766 1 95.56 16 ASN B N 1
ATOM 2830 C CA . ASN B 1 16 ? 11.391 -17.891 -14.141 1 95.56 16 ASN B CA 1
ATOM 2831 C C . ASN B 1 16 ? 11.688 -19.391 -14.234 1 95.56 16 ASN B C 1
ATOM 2833 O O . ASN B 1 16 ? 11.156 -20.062 -15.117 1 95.56 16 ASN B O 1
ATOM 2837 N N . LEU B 1 17 ? 12.516 -19.828 -13.344 1 96.69 17 LEU B N 1
ATOM 2838 C CA . LEU B 1 17 ? 12.844 -21.25 -13.297 1 96.69 17 LEU B CA 1
ATOM 2839 C C . LEU B 1 17 ? 11.867 -22 -12.398 1 96.69 17 LEU B C 1
ATOM 2841 O O . LEU B 1 17 ? 11.891 -21.844 -11.18 1 96.69 17 LEU B O 1
ATOM 2845 N N . ASN B 1 18 ? 11.078 -22.844 -13.016 1 97.81 18 ASN B N 1
ATOM 2846 C CA . ASN B 1 18 ? 10.125 -23.688 -12.297 1 97.81 18 ASN B CA 1
ATOM 2847 C C . ASN B 1 18 ? 9.203 -22.859 -11.406 1 97.81 18 ASN B C 1
ATOM 2849 O O . ASN B 1 18 ? 8.984 -23.188 -10.242 1 97.81 18 ASN B O 1
ATOM 2853 N N . GLY B 1 19 ? 8.719 -21.766 -11.969 1 98.19 19 GLY B N 1
ATOM 2854 C CA . GLY B 1 19 ? 7.793 -20.906 -11.25 1 98.19 19 GLY B CA 1
ATOM 2855 C C . GLY B 1 19 ? 6.355 -21.391 -11.328 1 98.19 19 GLY B C 1
ATOM 2856 O O . GLY B 1 19 ? 6.094 -22.531 -11.727 1 98.19 19 GLY B O 1
ATOM 2857 N N . GLY B 1 20 ? 5.457 -20.578 -10.898 1 98.12 20 GLY B N 1
ATOM 2858 C CA . GLY B 1 20 ? 4.07 -21 -10.797 1 98.12 20 GLY B CA 1
ATOM 2859 C C . GLY B 1 20 ? 3.809 -21.922 -9.617 1 98.12 20 GLY B C 1
ATOM 2860 O O . GLY B 1 20 ? 4.344 -21.703 -8.523 1 98.12 20 GLY B O 1
ATOM 2861 N N . TYR B 1 21 ? 2.91 -22.828 -9.773 1 98.69 21 TYR B N 1
ATOM 2862 C CA . TYR B 1 21 ? 2.633 -23.812 -8.727 1 98.69 21 TYR B CA 1
ATOM 2863 C C . TYR B 1 21 ? 3.203 -25.172 -9.094 1 98.69 21 TYR B C 1
ATOM 2865 O O . TYR B 1 21 ? 2.955 -25.688 -10.188 1 98.69 21 TYR B O 1
ATOM 2873 N N . ARG B 1 22 ? 3.934 -25.734 -8.125 1 98.38 22 ARG B N 1
ATOM 2874 C CA . ARG B 1 22 ? 4.527 -27.062 -8.312 1 98.38 22 ARG B CA 1
ATOM 2875 C C . ARG B 1 22 ? 4.5 -27.859 -7.02 1 98.38 22 ARG B C 1
ATOM 2877 O O . ARG B 1 22 ? 4.586 -27.297 -5.93 1 98.38 22 ARG B O 1
ATOM 2884 N N . GLU B 1 23 ? 4.434 -29.219 -7.176 1 98.12 23 GLU B N 1
ATOM 2885 C CA . GLU B 1 23 ? 4.453 -30.078 -5.988 1 98.12 23 GLU B CA 1
ATOM 2886 C C . GLU B 1 23 ? 5.629 -31.047 -6.027 1 98.12 23 GLU B C 1
ATOM 2888 O O . GLU B 1 23 ? 5.789 -31.875 -5.125 1 98.12 23 GLU B O 1
ATOM 2893 N N . ASP B 1 24 ? 6.457 -30.906 -7.035 1 97.94 24 ASP B N 1
ATOM 2894 C CA . ASP B 1 24 ? 7.531 -31.875 -7.195 1 97.94 24 ASP B CA 1
ATOM 2895 C C . ASP B 1 24 ? 8.898 -31.234 -6.934 1 97.94 24 ASP B C 1
ATOM 2897 O O . ASP B 1 24 ? 9.93 -31.859 -7.148 1 97.94 24 ASP B O 1
ATOM 2901 N N . LEU B 1 25 ? 8.883 -29.969 -6.539 1 98.44 25 LEU B N 1
ATOM 2902 C CA . LEU B 1 25 ? 10.156 -29.312 -6.246 1 98.44 25 LEU B CA 1
ATOM 2903 C C . LEU B 1 25 ? 10.766 -29.844 -4.957 1 98.44 25 LEU B C 1
ATOM 2905 O O . LEU B 1 25 ? 10.039 -30.344 -4.086 1 98.44 25 LEU B O 1
ATOM 2909 N N . ARG B 1 26 ? 12.172 -29.672 -4.836 1 98.38 26 ARG B N 1
ATOM 2910 C CA . ARG B 1 26 ? 12.883 -30.156 -3.654 1 98.38 26 ARG B CA 1
ATOM 2911 C C . ARG B 1 26 ? 13.758 -29.062 -3.061 1 98.38 26 ARG B C 1
ATOM 2913 O O . ARG B 1 26 ? 14.164 -29.141 -1.899 1 98.38 26 ARG B O 1
ATOM 2920 N N . TYR B 1 27 ? 13.977 -28.047 -3.918 1 98.5 27 TYR B N 1
ATOM 2921 C CA . TYR B 1 27 ? 14.898 -27.016 -3.484 1 98.5 27 TYR B CA 1
ATOM 2922 C C . TYR B 1 27 ? 14.398 -25.625 -3.885 1 98.5 27 TYR B C 1
ATOM 2924 O O . TYR B 1 27 ? 13.711 -25.484 -4.898 1 98.5 27 TYR B O 1
ATOM 2932 N N . ALA B 1 28 ? 14.695 -24.688 -3.102 1 98.44 28 ALA B N 1
ATOM 2933 C CA . ALA B 1 28 ? 14.602 -23.266 -3.424 1 98.44 28 ALA B CA 1
ATOM 2934 C C . ALA B 1 28 ? 15.82 -22.5 -2.914 1 98.44 28 ALA B C 1
ATOM 2936 O O . ALA B 1 28 ? 16.453 -22.906 -1.938 1 98.44 28 ALA B O 1
ATOM 2937 N N . PHE B 1 29 ? 16.188 -21.422 -3.627 1 97.5 29 PHE B N 1
ATOM 2938 C CA . PHE B 1 29 ? 17.359 -20.688 -3.146 1 97.5 29 PHE B CA 1
ATOM 2939 C C . PHE B 1 29 ? 17.125 -19.188 -3.268 1 97.5 29 PHE B C 1
ATOM 2941 O O . PHE B 1 29 ? 16.234 -18.75 -3.984 1 97.5 29 PHE B O 1
ATOM 2948 N N . ASN B 1 30 ? 17.734 -18.422 -2.496 1 96.12 30 ASN B N 1
ATOM 2949 C CA . ASN B 1 30 ? 17.938 -16.984 -2.598 1 96.12 30 ASN B CA 1
ATOM 2950 C C . ASN B 1 30 ? 19.422 -16.641 -2.73 1 96.12 30 ASN B C 1
ATOM 2952 O O . ASN B 1 30 ? 20.203 -16.891 -1.813 1 96.12 30 ASN B O 1
ATOM 2956 N N . ASN B 1 31 ? 19.734 -16.062 -3.865 1 91.38 31 ASN B N 1
ATOM 2957 C CA . ASN B 1 31 ? 21.141 -15.812 -4.168 1 91.38 31 ASN B CA 1
ATOM 2958 C C . ASN B 1 31 ? 21.438 -14.32 -4.254 1 91.38 31 ASN B C 1
ATOM 2960 O O . ASN B 1 31 ? 20.734 -13.578 -4.941 1 91.38 31 ASN B O 1
ATOM 2964 N N . SER B 1 32 ? 22.438 -13.906 -3.555 1 83.44 32 SER B N 1
ATOM 2965 C CA . SER B 1 32 ? 22.891 -12.523 -3.682 1 83.44 32 SER B CA 1
ATOM 2966 C C . SER B 1 32 ? 23.625 -12.297 -5 1 83.44 32 SER B C 1
ATOM 2968 O O . SER B 1 32 ? 24.547 -13.047 -5.34 1 83.44 32 SER B O 1
ATOM 2970 N N . CYS B 1 33 ? 23.125 -11.375 -5.82 1 71.12 33 CYS B N 1
ATOM 2971 C CA . CYS B 1 33 ? 23.781 -11.07 -7.09 1 71.12 33 CYS B CA 1
ATOM 2972 C C . CYS B 1 33 ? 24.234 -9.625 -7.137 1 71.12 33 CYS B C 1
ATOM 2974 O O . CYS B 1 33 ? 24.578 -9.102 -8.203 1 71.12 33 CYS B O 1
ATOM 2976 N N . GLY B 1 34 ? 24.25 -8.734 -6.18 1 58.25 34 GLY B N 1
ATOM 2977 C CA . GLY B 1 34 ? 24.484 -7.305 -6.246 1 58.25 34 GLY B CA 1
ATOM 2978 C C . GLY B 1 34 ? 25.953 -6.949 -6.426 1 58.25 34 GLY B C 1
ATOM 2979 O O . GLY B 1 34 ? 26.812 -7.832 -6.449 1 58.25 34 GLY B O 1
ATOM 2980 N N . ARG B 1 35 ? 26.125 -5.555 -6.992 1 52.62 35 ARG B N 1
ATOM 2981 C CA . ARG B 1 35 ? 27.406 -4.926 -7.297 1 52.62 35 ARG B CA 1
ATOM 2982 C C . ARG B 1 35 ? 28.094 -4.441 -6.023 1 52.62 35 ARG B C 1
ATOM 2984 O O . ARG B 1 35 ? 29.094 -3.723 -6.09 1 52.62 35 ARG B O 1
ATOM 2991 N N . ASP B 1 36 ? 27.406 -4.477 -5 1 49.06 36 ASP B N 1
ATOM 2992 C CA . ASP B 1 36 ? 28.125 -4.039 -3.805 1 49.06 36 ASP B CA 1
ATOM 2993 C C . ASP B 1 36 ? 29.5 -4.684 -3.725 1 49.06 36 ASP B C 1
ATOM 2995 O O . ASP B 1 36 ? 29.656 -5.883 -3.967 1 49.06 36 ASP B O 1
ATOM 2999 N N . PRO B 1 37 ? 30.422 -3.742 -3.785 1 48.53 37 PRO B N 1
ATOM 3000 C CA . PRO B 1 37 ? 31.781 -4.297 -3.684 1 48.53 37 PRO B CA 1
ATOM 3001 C C . PRO B 1 37 ? 31.844 -5.527 -2.781 1 48.53 37 PRO B C 1
ATOM 3003 O O . PRO B 1 37 ? 32.562 -6.48 -3.084 1 48.53 37 PRO B O 1
ATOM 3006 N N . ASP B 1 38 ? 31.062 -5.422 -1.82 1 41.06 38 ASP B N 1
ATOM 3007 C CA . ASP B 1 38 ? 31.047 -6.582 -0.931 1 41.06 38 ASP B CA 1
ATOM 3008 C C . ASP B 1 38 ? 30.359 -7.773 -1.587 1 41.06 38 ASP B C 1
ATOM 3010 O O . ASP B 1 38 ? 30.703 -8.922 -1.321 1 41.06 38 ASP B O 1
ATOM 3014 N N . VAL B 1 39 ? 29.344 -7.457 -2.318 1 44.59 39 VAL B N 1
ATOM 3015 C CA . VAL B 1 39 ? 28.688 -8.508 -3.082 1 44.59 39 VAL B CA 1
ATOM 3016 C C . VAL B 1 39 ? 29.531 -8.883 -4.293 1 44.59 39 VAL B C 1
ATOM 3018 O O . VAL B 1 39 ? 29.688 -10.07 -4.609 1 44.59 39 VAL B O 1
ATOM 3021 N N . ILE B 1 40 ? 30.016 -7.898 -4.996 1 47.16 40 ILE B N 1
ATOM 3022 C CA . ILE B 1 40 ? 30.875 -8.125 -6.156 1 47.16 40 ILE B CA 1
ATOM 3023 C C . ILE B 1 40 ? 32.062 -9.008 -5.762 1 47.16 40 ILE B C 1
ATOM 3025 O O . ILE B 1 40 ? 32.438 -9.914 -6.508 1 47.16 40 ILE B O 1
ATOM 3029 N N . ALA B 1 41 ? 32.75 -8.539 -4.699 1 43.75 41 ALA B N 1
ATOM 3030 C CA . ALA B 1 41 ? 33.938 -9.297 -4.277 1 43.75 41 ALA B CA 1
ATOM 3031 C C . ALA B 1 41 ? 33.594 -10.766 -4.043 1 43.75 41 ALA B C 1
ATOM 3033 O O . ALA B 1 41 ? 34.438 -11.648 -4.25 1 43.75 41 ALA B O 1
ATOM 3034 N N . LYS B 1 42 ? 32.562 -10.859 -3.391 1 38.78 42 LYS B N 1
ATOM 3035 C CA . LYS B 1 42 ? 32.312 -12.234 -2.957 1 38.78 42 LYS B CA 1
ATOM 3036 C C . LYS B 1 42 ? 31.547 -13.023 -4.02 1 38.78 42 LYS B C 1
ATOM 3038 O O . LYS B 1 42 ? 31.5 -14.25 -3.971 1 38.78 42 LYS B O 1
ATOM 3043 N N . ARG B 1 43 ? 30.656 -12.617 -4.703 1 44.31 43 ARG B N 1
ATOM 3044 C CA . ARG B 1 43 ? 29.75 -13.477 -5.449 1 44.31 43 ARG B CA 1
ATOM 3045 C C . ARG B 1 43 ? 29.578 -12.984 -6.887 1 44.31 43 ARG B C 1
ATOM 3047 O O . ARG B 1 43 ? 29.938 -11.852 -7.203 1 44.31 43 ARG B O 1
ATOM 3054 N N . SER B 1 44 ? 29.188 -13.82 -7.914 1 41.16 44 SER B N 1
ATOM 3055 C CA . SER B 1 44 ? 29.062 -13.797 -9.367 1 41.16 44 SER B CA 1
ATOM 3056 C C . SER B 1 44 ? 28.203 -12.625 -9.828 1 41.16 44 SER B C 1
ATOM 3058 O O . SER B 1 44 ? 27.016 -12.547 -9.484 1 41.16 44 SER B O 1
ATOM 3060 N N . VAL B 1 45 ? 28.734 -11.477 -10.289 1 49.44 45 VAL B N 1
ATOM 3061 C CA . VAL B 1 45 ? 28.234 -10.234 -10.867 1 49.44 45 VAL B CA 1
ATOM 3062 C C . VAL B 1 45 ? 27.688 -10.492 -12.266 1 49.44 45 VAL B C 1
ATOM 3064 O O . VAL B 1 45 ? 28.297 -11.227 -13.055 1 49.44 45 VAL B O 1
ATOM 3067 N N . GLY B 1 46 ? 26.328 -10.258 -12.547 1 57.81 46 GLY B N 1
ATOM 3068 C CA . GLY B 1 46 ? 25.734 -10.062 -13.859 1 57.81 46 GLY B CA 1
ATOM 3069 C C . GLY B 1 46 ? 24.859 -11.219 -14.289 1 57.81 46 GLY B C 1
ATOM 3070 O O . GLY B 1 46 ? 24.75 -12.227 -13.578 1 57.81 46 GLY B O 1
ATOM 3071 N N . MET B 1 47 ? 24.172 -11.023 -15.32 1 67.06 47 MET B N 1
ATOM 3072 C CA . MET B 1 47 ? 23.344 -12.039 -15.961 1 67.06 47 MET B CA 1
ATOM 3073 C C . MET B 1 47 ? 24.188 -13.18 -16.5 1 67.06 47 MET B C 1
ATOM 3075 O O . MET B 1 47 ? 25.172 -12.953 -17.203 1 67.06 47 MET B O 1
ATOM 3079 N N . ARG B 1 48 ? 23.953 -14.438 -16.078 1 72.12 48 ARG B N 1
ATOM 3080 C CA . ARG B 1 48 ? 24.672 -15.633 -16.484 1 72.12 48 ARG B CA 1
ATOM 3081 C C . ARG B 1 48 ? 24.078 -16.25 -17.734 1 72.12 48 ARG B C 1
ATOM 3083 O O . ARG B 1 48 ? 24.562 -17.266 -18.234 1 72.12 48 ARG B O 1
ATOM 3090 N N . GLY B 1 49 ? 23.062 -15.516 -18.297 1 72.75 49 GLY B N 1
ATOM 3091 C CA . GLY B 1 49 ? 22.391 -15.961 -19.5 1 72.75 49 GLY B CA 1
ATOM 3092 C C . GLY B 1 49 ? 21.703 -14.836 -20.266 1 72.75 49 GLY B C 1
ATOM 3093 O O . GLY B 1 49 ? 21.703 -13.688 -19.797 1 72.75 49 GLY B O 1
ATOM 3094 N N . LYS B 1 50 ? 21.297 -15.281 -21.469 1 75.81 50 LYS B N 1
ATOM 3095 C CA . LYS B 1 50 ? 20.641 -14.297 -22.328 1 75.81 50 LYS B CA 1
ATOM 3096 C C . LYS B 1 50 ? 19.234 -13.969 -21.828 1 75.81 50 LYS B C 1
ATOM 3098 O O . LYS B 1 50 ? 18.688 -12.922 -22.172 1 75.81 50 LYS B O 1
ATOM 3103 N N . THR B 1 51 ? 18.703 -14.992 -21.078 1 80.56 51 THR B N 1
ATOM 3104 C CA . THR B 1 51 ? 17.359 -14.828 -20.531 1 80.56 51 THR B CA 1
ATOM 3105 C C . THR B 1 51 ? 17.344 -15.055 -19.031 1 80.56 51 THR B C 1
ATOM 3107 O O . THR B 1 51 ? 18.312 -15.586 -18.469 1 80.56 51 THR B O 1
ATOM 3110 N N . MET B 1 52 ? 16.344 -14.656 -18.438 1 83.75 52 MET B N 1
ATOM 3111 C CA . MET B 1 52 ? 16.203 -14.852 -17 1 83.75 52 MET B CA 1
ATOM 3112 C C . MET B 1 52 ? 16.141 -16.328 -16.656 1 83.75 52 MET B C 1
ATOM 3114 O O . MET B 1 52 ? 16.641 -16.766 -15.625 1 83.75 52 MET B O 1
ATOM 3118 N N . ILE B 1 53 ? 15.5 -17.109 -17.5 1 88.31 53 ILE B N 1
ATOM 3119 C CA . ILE B 1 53 ? 15.422 -18.547 -17.281 1 88.31 53 ILE B CA 1
ATOM 3120 C C . ILE B 1 53 ? 16.828 -19.156 -17.297 1 88.31 53 ILE B C 1
ATOM 3122 O O . ILE B 1 53 ? 17.156 -19.984 -16.438 1 88.31 53 ILE B O 1
ATOM 3126 N N . GLU B 1 54 ? 17.578 -18.734 -18.25 1 89.19 54 GLU B N 1
ATOM 3127 C CA . GLU B 1 54 ? 18.953 -19.219 -18.344 1 89.19 54 GLU B CA 1
ATOM 3128 C C . GLU B 1 54 ? 19.781 -18.781 -17.156 1 89.19 54 GLU B C 1
ATOM 3130 O O . GLU B 1 54 ? 20.641 -19.516 -16.672 1 89.19 54 GLU B O 1
ATOM 3135 N N . HIS B 1 55 ? 19.5 -17.594 -16.734 1 87.62 55 HIS B N 1
ATOM 3136 C CA . HIS B 1 55 ? 20.219 -17.062 -15.578 1 87.62 55 HIS B CA 1
ATOM 3137 C C . HIS B 1 55 ? 19.969 -17.922 -14.336 1 87.62 55 HIS B C 1
ATOM 3139 O O . HIS B 1 55 ? 20.922 -18.359 -13.68 1 87.62 55 HIS B O 1
ATOM 3145 N N . TYR B 1 56 ? 18.797 -18.25 -14.055 1 92.19 56 TYR B N 1
ATOM 3146 C CA . TYR B 1 56 ? 18.453 -19 -12.844 1 92.19 56 TYR B CA 1
ATOM 3147 C C . TYR B 1 56 ? 18.859 -20.469 -12.984 1 92.19 56 TYR B C 1
ATOM 3149 O O . TYR B 1 56 ? 19.234 -21.109 -12 1 92.19 56 TYR B O 1
ATOM 3157 N N . ALA B 1 57 ? 18.781 -20.953 -14.195 1 93.94 57 ALA B N 1
ATOM 3158 C CA . ALA B 1 57 ? 19.281 -22.297 -14.43 1 93.94 57 ALA B CA 1
ATOM 3159 C C . ALA B 1 57 ? 20.766 -22.406 -14.148 1 93.94 57 ALA B C 1
ATOM 3161 O O . ALA B 1 57 ? 21.219 -23.359 -13.516 1 93.94 57 ALA B O 1
ATOM 3162 N N . ALA B 1 58 ? 21.438 -21.422 -14.648 1 92.25 58 ALA B N 1
ATOM 3163 C CA . ALA B 1 58 ? 22.891 -21.406 -14.43 1 92.25 58 ALA B CA 1
ATOM 3164 C C . ALA B 1 58 ? 23.219 -21.297 -12.938 1 92.25 58 ALA B C 1
ATOM 3166 O O . ALA B 1 58 ? 24.125 -21.969 -12.453 1 92.25 58 ALA B O 1
ATOM 3167 N N . LEU B 1 59 ? 22.469 -20.469 -12.266 1 91.06 59 LEU B N 1
ATOM 3168 C CA . LEU B 1 59 ? 22.672 -20.328 -10.828 1 91.06 59 LEU B CA 1
ATOM 3169 C C . LEU B 1 59 ? 22.422 -21.641 -10.109 1 91.06 59 LEU B C 1
ATOM 3171 O O . LEU B 1 59 ? 23.188 -22.031 -9.219 1 91.06 59 LEU B O 1
ATOM 3175 N N . ALA B 1 60 ? 21.344 -22.281 -10.469 1 94.62 60 ALA B N 1
ATOM 3176 C CA . ALA B 1 60 ? 21 -23.562 -9.859 1 94.62 60 ALA B CA 1
ATOM 3177 C C . ALA B 1 60 ? 22.109 -24.578 -10.102 1 94.62 60 ALA B C 1
ATOM 3179 O O . ALA B 1 60 ? 22.484 -25.328 -9.188 1 94.62 60 ALA B O 1
ATOM 3180 N N . GLU B 1 61 ? 22.609 -24.594 -11.281 1 94.94 61 GLU B N 1
ATOM 3181 C CA . GLU B 1 61 ? 23.703 -25.516 -11.625 1 94.94 61 GLU B CA 1
ATOM 3182 C C . GLU B 1 61 ? 24.953 -25.203 -10.812 1 94.94 61 GLU B C 1
ATOM 3184 O O . GLU B 1 61 ? 25.625 -26.125 -10.312 1 94.94 61 GLU B O 1
ATOM 3189 N N . GLU B 1 62 ? 25.25 -24 -10.75 1 91.94 62 GLU B N 1
ATOM 3190 C CA . GLU B 1 62 ? 26.422 -23.578 -9.992 1 91.94 62 GLU B CA 1
ATOM 3191 C C . GLU B 1 62 ? 26.297 -23.984 -8.523 1 91.94 62 GLU B C 1
ATOM 3193 O O . GLU B 1 62 ? 27.312 -24.281 -7.879 1 91.94 62 GLU B O 1
ATOM 3198 N N . LEU B 1 63 ? 25.094 -23.969 -8.023 1 93.44 63 LEU B N 1
ATOM 3199 C CA . LEU B 1 63 ? 24.844 -24.312 -6.633 1 93.44 63 LEU B CA 1
ATOM 3200 C C . LEU B 1 63 ? 24.75 -25.828 -6.457 1 93.44 63 LEU B C 1
ATOM 3202 O O . LEU B 1 63 ? 24.609 -26.312 -5.336 1 93.44 63 LEU B O 1
ATOM 3206 N N . GLY B 1 64 ? 24.781 -26.547 -7.559 1 96.38 64 GLY B N 1
ATOM 3207 C CA . GLY B 1 64 ? 24.734 -28 -7.516 1 96.38 64 GLY B CA 1
ATOM 3208 C C . GLY B 1 64 ? 23.328 -28.531 -7.297 1 96.38 64 GLY B C 1
ATOM 3209 O O . GLY B 1 64 ? 23.156 -29.625 -6.742 1 96.38 64 GLY B O 1
ATOM 3210 N N . LEU B 1 65 ? 22.344 -27.797 -7.656 1 97.62 65 LEU B N 1
ATOM 3211 C CA . LEU B 1 65 ? 20.953 -28.188 -7.441 1 97.62 65 LEU B CA 1
ATOM 3212 C C . LEU B 1 65 ? 20.328 -28.719 -8.734 1 97.62 65 LEU B C 1
ATOM 3214 O O . LEU B 1 65 ? 20.609 -28.203 -9.812 1 97.62 65 LEU B O 1
ATOM 3218 N N . PRO B 1 66 ? 19.562 -29.719 -8.633 1 97.81 66 PRO B N 1
ATOM 3219 C CA . PRO B 1 66 ? 18.906 -30.234 -9.844 1 97.81 66 PRO B CA 1
ATOM 3220 C C . PRO B 1 66 ? 17.984 -29.203 -10.492 1 97.81 66 PRO B C 1
ATOM 3222 O O . PRO B 1 66 ? 17.062 -28.688 -9.844 1 97.81 66 PRO B O 1
ATOM 3225 N N . LEU B 1 67 ? 18.078 -29.016 -11.742 1 96.62 67 LEU B N 1
ATOM 3226 C CA . LEU B 1 67 ? 17.406 -27.938 -12.469 1 96.62 67 LEU B CA 1
ATOM 3227 C C . LEU B 1 67 ? 15.891 -28.156 -12.461 1 96.62 67 LEU B C 1
ATOM 3229 O O . LEU B 1 67 ? 15.125 -27.203 -12.336 1 96.62 67 LEU B O 1
ATOM 3233 N N . ASP B 1 68 ? 15.453 -29.359 -12.586 1 97.06 68 ASP B N 1
ATOM 3234 C CA . ASP B 1 68 ? 14.031 -29.641 -12.758 1 97.06 68 ASP B CA 1
ATOM 3235 C C . ASP B 1 68 ? 13.312 -29.688 -11.406 1 97.06 68 ASP B C 1
ATOM 3237 O O . ASP B 1 68 ? 12.086 -29.781 -11.352 1 97.06 68 ASP B O 1
ATOM 3241 N N . LYS B 1 69 ? 14.016 -29.531 -10.312 1 98.19 69 LYS B N 1
ATOM 3242 C CA . LYS B 1 69 ? 13.438 -29.625 -8.977 1 98.19 69 LYS B CA 1
ATOM 3243 C C . LYS B 1 69 ? 13.766 -28.406 -8.141 1 98.19 69 LYS B C 1
ATOM 3245 O O . LYS B 1 69 ? 13.68 -28.438 -6.91 1 98.19 69 LYS B O 1
ATOM 3250 N N . THR B 1 70 ? 14.266 -27.359 -8.82 1 98.38 70 THR B N 1
ATOM 3251 C CA . THR B 1 70 ? 14.773 -26.219 -8.086 1 98.38 70 THR B CA 1
ATOM 3252 C C . THR B 1 70 ? 14.133 -24.922 -8.586 1 98.38 70 THR B C 1
ATOM 3254 O O . THR B 1 70 ? 13.93 -24.75 -9.789 1 98.38 70 THR B O 1
ATOM 3257 N N . THR B 1 71 ? 13.672 -24.078 -7.691 1 98.25 71 THR B N 1
ATOM 3258 C CA . THR B 1 71 ? 13.312 -22.688 -7.988 1 98.25 71 THR B CA 1
ATOM 3259 C C . THR B 1 71 ? 14.141 -21.719 -7.141 1 98.25 71 THR B C 1
ATOM 3261 O O . THR B 1 71 ? 14.945 -22.156 -6.312 1 98.25 71 THR B O 1
ATOM 3264 N N . GLY B 1 72 ? 14.047 -20.391 -7.477 1 96.31 72 GLY B N 1
ATOM 3265 C CA . GLY B 1 72 ? 14.93 -19.516 -6.711 1 96.31 72 GLY B CA 1
ATOM 3266 C C . GLY B 1 72 ? 14.641 -18.047 -6.914 1 96.31 72 GLY B C 1
ATOM 3267 O O . GLY B 1 72 ? 13.68 -17.688 -7.598 1 96.31 72 GLY B O 1
ATOM 3268 N N . MET B 1 73 ? 15.367 -17.25 -6.223 1 94.38 73 MET B N 1
ATOM 3269 C CA . MET B 1 73 ? 15.312 -15.797 -6.262 1 94.38 73 MET B CA 1
ATOM 3270 C C . MET B 1 73 ? 16.719 -15.203 -6.289 1 94.38 73 MET B C 1
ATOM 3272 O O . MET B 1 73 ? 17.688 -15.867 -5.914 1 94.38 73 MET B O 1
ATOM 3276 N N . GLY B 1 74 ? 16.766 -13.977 -6.742 1 90.06 74 GLY B N 1
ATOM 3277 C CA . GLY B 1 74 ? 17.984 -13.195 -6.711 1 90.06 74 GLY B CA 1
ATOM 3278 C C . GLY B 1 74 ? 17.828 -11.859 -5.996 1 90.06 74 GLY B C 1
ATOM 3279 O O . GLY B 1 74 ? 16.781 -11.211 -6.121 1 90.06 74 GLY B O 1
ATOM 3280 N N . THR B 1 75 ? 18.844 -11.477 -5.262 1 87.62 75 THR B N 1
ATOM 3281 C CA . THR B 1 75 ? 18.766 -10.234 -4.5 1 87.62 75 THR B CA 1
ATOM 3282 C C . THR B 1 75 ? 20.094 -9.477 -4.566 1 87.62 75 THR B C 1
ATOM 3284 O O . THR B 1 75 ? 21.156 -10.086 -4.688 1 87.62 75 THR B O 1
ATOM 3287 N N . ALA B 1 76 ? 19.969 -8.195 -4.527 1 84.44 76 ALA B N 1
ATOM 3288 C CA . ALA B 1 76 ? 21.156 -7.363 -4.395 1 84.44 76 ALA B CA 1
ATOM 3289 C C . ALA B 1 76 ? 21.547 -7.195 -2.932 1 84.44 76 ALA B C 1
ATOM 3291 O O . ALA B 1 76 ? 22.656 -6.738 -2.627 1 84.44 76 ALA B O 1
ATOM 3292 N N . ALA B 1 77 ? 20.672 -7.555 -2.012 1 86.94 77 ALA B N 1
ATOM 3293 C CA . ALA B 1 77 ? 20.969 -7.48 -0.582 1 86.94 77 ALA B CA 1
ATOM 3294 C C . ALA B 1 77 ? 21.922 -8.594 -0.155 1 86.94 77 ALA B C 1
ATOM 3296 O O . ALA B 1 77 ? 22.062 -9.602 -0.854 1 86.94 77 ALA B O 1
ATOM 3297 N N . LEU B 1 78 ? 22.562 -8.422 0.967 1 90.38 78 LEU B N 1
ATOM 3298 C CA . LEU B 1 78 ? 23.406 -9.445 1.558 1 90.38 78 LEU B CA 1
ATOM 3299 C C . LEU B 1 78 ? 22.578 -10.523 2.232 1 90.38 78 LEU B C 1
ATOM 3301 O O . LEU B 1 78 ? 21.719 -10.219 3.07 1 90.38 78 LEU B O 1
ATOM 3305 N N . ILE B 1 79 ? 22.875 -11.766 1.902 1 92.94 79 ILE B N 1
ATOM 3306 C CA . ILE B 1 79 ? 22.141 -12.875 2.502 1 92.94 79 ILE B CA 1
ATOM 3307 C C . ILE B 1 79 ? 22.344 -12.875 4.016 1 92.94 79 ILE B C 1
ATOM 3309 O O . ILE B 1 79 ? 21.453 -13.258 4.77 1 92.94 79 ILE B O 1
ATOM 3313 N N . GLU B 1 80 ? 23.5 -12.344 4.5 1 93.25 80 GLU B N 1
ATOM 3314 C CA . GLU B 1 80 ? 23.812 -12.25 5.922 1 93.25 80 GLU B CA 1
ATOM 3315 C C . GLU B 1 80 ? 22.844 -11.32 6.645 1 93.25 80 GLU B C 1
ATOM 3317 O O . GLU B 1 80 ? 22.688 -11.398 7.863 1 93.25 80 GLU B O 1
ATOM 3322 N N . ASN B 1 81 ? 22.156 -10.445 5.891 1 95.75 81 ASN B N 1
ATOM 3323 C CA . ASN B 1 81 ? 21.219 -9.5 6.469 1 95.75 81 ASN B CA 1
ATOM 3324 C C . ASN B 1 81 ? 19.781 -10.023 6.418 1 95.75 81 ASN B C 1
ATOM 3326 O O . ASN B 1 81 ? 18.828 -9.266 6.594 1 95.75 81 ASN B O 1
ATOM 3330 N N . THR B 1 82 ? 19.703 -11.32 6.227 1 97.31 82 THR B N 1
ATOM 3331 C CA . THR B 1 82 ? 18.406 -11.969 6.211 1 97.31 82 THR B CA 1
ATOM 3332 C C . THR B 1 82 ? 17.688 -11.789 7.551 1 97.31 82 THR B C 1
ATOM 3334 O O . THR B 1 82 ? 18.328 -11.859 8.609 1 97.31 82 THR B O 1
ATOM 3337 N N . ALA B 1 83 ? 16.375 -11.477 7.461 1 98.75 83 ALA B N 1
ATOM 3338 C CA . ALA B 1 83 ? 15.539 -11.414 8.656 1 98.75 83 ALA B CA 1
ATOM 3339 C C . ALA B 1 83 ? 14.438 -12.461 8.617 1 98.75 83 ALA B C 1
ATOM 3341 O O . ALA B 1 83 ? 13.906 -12.766 7.547 1 98.75 83 ALA B O 1
ATOM 3342 N N . THR B 1 84 ? 14.102 -13.008 9.828 1 98.69 84 THR B N 1
ATOM 3343 C CA . THR B 1 84 ? 13.086 -14.047 9.953 1 98.69 84 THR B CA 1
ATOM 3344 C C . THR B 1 84 ? 12.047 -13.664 11 1 98.69 84 THR B C 1
ATOM 3346 O O . THR B 1 84 ? 12.383 -13.07 12.023 1 98.69 84 THR B O 1
ATOM 3349 N N . SER B 1 85 ? 10.812 -13.906 10.688 1 98.81 85 SER B N 1
ATOM 3350 C CA . SER B 1 85 ? 9.711 -13.766 11.633 1 98.81 85 SER B CA 1
ATOM 3351 C C . SER B 1 85 ? 8.758 -14.945 11.555 1 98.81 85 SER B C 1
ATOM 3353 O O . SER B 1 85 ? 8.469 -15.453 10.469 1 98.81 85 SER B O 1
ATOM 3355 N N . SER B 1 86 ? 8.25 -15.414 12.727 1 98.44 86 SER B N 1
ATOM 3356 C CA . SER B 1 86 ? 7.352 -16.562 12.766 1 98.44 86 SER B CA 1
ATOM 3357 C C . SER B 1 86 ? 6.168 -16.312 13.695 1 98.44 86 SER B C 1
ATOM 3359 O O . SER B 1 86 ? 6.262 -15.508 14.625 1 98.44 86 SER B O 1
ATOM 3361 N N . ARG B 1 87 ? 5.074 -16.844 13.328 1 97.5 87 ARG B N 1
ATOM 3362 C CA . ARG B 1 87 ? 3.857 -16.891 14.133 1 97.5 87 ARG B CA 1
ATOM 3363 C C . ARG B 1 87 ? 3.34 -18.328 14.258 1 97.5 87 ARG B C 1
ATOM 3365 O O . ARG B 1 87 ? 3.496 -19.125 13.344 1 97.5 87 ARG B O 1
ATOM 3372 N N . GLN B 1 88 ? 2.803 -18.594 15.445 1 96.31 88 GLN B N 1
ATOM 3373 C CA . GLN B 1 88 ? 2.199 -19.906 15.672 1 96.31 88 GLN B CA 1
ATOM 3374 C C . GLN B 1 88 ? 0.824 -19.781 16.312 1 96.31 88 GLN B C 1
ATOM 3376 O O . GLN B 1 88 ? 0.652 -19.016 17.266 1 96.31 88 GLN B O 1
ATOM 3381 N N . TYR B 1 89 ? -0.064 -20.469 15.734 1 91.94 89 TYR B N 1
ATOM 3382 C CA . TYR B 1 89 ? -1.427 -20.5 16.25 1 91.94 89 TYR B CA 1
ATOM 3383 C C . TYR B 1 89 ? -2.094 -21.844 15.93 1 91.94 89 TYR B C 1
ATOM 3385 O O . TYR B 1 89 ? -2.104 -22.266 14.773 1 91.94 89 TYR B O 1
ATOM 3393 N N . HIS B 1 90 ? -2.648 -22.531 16.938 1 90.06 90 HIS B N 1
ATOM 3394 C CA . HIS B 1 90 ? -3.428 -23.766 16.812 1 90.06 90 HIS B CA 1
ATOM 3395 C C . HIS B 1 90 ? -2.684 -24.797 15.984 1 90.06 90 HIS B C 1
ATOM 3397 O O . HIS B 1 90 ? -3.25 -25.375 15.047 1 90.06 90 HIS B O 1
ATOM 3403 N N . GLY B 1 91 ? -1.416 -24.922 16.156 1 91.81 91 GLY B N 1
ATOM 3404 C CA . GLY B 1 91 ? -0.623 -25.984 15.547 1 91.81 91 GLY B CA 1
ATOM 3405 C C . GLY B 1 91 ? -0.087 -25.609 14.18 1 91.81 91 GLY B C 1
ATOM 3406 O O . GLY B 1 91 ? 0.633 -26.391 13.555 1 91.81 91 GLY B O 1
ATOM 3407 N N . VAL B 1 92 ? -0.452 -24.438 13.719 1 95.19 92 VAL B N 1
ATOM 3408 C CA . VAL B 1 92 ? 0.043 -23.984 12.422 1 95.19 92 VAL B CA 1
ATOM 3409 C C . VAL B 1 92 ? 1.157 -22.953 12.625 1 95.19 92 VAL B C 1
ATOM 3411 O O . VAL B 1 92 ? 1.016 -22.031 13.422 1 95.19 92 VAL B O 1
ATOM 3414 N N . THR B 1 93 ? 2.193 -23.188 11.984 1 97.88 93 THR B N 1
ATOM 3415 C CA . THR B 1 93 ? 3.303 -22.234 12.023 1 97.88 93 THR B CA 1
ATOM 3416 C C . THR B 1 93 ? 3.486 -21.562 10.664 1 97.88 93 THR B C 1
ATOM 3418 O O . THR B 1 93 ? 3.453 -22.234 9.625 1 97.88 93 THR B O 1
ATOM 3421 N N . VAL B 1 94 ? 3.586 -20.281 10.688 1 98.56 94 VAL B N 1
ATOM 3422 C CA . VAL B 1 94 ? 3.912 -19.484 9.516 1 98.56 94 VAL B CA 1
ATOM 3423 C C . VAL B 1 94 ? 5.242 -18.766 9.734 1 98.56 94 VAL B C 1
ATOM 3425 O O . VAL B 1 94 ? 5.457 -18.141 10.773 1 98.56 94 VAL B O 1
ATOM 3428 N N . MET B 1 95 ? 6.145 -18.891 8.789 1 98.88 95 MET B N 1
ATOM 3429 C CA . MET B 1 95 ? 7.445 -18.234 8.891 1 98.88 95 MET B CA 1
ATOM 3430 C C . MET B 1 95 ? 7.77 -17.469 7.609 1 98.88 95 MET B C 1
ATOM 3432 O O . MET B 1 95 ? 7.598 -18 6.508 1 98.88 95 MET B O 1
ATOM 3436 N N . ALA B 1 96 ? 8.156 -16.25 7.758 1 98.88 96 ALA B N 1
ATOM 3437 C CA . ALA B 1 96 ? 8.656 -15.43 6.652 1 98.88 96 ALA B CA 1
ATOM 3438 C C . ALA B 1 96 ? 10.164 -15.195 6.781 1 98.88 96 ALA B C 1
ATOM 3440 O O . ALA B 1 96 ? 10.664 -14.922 7.875 1 98.88 96 ALA B O 1
ATOM 3441 N N . VAL B 1 97 ? 10.898 -15.375 5.742 1 98.88 97 VAL B N 1
ATOM 3442 C CA . VAL B 1 97 ? 12.32 -15.094 5.625 1 98.88 97 VAL B CA 1
ATOM 3443 C C . VAL B 1 97 ? 12.555 -14.086 4.496 1 98.88 97 VAL B C 1
ATOM 3445 O O . VAL B 1 97 ? 12.234 -14.359 3.338 1 98.88 97 VAL B O 1
ATOM 3448 N N . ALA B 1 98 ? 13.18 -12.922 4.879 1 98.62 98 ALA B N 1
ATOM 3449 C CA . ALA B 1 98 ? 13.227 -11.852 3.887 1 98.62 98 ALA B CA 1
ATOM 3450 C C . ALA B 1 98 ? 14.625 -11.266 3.77 1 98.62 98 ALA B C 1
ATOM 3452 O O . ALA B 1 98 ? 15.367 -11.211 4.754 1 98.62 98 ALA B O 1
ATOM 3453 N N . THR B 1 99 ? 15.039 -10.938 2.615 1 97.44 99 THR B N 1
ATOM 3454 C CA . THR B 1 99 ? 16.078 -9.961 2.299 1 97.44 99 THR B CA 1
ATOM 3455 C C . THR B 1 99 ? 15.469 -8.734 1.609 1 97.44 99 THR B C 1
ATOM 3457 O O . THR B 1 99 ? 14.547 -8.867 0.806 1 97.44 99 THR B O 1
ATOM 3460 N N . ALA B 1 100 ? 15.961 -7.59 2.049 1 97.12 100 ALA B N 1
ATOM 3461 C CA . ALA B 1 100 ? 15.281 -6.41 1.522 1 97.12 100 ALA B CA 1
ATOM 3462 C C . ALA B 1 100 ? 16.234 -5.219 1.448 1 97.12 100 ALA B C 1
ATOM 3464 O O . ALA B 1 100 ? 17.016 -4.988 2.369 1 97.12 100 ALA B O 1
ATOM 3465 N N . GLY B 1 101 ? 16.172 -4.48 0.41 1 94.38 101 GLY B N 1
ATOM 3466 C CA . GLY B 1 101 ? 16.812 -3.199 0.137 1 94.38 101 GLY B CA 1
ATOM 3467 C C . GLY B 1 101 ? 16.156 -2.443 -1.006 1 94.38 101 GLY B C 1
ATOM 3468 O O . GLY B 1 101 ? 16.094 -2.945 -2.131 1 94.38 101 GLY B O 1
ATOM 3469 N N . ILE B 1 102 ? 15.648 -1.204 -0.698 1 92.44 102 ILE B N 1
ATOM 3470 C CA . ILE B 1 102 ? 14.922 -0.564 -1.788 1 92.44 102 ILE B CA 1
ATOM 3471 C C . ILE B 1 102 ? 15.273 0.922 -1.839 1 92.44 102 ILE B C 1
ATOM 3473 O O . ILE B 1 102 ? 14.57 1.709 -2.477 1 92.44 102 ILE B O 1
ATOM 3477 N N . ASP B 1 103 ? 16.312 1.404 -1.202 1 91.06 103 ASP B N 1
ATOM 3478 C CA . ASP B 1 103 ? 16.688 2.818 -1.173 1 91.06 103 ASP B CA 1
ATOM 3479 C C . ASP B 1 103 ? 17.016 3.33 -2.572 1 91.06 103 ASP B C 1
ATOM 3481 O O . ASP B 1 103 ? 16.844 4.516 -2.861 1 91.06 103 ASP B O 1
ATOM 3485 N N . VAL B 1 104 ? 17.422 2.418 -3.451 1 87 104 VAL B N 1
ATOM 3486 C CA . VAL B 1 104 ? 17.891 2.865 -4.762 1 87 104 VAL B CA 1
ATOM 3487 C C . VAL B 1 104 ? 16.922 2.391 -5.84 1 87 104 VAL B C 1
ATOM 3489 O O . VAL B 1 104 ? 16.906 2.934 -6.945 1 87 104 VAL B O 1
ATOM 3492 N N . ASN B 1 105 ? 16 1.466 -5.492 1 88.38 105 ASN B N 1
ATOM 3493 C CA . ASN B 1 105 ? 15.164 0.886 -6.531 1 88.38 105 ASN B CA 1
ATOM 3494 C C . ASN B 1 105 ? 13.719 0.714 -6.055 1 88.38 105 ASN B C 1
ATOM 3496 O O . ASN B 1 105 ? 12.961 -0.065 -6.629 1 88.38 105 ASN B O 1
ATOM 3500 N N . GLY B 1 106 ? 13.438 1.362 -5.012 1 93 106 GLY B N 1
ATOM 3501 C CA . GLY B 1 106 ? 12.039 1.339 -4.609 1 93 106 GLY B CA 1
ATOM 3502 C C . GLY B 1 106 ? 11.117 2.006 -5.613 1 93 106 GLY B C 1
ATOM 3503 O O . GLY B 1 106 ? 11.453 3.053 -6.172 1 93 106 GLY B O 1
ATOM 3504 N N . GLY B 1 107 ? 10.062 1.379 -5.895 1 94.69 107 GLY B N 1
ATOM 3505 C CA . GLY B 1 107 ? 9.094 1.92 -6.828 1 94.69 107 GLY B CA 1
ATOM 3506 C C . GLY B 1 107 ? 7.66 1.599 -6.453 1 94.69 107 GLY B C 1
ATOM 3507 O O . GLY B 1 107 ? 7.414 0.857 -5.496 1 94.69 107 GLY B O 1
ATOM 3508 N N . ARG B 1 108 ? 6.762 2.213 -7.172 1 96.69 108 ARG B N 1
ATOM 3509 C CA . ARG B 1 108 ? 5.324 2.033 -6.98 1 96.69 108 ARG B CA 1
ATOM 3510 C C . ARG B 1 108 ? 4.68 1.414 -8.211 1 96.69 108 ARG B C 1
ATOM 3512 O O . ARG B 1 108 ? 5.008 1.786 -9.344 1 96.69 108 ARG B O 1
ATOM 3519 N N . ALA B 1 109 ? 3.795 0.453 -7.977 1 96 109 ALA B N 1
ATOM 3520 C CA . ALA B 1 109 ? 3.076 -0.143 -9.102 1 96 109 ALA B CA 1
ATOM 3521 C C . ALA B 1 109 ? 2.336 0.922 -9.906 1 96 109 ALA B C 1
ATOM 3523 O O . ALA B 1 109 ? 1.636 1.764 -9.336 1 96 109 ALA B O 1
ATOM 3524 N N . GLY B 1 110 ? 2.49 0.859 -11.219 1 94.12 110 GLY B N 1
ATOM 3525 C CA . GLY B 1 110 ? 1.797 1.782 -12.102 1 94.12 110 GLY B CA 1
ATOM 3526 C C . GLY B 1 110 ? 2.664 2.947 -12.547 1 94.12 110 GLY B C 1
ATOM 3527 O O . GLY B 1 110 ? 2.254 3.744 -13.391 1 94.12 110 GLY B O 1
ATOM 3528 N N . GLU B 1 111 ? 3.855 3.066 -11.992 1 93.69 111 GLU B N 1
ATOM 3529 C CA . GLU B 1 111 ? 4.789 4.113 -12.406 1 93.69 111 GLU B CA 1
ATOM 3530 C C . GLU B 1 111 ? 5.414 3.785 -13.758 1 93.69 111 GLU B C 1
ATOM 3532 O O . GLU B 1 111 ? 5.395 2.635 -14.195 1 93.69 111 GLU B O 1
ATOM 3537 N N . PRO B 1 112 ? 5.918 4.785 -14.367 1 88.19 112 PRO B N 1
ATOM 3538 C CA . PRO B 1 112 ? 6.586 4.516 -15.641 1 88.19 112 PRO B CA 1
ATOM 3539 C C . PRO B 1 112 ? 7.77 3.562 -15.5 1 88.19 112 PRO B C 1
ATOM 3541 O O . PRO B 1 112 ? 8.523 3.654 -14.523 1 88.19 112 PRO B O 1
ATOM 3544 N N . ALA B 1 113 ? 7.883 2.715 -16.469 1 85.94 113 ALA B N 1
ATOM 3545 C CA . ALA B 1 113 ? 8.953 1.724 -16.469 1 85.94 113 ALA B CA 1
ATOM 3546 C C . ALA B 1 113 ? 10.32 2.396 -16.562 1 85.94 113 ALA B C 1
ATOM 3548 O O . ALA B 1 113 ? 10.484 3.379 -17.297 1 85.94 113 ALA B O 1
ATOM 3549 N N . ALA B 1 114 ? 11.188 1.909 -15.773 1 79 114 ALA B N 1
ATOM 3550 C CA . ALA B 1 114 ? 12.562 2.393 -15.859 1 79 114 ALA B CA 1
ATOM 3551 C C . ALA B 1 114 ? 13.344 1.642 -16.938 1 79 114 ALA B C 1
ATOM 3553 O O . ALA B 1 114 ? 14.391 2.109 -17.406 1 79 114 ALA B O 1
ATOM 3554 N N . TYR B 1 115 ? 12.883 0.429 -17.297 1 75.94 115 TYR B N 1
ATOM 3555 C CA . TYR B 1 115 ? 13.5 -0.429 -18.297 1 75.94 115 TYR B CA 1
ATOM 3556 C C . TYR B 1 115 ? 12.5 -0.811 -19.391 1 75.94 115 TYR B C 1
ATOM 3558 O O . TYR B 1 115 ? 11.367 -1.186 -19.078 1 75.94 115 TYR B O 1
ATOM 3566 N N . ASN B 1 116 ? 13.062 -0.523 -20.594 1 68.81 116 ASN B N 1
ATOM 3567 C CA . ASN B 1 116 ? 12.266 -0.938 -21.75 1 68.81 116 ASN B CA 1
ATOM 3568 C C . ASN B 1 116 ? 12.789 -2.232 -22.359 1 68.81 116 ASN B C 1
ATOM 3570 O O . ASN B 1 116 ? 13.836 -2.236 -23 1 68.81 116 ASN B O 1
ATOM 3574 N N . GLU B 1 117 ? 12.125 -3.281 -22.188 1 68.5 117 GLU B N 1
ATOM 3575 C CA . GLU B 1 117 ? 12.562 -4.605 -22.609 1 68.5 117 GLU B CA 1
ATOM 3576 C C . GLU B 1 117 ? 12.594 -4.711 -24.141 1 68.5 117 GLU B C 1
ATOM 3578 O O . GLU B 1 117 ? 13.242 -5.598 -24.688 1 68.5 117 GLU B O 1
ATOM 3583 N N . PHE B 1 118 ? 11.969 -3.861 -24.828 1 68.25 118 PHE B N 1
ATOM 3584 C CA . PHE B 1 118 ? 11.922 -3.918 -26.281 1 68.25 118 PHE B CA 1
ATOM 3585 C C . PHE B 1 118 ? 13.102 -3.17 -26.891 1 68.25 118 PHE B C 1
ATOM 3587 O O . PHE B 1 118 ? 13.633 -3.574 -27.922 1 68.25 118 PHE B O 1
ATOM 3594 N N . THR B 1 119 ? 13.453 -2.127 -26.172 1 66.94 119 THR B N 1
ATOM 3595 C CA . THR B 1 119 ? 14.562 -1.343 -26.703 1 66.94 119 THR B CA 1
ATOM 3596 C C . THR B 1 119 ? 15.828 -1.573 -25.875 1 66.94 119 THR B C 1
ATOM 3598 O O . THR B 1 119 ? 16.922 -1.166 -26.281 1 66.94 119 THR B O 1
ATOM 3601 N N . GLN B 1 120 ? 15.664 -2.445 -24.844 1 61.41 120 GLN B N 1
ATOM 3602 C CA . GLN B 1 120 ? 16.766 -2.795 -23.938 1 61.41 120 GLN B CA 1
ATOM 3603 C C . GLN B 1 120 ? 17.516 -1.549 -23.484 1 61.41 120 GLN B C 1
ATOM 3605 O O . GLN B 1 120 ? 18.75 -1.52 -23.5 1 61.41 120 GLN B O 1
ATOM 3610 N N . THR B 1 121 ? 16.797 -0.435 -23.375 1 53.25 121 THR B N 1
ATOM 3611 C CA . THR B 1 121 ? 17.422 0.798 -22.906 1 53.25 121 THR B CA 1
ATOM 3612 C C . THR B 1 121 ? 17.234 0.953 -21.406 1 53.25 121 THR B C 1
ATOM 3614 O O . THR B 1 121 ? 16.219 0.516 -20.844 1 53.25 121 THR B O 1
ATOM 3617 N N . ASP B 1 122 ? 18.25 1.303 -20.641 1 59.94 122 ASP B N 1
ATOM 3618 C CA . ASP B 1 122 ? 18.344 1.832 -19.281 1 59.94 122 ASP B CA 1
ATOM 3619 C C . ASP B 1 122 ? 18.531 0.708 -18.266 1 59.94 122 ASP B C 1
ATOM 3621 O O . ASP B 1 122 ? 18.25 -0.454 -18.562 1 59.94 122 ASP B O 1
ATOM 3625 N N . LEU B 1 123 ? 19.266 0.996 -17.141 1 56.06 123 LEU B N 1
ATOM 3626 C CA . LEU B 1 123 ? 19.828 0.077 -16.156 1 56.06 123 LEU B CA 1
ATOM 3627 C C . LEU B 1 123 ? 18.844 -0.154 -15.016 1 56.06 123 LEU B C 1
ATOM 3629 O O . LEU B 1 123 ? 18.141 0.773 -14.594 1 56.06 123 LEU B O 1
ATOM 3633 N N . ILE B 1 124 ? 18.719 -1.428 -14.805 1 61.97 124 ILE B N 1
ATOM 3634 C CA . ILE B 1 124 ? 18.047 -1.826 -13.578 1 61.97 124 ILE B CA 1
ATOM 3635 C C . ILE B 1 124 ? 18.953 -1.552 -12.383 1 61.97 124 ILE B C 1
ATOM 3637 O O . ILE B 1 124 ? 20.094 -2.014 -12.336 1 61.97 124 ILE B O 1
ATOM 3641 N N . LYS B 1 125 ? 18.641 -0.647 -11.594 1 67.62 125 LYS B N 1
ATOM 3642 C CA . LYS B 1 125 ? 19.312 -0.365 -10.328 1 67.62 125 LYS B CA 1
ATOM 3643 C C . LYS B 1 125 ? 19.094 -1.491 -9.32 1 67.62 125 LYS B C 1
ATOM 3645 O O . LYS B 1 125 ? 18.062 -2.162 -9.352 1 67.62 125 LYS B O 1
ATOM 3650 N N . PRO B 1 126 ? 20.141 -1.708 -8.539 1 70.75 126 PRO B N 1
ATOM 3651 C CA . PRO B 1 126 ? 19.984 -2.75 -7.52 1 70.75 126 PRO B CA 1
ATOM 3652 C C . PRO B 1 126 ? 18.938 -2.393 -6.473 1 70.75 126 PRO B C 1
ATOM 3654 O O . PRO B 1 126 ? 18.734 -1.214 -6.168 1 70.75 126 PRO B O 1
ATOM 3657 N N . GLY B 1 127 ? 18.281 -3.475 -5.832 1 79.31 127 GLY B N 1
ATOM 3658 C CA . GLY B 1 127 ? 17.266 -3.342 -4.793 1 79.31 127 GLY B CA 1
ATOM 3659 C C . GLY B 1 127 ? 16.062 -4.238 -5.008 1 79.31 127 GLY B C 1
ATOM 3660 O O . GLY B 1 127 ? 15.469 -4.234 -6.086 1 79.31 127 GLY B O 1
ATOM 3661 N N . THR B 1 128 ? 15.93 -5.004 -4.074 1 89.38 128 THR B N 1
ATOM 3662 C CA . THR B 1 128 ? 14.859 -5.988 -4.199 1 89.38 128 THR B CA 1
ATOM 3663 C C . THR B 1 128 ? 14.367 -6.426 -2.824 1 89.38 128 THR B C 1
ATOM 3665 O O . THR B 1 128 ? 15.047 -6.207 -1.816 1 89.38 128 THR B O 1
ATOM 3668 N N . ILE B 1 129 ? 13.195 -6.812 -2.771 1 97 129 ILE B N 1
ATOM 3669 C CA . ILE B 1 129 ? 12.641 -7.508 -1.615 1 97 129 ILE B CA 1
ATOM 3670 C C . ILE B 1 129 ? 12.32 -8.953 -1.99 1 97 129 ILE B C 1
ATOM 3672 O O . ILE B 1 129 ? 11.5 -9.195 -2.875 1 97 129 ILE B O 1
ATOM 3676 N N . ASN B 1 130 ? 12.992 -9.922 -1.399 1 97.75 130 ASN B N 1
ATOM 3677 C CA . ASN B 1 130 ? 12.719 -11.344 -1.566 1 97.75 130 ASN B CA 1
ATOM 3678 C C . ASN B 1 130 ? 12.133 -11.953 -0.296 1 97.75 130 ASN B C 1
ATOM 3680 O O . ASN B 1 130 ? 12.617 -11.688 0.806 1 97.75 130 ASN B O 1
ATOM 3684 N N . VAL B 1 131 ? 11.102 -12.727 -0.444 1 98.75 131 VAL B N 1
ATOM 3685 C CA . VAL B 1 131 ? 10.469 -13.32 0.726 1 98.75 131 VAL B CA 1
ATOM 3686 C C . VAL B 1 131 ? 10.234 -14.812 0.484 1 98.75 131 VAL B C 1
ATOM 3688 O O . VAL B 1 131 ? 9.648 -15.195 -0.529 1 98.75 131 VAL B O 1
ATOM 3691 N N . PHE B 1 132 ? 10.758 -15.656 1.373 1 98.81 132 PHE B N 1
ATOM 3692 C CA . PHE B 1 132 ? 10.234 -17.016 1.559 1 98.81 132 PHE B CA 1
ATOM 3693 C C . PHE B 1 132 ? 9.086 -17.016 2.557 1 98.81 132 PHE B C 1
ATOM 3695 O O . PHE B 1 132 ? 9.188 -16.422 3.635 1 98.81 132 PHE B O 1
ATOM 3702 N N . LEU B 1 133 ? 8.047 -17.594 2.219 1 98.94 133 LEU B N 1
ATOM 3703 C CA . LEU B 1 133 ? 6.922 -17.797 3.125 1 98.94 133 LEU B CA 1
ATOM 3704 C C . LEU B 1 133 ? 6.672 -19.281 3.342 1 98.94 133 LEU B C 1
ATOM 3706 O O . LEU B 1 133 ? 6.309 -20 2.406 1 98.94 133 LEU B O 1
ATOM 3710 N N . PHE B 1 134 ? 6.895 -19.75 4.531 1 98.81 134 PHE B N 1
ATOM 3711 C CA . PHE B 1 134 ? 6.68 -21.141 4.895 1 98.81 134 PHE B CA 1
ATOM 3712 C C . PHE B 1 134 ? 5.41 -21.312 5.715 1 98.81 134 PHE B C 1
ATOM 3714 O O . PHE B 1 134 ? 5.211 -20.594 6.707 1 98.81 134 PHE B O 1
ATOM 3721 N N . ILE B 1 135 ? 4.582 -22.203 5.316 1 98.75 135 ILE B N 1
ATOM 3722 C CA . ILE B 1 135 ? 3.324 -22.484 6.004 1 98.75 135 ILE B CA 1
ATOM 3723 C C . ILE B 1 135 ? 3.24 -23.953 6.367 1 98.75 135 ILE B C 1
ATOM 3725 O O . ILE B 1 135 ? 3.188 -24.812 5.484 1 98.75 135 ILE B O 1
ATOM 3729 N N . ASP B 1 136 ? 3.188 -24.25 7.625 1 97.88 136 ASP B N 1
ATOM 3730 C CA . ASP B 1 136 ? 3.148 -25.641 8.078 1 97.88 136 ASP B CA 1
ATOM 3731 C C . ASP B 1 136 ? 1.713 -26.156 8.148 1 97.88 136 ASP B C 1
ATOM 3733 O O . ASP B 1 136 ? 1.263 -26.609 9.203 1 97.88 136 ASP B O 1
ATOM 3737 N N . ALA B 1 137 ? 1.015 -26.141 7.117 1 97.69 137 ALA B N 1
ATOM 3738 C CA . ALA B 1 137 ? -0.322 -26.656 6.848 1 97.69 137 ALA B CA 1
ATOM 3739 C C . ALA B 1 137 ? -0.476 -27.047 5.379 1 97.69 137 ALA B C 1
ATOM 3741 O O . ALA B 1 137 ? 0.302 -26.609 4.531 1 97.69 137 ALA B O 1
ATOM 3742 N N . SER B 1 138 ? -1.434 -27.906 5.168 1 97.44 138 SER B N 1
ATOM 3743 C CA . SER B 1 138 ? -1.716 -28.312 3.793 1 97.44 138 SER B CA 1
ATOM 3744 C C . SER B 1 138 ? -2.699 -27.344 3.133 1 97.44 138 SER B C 1
ATOM 3746 O O . SER B 1 138 ? -3.799 -27.125 3.645 1 97.44 138 SER B O 1
ATOM 3748 N N . LEU B 1 139 ? -2.273 -26.719 2.055 1 97.62 139 LEU B N 1
ATOM 3749 C CA . LEU B 1 139 ? -3.092 -25.797 1.28 1 97.62 139 LEU B CA 1
ATOM 3750 C C . LEU B 1 139 ? -3.25 -26.281 -0.156 1 97.62 139 LEU B C 1
ATOM 3752 O O . LEU B 1 139 ? -2.332 -26.875 -0.717 1 97.62 139 LEU B O 1
ATOM 3756 N N . ASP B 1 140 ? -4.434 -26.031 -0.712 1 96.94 140 ASP B N 1
ATOM 3757 C CA . ASP B 1 140 ? -4.551 -26.25 -2.15 1 96.94 140 ASP B CA 1
ATOM 3758 C C . ASP B 1 140 ? -3.797 -25.172 -2.932 1 96.94 140 ASP B C 1
ATOM 3760 O O . ASP B 1 140 ? -3.354 -24.188 -2.355 1 96.94 140 ASP B O 1
ATOM 3764 N N . ALA B 1 141 ? -3.68 -25.375 -4.25 1 98.31 141 ALA B N 1
ATOM 3765 C CA . ALA B 1 141 ? -2.879 -24.5 -5.102 1 98.31 141 ALA B CA 1
ATOM 3766 C C . ALA B 1 141 ? -3.4 -23.062 -5.059 1 98.31 141 ALA B C 1
ATOM 3768 O O . ALA B 1 141 ? -2.615 -22.125 -5 1 98.31 141 ALA B O 1
ATOM 3769 N N . GLY B 1 142 ? -4.699 -22.922 -5.082 1 98.19 142 GLY B N 1
ATOM 3770 C CA . GLY B 1 142 ? -5.305 -21.594 -5.059 1 98.19 142 GLY B CA 1
ATOM 3771 C C . GLY B 1 142 ? -5.078 -20.859 -3.75 1 98.19 142 GLY B C 1
ATOM 3772 O O . GLY B 1 142 ? -4.738 -19.672 -3.75 1 98.19 142 GLY B O 1
ATOM 3773 N N . THR B 1 143 ? -5.227 -21.547 -2.664 1 97.12 143 THR B N 1
ATOM 3774 C CA . THR B 1 143 ? -5.027 -20.953 -1.343 1 97.12 143 THR B CA 1
ATOM 3775 C C . THR B 1 143 ? -3.574 -20.516 -1.159 1 97.12 143 THR B C 1
ATOM 3777 O O . THR B 1 143 ? -3.307 -19.453 -0.595 1 97.12 143 THR B O 1
ATOM 3780 N N . LEU B 1 144 ? -2.658 -21.328 -1.627 1 98.69 144 LEU B N 1
ATOM 3781 C CA . LEU B 1 144 ? -1.249 -20.969 -1.534 1 98.69 144 LEU B CA 1
ATOM 3782 C C . LEU B 1 144 ? -0.941 -19.766 -2.416 1 98.69 144 LEU B C 1
ATOM 3784 O O . LEU B 1 144 ? -0.138 -18.906 -2.043 1 98.69 144 LEU B O 1
ATOM 3788 N N . THR B 1 145 ? -1.551 -19.719 -3.59 1 98.5 145 THR B N 1
ATOM 3789 C CA . THR B 1 145 ? -1.407 -18.562 -4.473 1 98.5 145 THR B CA 1
ATOM 3790 C C . THR B 1 145 ? -1.973 -17.312 -3.816 1 98.5 145 THR B C 1
ATOM 3792 O O . THR B 1 145 ? -1.379 -16.234 -3.908 1 98.5 145 THR B O 1
ATOM 3795 N N . ARG B 1 146 ? -3.057 -17.406 -3.129 1 97.62 146 ARG B N 1
ATOM 3796 C CA . ARG B 1 146 ? -3.652 -16.297 -2.402 1 97.62 146 ARG B CA 1
ATOM 3797 C C . ARG B 1 146 ? -2.73 -15.812 -1.284 1 97.62 146 ARG B C 1
ATOM 3799 O O . ARG B 1 146 ? -2.703 -14.625 -0.962 1 97.62 146 ARG B O 1
ATOM 3806 N N . ALA B 1 147 ? -1.999 -16.719 -0.726 1 98.12 147 ALA B N 1
ATOM 3807 C CA . ALA B 1 147 ? -1.024 -16.328 0.292 1 98.12 147 ALA B CA 1
ATOM 3808 C C . ALA B 1 147 ? -0.015 -15.336 -0.264 1 98.12 147 ALA B C 1
ATOM 3810 O O . ALA B 1 147 ? 0.455 -14.453 0.458 1 98.12 147 ALA B O 1
ATOM 3811 N N . LEU B 1 148 ? 0.301 -15.406 -1.562 1 97.81 148 LEU B N 1
ATOM 3812 C CA . LEU B 1 148 ? 1.188 -14.438 -2.193 1 97.81 148 LEU B CA 1
ATOM 3813 C C . LEU B 1 148 ? 0.547 -13.055 -2.219 1 97.81 148 LEU B C 1
ATOM 3815 O O . LEU B 1 148 ? 1.237 -12.047 -2.074 1 97.81 148 LEU B O 1
ATOM 3819 N N . VAL B 1 149 ? -0.728 -13.07 -2.439 1 97.69 149 VAL B N 1
ATOM 3820 C CA . VAL B 1 149 ? -1.461 -11.805 -2.457 1 97.69 149 VAL B CA 1
ATOM 3821 C C . VAL B 1 149 ? -1.396 -11.148 -1.079 1 97.69 149 VAL B C 1
ATOM 3823 O O . VAL B 1 149 ? -1.045 -9.977 -0.96 1 97.69 149 VAL B O 1
ATOM 3826 N N . THR B 1 150 ? -1.676 -11.93 -0.038 1 98.06 150 THR B N 1
ATOM 3827 C CA . THR B 1 150 ? -1.627 -11.43 1.331 1 98.06 150 THR B CA 1
ATOM 3828 C C . THR B 1 150 ? -0.218 -10.961 1.686 1 98.06 150 THR B C 1
ATOM 3830 O O . THR B 1 150 ? -0.046 -9.906 2.299 1 98.06 150 THR B O 1
ATOM 3833 N N . ALA B 1 151 ? 0.767 -11.75 1.288 1 98.56 151 ALA B N 1
ATOM 3834 C CA . ALA B 1 151 ? 2.158 -11.383 1.541 1 98.56 151 ALA B CA 1
ATOM 3835 C C . ALA B 1 151 ? 2.523 -10.078 0.833 1 98.56 151 ALA B C 1
ATOM 3837 O O . ALA B 1 151 ? 3.252 -9.25 1.383 1 98.56 151 ALA B O 1
ATOM 3838 N N . THR B 1 152 ? 2.051 -9.906 -0.371 1 98.25 152 THR B N 1
ATOM 3839 C CA . THR B 1 152 ? 2.328 -8.711 -1.149 1 98.25 152 THR B CA 1
ATOM 3840 C C . THR B 1 152 ? 1.668 -7.488 -0.513 1 98.25 152 THR B C 1
ATOM 3842 O O . THR B 1 152 ? 2.264 -6.41 -0.462 1 98.25 152 THR B O 1
ATOM 3845 N N . GLU B 1 153 ? 0.433 -7.641 -0.068 1 98.44 153 GLU B N 1
ATOM 3846 C CA . GLU B 1 153 ? -0.22 -6.566 0.677 1 98.44 153 GLU B CA 1
ATOM 3847 C C . GLU B 1 153 ? 0.595 -6.176 1.906 1 98.44 153 GLU B C 1
ATOM 3849 O O . GLU B 1 153 ? 0.752 -4.988 2.199 1 98.44 153 GLU B O 1
ATOM 3854 N N . ALA B 1 154 ? 1.078 -7.188 2.59 1 98.56 154 ALA B N 1
ATOM 3855 C CA . ALA B 1 154 ? 1.883 -6.945 3.785 1 98.56 154 ALA B CA 1
ATOM 3856 C C . ALA B 1 154 ? 3.162 -6.191 3.441 1 98.56 154 ALA B C 1
ATOM 3858 O O . ALA B 1 154 ? 3.59 -5.309 4.191 1 98.56 154 ALA B O 1
ATOM 3859 N N . LYS B 1 155 ? 3.787 -6.59 2.346 1 98.5 155 LYS B N 1
ATOM 3860 C CA . LYS B 1 155 ? 4.973 -5.887 1.859 1 98.5 155 LYS B CA 1
ATOM 3861 C C . LYS B 1 155 ? 4.672 -4.41 1.611 1 98.5 155 LYS B C 1
ATOM 3863 O O . LYS B 1 155 ? 5.406 -3.537 2.074 1 98.5 155 LYS B O 1
ATOM 3868 N N . SER B 1 156 ? 3.6 -4.098 0.906 1 98.31 156 SER B N 1
ATOM 3869 C CA . SER B 1 156 ? 3.211 -2.721 0.619 1 98.31 156 SER B CA 1
ATOM 3870 C C . SER B 1 156 ? 2.91 -1.952 1.901 1 98.31 156 SER B C 1
ATOM 3872 O O . SER B 1 156 ? 3.254 -0.774 2.021 1 98.31 156 SER B O 1
ATOM 3874 N N . ALA B 1 157 ? 2.277 -2.629 2.848 1 98.44 157 ALA B N 1
ATOM 3875 C CA . ALA B 1 157 ? 1.967 -2.014 4.137 1 98.44 157 ALA B CA 1
ATOM 3876 C C . ALA B 1 157 ? 3.242 -1.649 4.891 1 98.44 157 ALA B C 1
ATOM 3878 O O . ALA B 1 157 ? 3.346 -0.559 5.457 1 98.44 157 ALA B O 1
ATOM 3879 N N . ALA B 1 158 ? 4.191 -2.564 4.906 1 98.69 158 ALA B N 1
ATOM 3880 C CA . ALA B 1 158 ? 5.457 -2.316 5.594 1 98.69 158 ALA B CA 1
ATOM 3881 C C . ALA B 1 158 ? 6.164 -1.096 5.016 1 98.69 158 ALA B C 1
ATOM 3883 O O . ALA B 1 158 ? 6.688 -0.263 5.762 1 98.69 158 ALA B O 1
ATOM 3884 N N . LEU B 1 159 ? 6.137 -1.024 3.727 1 98.56 159 LEU B N 1
ATOM 3885 C CA . LEU B 1 159 ? 6.82 0.079 3.059 1 98.56 159 LEU B CA 1
ATOM 3886 C C . LEU B 1 159 ? 6.105 1.399 3.324 1 98.56 159 LEU B C 1
ATOM 3888 O O . LEU B 1 159 ? 6.75 2.438 3.494 1 98.56 159 LEU B O 1
ATOM 3892 N N . GLN B 1 160 ? 4.812 1.371 3.352 1 98.25 160 GLN B N 1
ATOM 3893 C CA . GLN B 1 160 ? 4.039 2.566 3.67 1 98.25 160 GLN B CA 1
ATOM 3894 C C . GLN B 1 160 ? 4.336 3.051 5.086 1 98.25 160 GLN B C 1
ATOM 3896 O O . GLN B 1 160 ? 4.52 4.25 5.312 1 98.25 160 GLN B O 1
ATOM 3901 N N . GLU B 1 161 ? 4.371 2.131 5.996 1 98.44 161 GLU B N 1
ATOM 3902 C CA . GLU B 1 161 ? 4.582 2.465 7.402 1 98.44 161 GLU B CA 1
ATOM 3903 C C . GLU B 1 161 ? 5.977 3.049 7.629 1 98.44 161 GLU B C 1
ATOM 3905 O O . GLU B 1 161 ? 6.203 3.768 8.602 1 98.44 161 GLU B O 1
ATOM 3910 N N . LEU B 1 162 ? 6.863 2.785 6.68 1 98.56 162 LEU B N 1
ATOM 3911 C CA . LEU B 1 162 ? 8.211 3.33 6.742 1 98.56 162 LEU B CA 1
ATOM 3912 C C . LEU B 1 162 ? 8.344 4.566 5.855 1 98.56 162 LEU B C 1
ATOM 3914 O O . LEU B 1 162 ? 9.43 5.141 5.742 1 98.56 162 LEU B O 1
ATOM 3918 N N . MET B 1 163 ? 7.273 4.98 5.258 1 98.25 163 MET B N 1
ATOM 3919 C CA . MET B 1 163 ? 7.277 6.125 4.355 1 98.25 163 MET B CA 1
ATOM 3920 C C . MET B 1 163 ? 8.375 5.988 3.303 1 98.25 163 MET B C 1
ATOM 3922 O O . MET B 1 163 ? 9.086 6.949 3.01 1 98.25 163 MET B O 1
ATOM 3926 N N . ALA B 1 164 ? 8.508 4.738 2.754 1 98 164 ALA B N 1
ATOM 3927 C CA . ALA B 1 164 ? 9.547 4.477 1.764 1 98 164 ALA B CA 1
ATOM 3928 C C . ALA B 1 164 ? 9.258 5.207 0.456 1 98 164 ALA B C 1
ATOM 3930 O O . ALA B 1 164 ? 8.195 5.016 -0.145 1 98 164 ALA B O 1
ATOM 3931 N N . ASN B 1 165 ? 10.203 5.977 -0.016 1 97.06 165 ASN B N 1
ATOM 3932 C CA . ASN B 1 165 ? 10.055 6.793 -1.218 1 97.06 165 ASN B CA 1
ATOM 3933 C C . ASN B 1 165 ? 10.188 5.953 -2.484 1 97.06 165 ASN B C 1
ATOM 3935 O O . ASN B 1 165 ? 11.008 5.031 -2.537 1 97.06 165 ASN B O 1
ATOM 3939 N N . SER B 1 166 ? 9.391 6.258 -3.475 1 96.06 166 SER B N 1
ATOM 3940 C CA . SER B 1 166 ? 9.727 5.777 -4.812 1 96.06 166 SER B CA 1
ATOM 3941 C C . SER B 1 166 ? 10.906 6.539 -5.398 1 96.06 166 SER B C 1
ATOM 3943 O O . SER B 1 166 ? 11.055 7.742 -5.168 1 96.06 166 SER B O 1
ATOM 3945 N N . MET B 1 167 ? 11.672 5.871 -6.113 1 92.31 167 MET B N 1
ATOM 3946 C CA . MET B 1 167 ? 12.805 6.488 -6.797 1 92.31 167 MET B CA 1
ATOM 3947 C C . MET B 1 167 ? 12.414 6.93 -8.203 1 92.31 167 MET B C 1
ATOM 3949 O O . MET B 1 167 ? 13.219 7.547 -8.906 1 92.31 167 MET B O 1
ATOM 3953 N N . TYR B 1 168 ? 11.125 6.777 -8.586 1 91.31 168 TYR B N 1
ATOM 3954 C CA . TYR B 1 168 ? 10.742 6.961 -9.984 1 91.31 168 TYR B CA 1
ATOM 3955 C C . TYR B 1 168 ? 9.555 7.91 -10.109 1 91.31 168 TYR B C 1
ATOM 3957 O O . TYR B 1 168 ? 9.109 8.219 -11.219 1 91.31 168 TYR B O 1
ATOM 3965 N N . SER B 1 169 ? 9.047 8.312 -9 1 93.56 169 SER B N 1
ATOM 3966 C CA . SER B 1 169 ? 7.91 9.234 -8.984 1 93.56 169 SER B CA 1
ATOM 3967 C C . SER B 1 169 ? 7.844 10.008 -7.676 1 93.56 169 SER B C 1
ATOM 3969 O O . SER B 1 169 ? 8.773 9.953 -6.867 1 93.56 169 SER B O 1
ATOM 3971 N N . GLU B 1 170 ? 6.777 10.727 -7.461 1 96.94 170 GLU B N 1
ATOM 3972 C CA . GLU B 1 170 ? 6.559 11.516 -6.254 1 96.94 170 GLU B CA 1
ATOM 3973 C C . GLU B 1 170 ? 5.727 10.75 -5.23 1 96.94 170 GLU B C 1
ATOM 3975 O O . GLU B 1 170 ? 5.262 11.32 -4.246 1 96.94 170 GLU B O 1
ATOM 3980 N N . ASP B 1 171 ? 5.598 9.414 -5.473 1 97.19 171 ASP B N 1
ATOM 3981 C CA . ASP B 1 171 ? 4.754 8.578 -4.621 1 97.19 171 ASP B CA 1
ATOM 3982 C C . ASP B 1 171 ? 5.602 7.727 -3.676 1 97.19 171 ASP B C 1
ATOM 3984 O O . ASP B 1 171 ? 6.832 7.789 -3.711 1 97.19 171 ASP B O 1
ATOM 3988 N N . LEU B 1 172 ? 4.93 7.004 -2.754 1 97.81 172 LEU B N 1
ATOM 3989 C CA . LEU B 1 172 ? 5.574 6.02 -1.891 1 97.81 172 LEU B CA 1
ATOM 3990 C C . LEU B 1 172 ? 5.73 4.684 -2.609 1 97.81 172 LEU B C 1
ATOM 3992 O O . LEU B 1 172 ? 4.891 4.316 -3.434 1 97.81 172 LEU B O 1
ATOM 3996 N N . ALA B 1 173 ? 6.738 3.996 -2.293 1 97.5 173 ALA B N 1
ATOM 3997 C CA . ALA B 1 173 ? 7.008 2.695 -2.9 1 97.5 173 ALA B CA 1
ATOM 3998 C C . ALA B 1 173 ? 6.016 1.645 -2.41 1 97.5 173 ALA B C 1
ATOM 4000 O O . ALA B 1 173 ? 5.59 1.676 -1.254 1 97.5 173 ALA B O 1
ATOM 4001 N N . THR B 1 174 ? 5.602 0.725 -3.211 1 97.75 174 THR B N 1
ATOM 4002 C CA . THR B 1 174 ? 4.836 -0.463 -2.848 1 97.75 174 THR B CA 1
ATOM 4003 C C . THR B 1 174 ? 5.707 -1.712 -2.922 1 97.75 174 THR B C 1
ATOM 4005 O O . THR B 1 174 ? 5.277 -2.801 -2.537 1 97.75 174 THR B O 1
ATOM 4008 N N . GLY B 1 175 ? 6.887 -1.602 -3.422 1 95.31 175 GLY B N 1
ATOM 4009 C CA . GLY B 1 175 ? 7.91 -2.619 -3.592 1 95.31 175 GLY B CA 1
ATOM 4010 C C . GLY B 1 175 ? 9.094 -2.145 -4.41 1 95.31 175 GLY B C 1
ATOM 4011 O O . GLY B 1 175 ? 9.5 -0.981 -4.312 1 95.31 175 GLY B O 1
ATOM 4012 N N . SER B 1 176 ? 9.672 -3.109 -5.066 1 89.56 176 SER B N 1
ATOM 4013 C CA . SER B 1 176 ? 10.711 -2.834 -6.051 1 89.56 176 SER B CA 1
ATOM 4014 C C . SER B 1 176 ? 10.406 -3.504 -7.387 1 89.56 176 SER B C 1
ATOM 4016 O O . SER B 1 176 ? 9.422 -4.238 -7.504 1 89.56 176 SER B O 1
ATOM 4018 N N . GLY B 1 177 ? 11.078 -3.215 -8.359 1 78.69 177 GLY B N 1
ATOM 4019 C CA . GLY B 1 177 ? 10.812 -3.768 -9.68 1 78.69 177 GLY B CA 1
ATOM 4020 C C . GLY B 1 177 ? 11.203 -5.227 -9.805 1 78.69 177 GLY B C 1
ATOM 4021 O O . GLY B 1 177 ? 10.766 -5.914 -10.727 1 78.69 177 GLY B O 1
ATOM 4022 N N . THR B 1 178 ? 11.906 -5.77 -8.781 1 84.38 178 THR B N 1
ATOM 4023 C CA . THR B 1 178 ? 12.438 -7.121 -8.922 1 84.38 178 THR B CA 1
ATOM 4024 C C . THR B 1 178 ? 12.07 -7.977 -7.715 1 84.38 178 THR B C 1
ATOM 4026 O O . THR B 1 178 ? 12.734 -8.977 -7.43 1 84.38 178 THR B O 1
ATOM 4029 N N . ASP B 1 179 ? 11.039 -7.582 -7.062 1 93.12 179 ASP B N 1
ATOM 4030 C CA . ASP B 1 179 ? 10.617 -8.344 -5.891 1 93.12 179 ASP B CA 1
ATOM 4031 C C . ASP B 1 179 ? 10.289 -9.789 -6.266 1 93.12 179 ASP B C 1
ATOM 4033 O O . ASP B 1 179 ? 9.727 -10.047 -7.332 1 93.12 179 ASP B O 1
ATOM 4037 N N . SER B 1 180 ? 10.664 -10.719 -5.402 1 96.12 180 SER B N 1
ATOM 4038 C CA . SER B 1 180 ? 10.359 -12.133 -5.609 1 96.12 180 SER B CA 1
ATOM 4039 C C . SER B 1 180 ? 9.766 -12.758 -4.355 1 96.12 180 SER B C 1
ATOM 4041 O O . SER B 1 180 ? 10.125 -12.383 -3.236 1 96.12 180 SER B O 1
ATOM 4043 N N . LEU B 1 181 ? 8.883 -13.664 -4.582 1 98.31 181 LEU B N 1
ATOM 4044 C CA . LEU B 1 181 ? 8.211 -14.383 -3.5 1 98.31 181 LEU B CA 1
ATOM 4045 C C . LEU B 1 181 ? 8.125 -15.875 -3.809 1 98.31 181 LEU B C 1
ATOM 4047 O O . LEU B 1 181 ? 7.84 -16.266 -4.941 1 98.31 181 LEU B O 1
ATOM 4051 N N . ILE B 1 182 ? 8.438 -16.688 -2.869 1 98.88 182 ILE B N 1
ATOM 4052 C CA . ILE B 1 182 ? 8.219 -18.125 -2.91 1 98.88 182 ILE B CA 1
ATOM 4053 C C . ILE B 1 182 ? 7.461 -18.578 -1.663 1 98.88 182 ILE B C 1
ATOM 4055 O O . ILE B 1 182 ? 7.953 -18.422 -0.542 1 98.88 182 ILE B O 1
ATOM 4059 N N . ALA B 1 183 ? 6.273 -19.047 -1.834 1 98.88 183 ALA B N 1
ATOM 4060 C CA . ALA B 1 183 ? 5.484 -19.609 -0.744 1 98.88 183 ALA B CA 1
ATOM 4061 C C . ALA B 1 183 ? 5.512 -21.141 -0.779 1 98.88 183 ALA B C 1
ATOM 4063 O O . ALA B 1 183 ? 5.348 -21.75 -1.841 1 98.88 183 ALA B O 1
ATOM 4064 N N . ILE B 1 184 ? 5.75 -21.719 0.314 1 98.88 184 ILE B N 1
ATOM 4065 C CA . ILE B 1 184 ? 5.879 -23.172 0.45 1 98.88 184 ILE B CA 1
ATOM 4066 C C . ILE B 1 184 ? 4.941 -23.672 1.544 1 98.88 184 ILE B C 1
ATOM 4068 O O . ILE B 1 184 ? 4.973 -23.188 2.674 1 98.88 184 ILE B O 1
ATOM 4072 N N . CYS B 1 185 ? 4.102 -24.609 1.243 1 98.75 185 CYS B N 1
ATOM 4073 C CA . CYS B 1 185 ? 3.23 -25.203 2.256 1 98.75 185 CYS B CA 1
ATOM 4074 C C . CYS B 1 185 ? 3.543 -26.672 2.457 1 98.75 185 CYS B C 1
ATOM 4076 O O . CYS B 1 185 ? 4.164 -27.312 1.601 1 98.75 185 CYS B O 1
ATOM 4078 N N . ASN B 1 186 ? 3.168 -27.234 3.584 1 98.5 186 ASN B N 1
ATOM 4079 C CA . ASN B 1 186 ? 3.393 -28.641 3.957 1 98.5 186 ASN B CA 1
ATOM 4080 C C . ASN B 1 186 ? 2.242 -29.531 3.502 1 98.5 186 ASN B C 1
ATOM 4082 O O . ASN B 1 186 ? 1.266 -29.703 4.23 1 98.5 186 ASN B O 1
ATOM 4086 N N . LYS B 1 187 ? 2.486 -30.25 2.42 1 97.88 187 LYS B N 1
ATOM 4087 C CA . LYS B 1 187 ? 1.422 -31.062 1.849 1 97.88 187 LYS B CA 1
ATOM 4088 C C . LYS B 1 187 ? 1.199 -32.344 2.674 1 97.88 187 LYS B C 1
ATOM 4090 O O . LYS B 1 187 ? 0.193 -33.031 2.5 1 97.88 187 LYS B O 1
ATOM 4095 N N . GLU B 1 188 ? 2.008 -32.594 3.615 1 97.31 188 GLU B N 1
ATOM 4096 C CA . GLU B 1 188 ? 1.898 -33.781 4.457 1 97.31 188 GLU B CA 1
ATOM 4097 C C . GLU B 1 188 ? 1.231 -33.438 5.789 1 97.31 188 GLU B C 1
ATOM 4099 O O . GLU B 1 188 ? 0.984 -34.344 6.602 1 97.31 188 GLU B O 1
ATOM 4104 N N . SER B 1 189 ? 0.995 -32.188 5.984 1 96.69 189 SER B N 1
ATOM 4105 C CA . SER B 1 189 ? 0.352 -31.797 7.23 1 96.69 189 SER B CA 1
ATOM 4106 C C . SER B 1 189 ? -1.074 -32.312 7.312 1 96.69 189 SER B C 1
ATOM 4108 O O . SER B 1 189 ? -1.785 -32.375 6.309 1 96.69 189 SER B O 1
ATOM 4110 N N . GLU B 1 190 ? -1.541 -32.625 8.5 1 95 190 GLU B N 1
ATOM 4111 C CA . GLU B 1 190 ? -2.92 -33.062 8.734 1 95 190 GLU B CA 1
ATOM 4112 C C . GLU B 1 190 ? -3.861 -31.844 8.773 1 95 190 GLU B C 1
ATOM 4114 O O . GLU B 1 190 ? -5.074 -32 8.609 1 95 190 GLU B O 1
ATOM 4119 N N . ILE B 1 191 ? -3.318 -30.703 9.062 1 94.56 191 ILE B N 1
ATOM 4120 C CA . ILE B 1 191 ? -4.117 -29.484 9.094 1 94.56 191 ILE B CA 1
ATOM 4121 C C . ILE B 1 191 ? -4.297 -28.953 7.68 1 94.56 191 ILE B C 1
ATOM 4123 O O . ILE B 1 191 ? -3.318 -28.594 7.016 1 94.56 191 ILE B O 1
ATOM 4127 N N . VAL B 1 192 ? -5.57 -28.922 7.238 1 93.94 192 VAL B N 1
ATOM 4128 C CA . VAL B 1 192 ? -5.898 -28.438 5.902 1 93.94 192 VAL B CA 1
ATOM 4129 C C . VAL B 1 192 ? -6.621 -27.094 6.008 1 93.94 192 VAL B C 1
ATOM 4131 O O . VAL B 1 192 ? -7.645 -26.984 6.684 1 93.94 192 VAL B O 1
ATOM 4134 N N . LEU B 1 193 ? -6.039 -26.078 5.414 1 92.75 193 LEU B N 1
ATOM 4135 C CA . LEU B 1 193 ? -6.641 -24.75 5.406 1 92.75 193 LEU B CA 1
ATOM 4136 C C . LEU B 1 193 ? -7.004 -24.328 3.984 1 92.75 193 LEU B C 1
ATOM 4138 O O . LEU B 1 193 ? -6.293 -24.656 3.033 1 92.75 193 LEU B O 1
ATOM 4142 N N . GLN B 1 194 ? -8.086 -23.562 3.855 1 91.38 194 GLN B N 1
ATOM 4143 C CA . GLN B 1 194 ? -8.602 -23.281 2.521 1 91.38 194 GLN B CA 1
ATOM 4144 C C . GLN B 1 194 ? -8.688 -21.781 2.273 1 91.38 194 GLN B C 1
ATOM 4146 O O . GLN B 1 194 ? -9.266 -21.344 1.276 1 91.38 194 GLN B O 1
ATOM 4151 N N . ASN B 1 195 ? -8.203 -20.969 3.209 1 90.94 195 ASN B N 1
ATOM 4152 C CA . ASN B 1 195 ? -8.203 -19.516 3.053 1 90.94 195 ASN B CA 1
ATOM 4153 C C . ASN B 1 195 ? -6.938 -18.891 3.635 1 90.94 195 ASN B C 1
ATOM 4155 O O . ASN B 1 195 ? -6.441 -19.344 4.672 1 90.94 195 ASN B O 1
ATOM 4159 N N . SER B 1 196 ? -6.406 -17.984 2.93 1 92.94 196 SER B N 1
ATOM 4160 C CA . SER B 1 196 ? -5.215 -17.297 3.398 1 92.94 196 SER B CA 1
ATOM 4161 C C . SER B 1 196 ? -5.367 -15.781 3.268 1 92.94 196 SER B C 1
ATOM 4163 O O . SER B 1 196 ? -4.375 -15.055 3.18 1 92.94 196 SER B O 1
ATOM 4165 N N . GLY B 1 197 ? -6.605 -15.281 3.188 1 89.75 197 GLY B N 1
ATOM 4166 C CA . GLY B 1 197 ? -6.895 -13.859 3.209 1 89.75 197 GLY B CA 1
ATOM 4167 C C . GLY B 1 197 ? -6.836 -13.258 4.602 1 89.75 197 GLY B C 1
ATOM 4168 O O . GLY B 1 197 ? -6.805 -13.984 5.594 1 89.75 197 GLY B O 1
ATOM 4169 N N . LYS B 1 198 ? -6.836 -11.945 4.668 1 83.44 198 LYS B N 1
ATOM 4170 C CA . LYS B 1 198 ? -6.555 -11.25 5.922 1 83.44 198 LYS B CA 1
ATOM 4171 C C . LYS B 1 198 ? -7.648 -11.508 6.953 1 83.44 198 LYS B C 1
ATOM 4173 O O . LYS B 1 198 ? -7.43 -11.344 8.156 1 83.44 198 LYS B O 1
ATOM 4178 N N . HIS B 1 199 ? -8.789 -12.055 6.605 1 84.38 199 HIS B N 1
ATOM 4179 C CA . HIS B 1 199 ? -9.906 -12.211 7.531 1 84.38 199 HIS B CA 1
ATOM 4180 C C . HIS B 1 199 ? -9.75 -13.469 8.375 1 84.38 199 HIS B C 1
ATOM 4182 O O . HIS B 1 199 ? -10.438 -13.633 9.391 1 84.38 199 HIS B O 1
ATOM 4188 N N . VAL B 1 200 ? -8.852 -14.312 7.93 1 88.5 200 VAL B N 1
ATOM 4189 C CA . VAL B 1 200 ? -8.68 -15.555 8.672 1 88.5 200 VAL B CA 1
ATOM 4190 C C . VAL B 1 200 ? -7.34 -15.539 9.406 1 88.5 200 VAL B C 1
ATOM 4192 O O . VAL B 1 200 ? -6.473 -14.711 9.117 1 88.5 200 VAL B O 1
ATOM 4195 N N . LEU B 1 201 ? -7.215 -16.484 10.32 1 91.5 201 LEU B N 1
ATOM 4196 C CA . LEU B 1 201 ? -6.031 -16.516 11.172 1 91.5 201 LEU B CA 1
ATOM 4197 C C . LEU B 1 201 ? -4.77 -16.734 10.336 1 91.5 201 LEU B C 1
ATOM 4199 O O . LEU B 1 201 ? -3.727 -16.141 10.633 1 91.5 201 LEU B O 1
ATOM 4203 N N . LEU B 1 202 ? -4.801 -17.609 9.344 1 94.44 202 LEU B N 1
ATOM 4204 C CA . LEU B 1 202 ? -3.645 -17.812 8.477 1 94.44 202 LEU B CA 1
ATOM 4205 C C . LEU B 1 202 ? -3.227 -16.5 7.824 1 94.44 202 LEU B C 1
ATOM 4207 O O . LEU B 1 202 ? -2.035 -16.188 7.758 1 94.44 202 LEU B O 1
ATOM 4211 N N . GLY B 1 203 ? -4.219 -15.766 7.371 1 95.44 203 GLY B N 1
ATOM 4212 C CA . GLY B 1 203 ? -3.934 -14.469 6.77 1 95.44 203 GLY B CA 1
ATOM 4213 C C . GLY B 1 203 ? -3.285 -13.492 7.73 1 95.44 203 GLY B C 1
ATOM 4214 O O . GLY B 1 203 ? -2.379 -12.75 7.352 1 95.44 203 GLY B O 1
ATOM 4215 N N . GLU B 1 204 ? -3.816 -13.484 8.953 1 95.44 204 GLU B N 1
ATOM 4216 C CA . GLU B 1 204 ? -3.225 -12.648 9.992 1 95.44 204 GLU B CA 1
ATOM 4217 C C . GLU B 1 204 ? -1.756 -13 10.211 1 95.44 204 GLU B C 1
ATOM 4219 O O . GLU B 1 204 ? -0.896 -12.117 10.234 1 95.44 204 GLU B O 1
ATOM 4224 N N . MET B 1 205 ? -1.487 -14.273 10.312 1 97.5 205 MET B N 1
ATOM 4225 C CA . MET B 1 205 ? -0.128 -14.734 10.586 1 97.5 205 MET B CA 1
ATOM 4226 C C . MET B 1 205 ? 0.796 -14.414 9.414 1 97.5 205 MET B C 1
ATOM 4228 O O . MET B 1 205 ? 1.939 -14 9.617 1 97.5 205 MET B O 1
ATOM 4232 N N . ILE B 1 206 ? 0.316 -14.602 8.188 1 98.25 206 ILE B N 1
ATOM 4233 C CA . ILE B 1 206 ? 1.103 -14.273 7 1 98.25 206 ILE B CA 1
ATOM 4234 C C . ILE B 1 206 ? 1.429 -12.781 6.988 1 98.25 206 ILE B C 1
ATOM 4236 O O . ILE B 1 206 ? 2.592 -12.398 6.855 1 98.25 206 ILE B O 1
ATOM 4240 N N . GLY B 1 207 ? 0.406 -11.961 7.168 1 98.31 207 GLY B N 1
ATOM 4241 C CA . GLY B 1 207 ? 0.603 -10.523 7.145 1 98.31 207 GLY B CA 1
ATOM 4242 C C . GLY B 1 207 ? 1.596 -10.039 8.18 1 98.31 207 GLY B C 1
ATOM 4243 O O . GLY B 1 207 ? 2.494 -9.25 7.871 1 98.31 207 GLY B O 1
ATOM 4244 N N . GLN B 1 208 ? 1.44 -10.539 9.375 1 98.31 208 GLN B N 1
ATOM 4245 C CA . GLN B 1 208 ? 2.301 -10.109 10.477 1 98.31 208 GLN B CA 1
ATOM 4246 C C . GLN B 1 208 ? 3.736 -10.578 10.258 1 98.31 208 GLN B C 1
ATOM 4248 O O . GLN B 1 208 ? 4.68 -9.805 10.438 1 98.31 208 GLN B O 1
ATOM 4253 N N . SER B 1 209 ? 3.918 -11.812 9.898 1 98.75 209 SER B N 1
ATOM 4254 C CA . SER B 1 209 ? 5.258 -12.367 9.734 1 98.75 209 SER B CA 1
ATOM 4255 C C . SER B 1 209 ? 6 -11.703 8.586 1 98.75 209 SER B C 1
ATOM 4257 O O . SER B 1 209 ? 7.184 -11.383 8.703 1 98.75 209 SER B O 1
ATOM 4259 N N . VAL B 1 210 ? 5.336 -11.484 7.496 1 98.81 210 VAL B N 1
ATOM 4260 C CA . VAL B 1 210 ? 5.961 -10.875 6.328 1 98.81 210 VAL B CA 1
ATOM 4261 C C . VAL B 1 210 ? 6.32 -9.43 6.633 1 98.81 210 VAL B C 1
ATOM 4263 O O . VAL B 1 210 ? 7.438 -8.984 6.348 1 98.81 210 VAL B O 1
ATOM 4266 N N . LYS B 1 211 ? 5.414 -8.641 7.203 1 98.56 211 LYS B N 1
ATOM 4267 C CA . LYS B 1 211 ? 5.688 -7.25 7.535 1 98.56 211 LYS B CA 1
ATOM 4268 C C . LYS B 1 211 ? 6.898 -7.129 8.461 1 98.56 211 LYS B C 1
ATOM 4270 O O . LYS B 1 211 ? 7.781 -6.301 8.227 1 98.56 211 LYS B O 1
ATOM 4275 N N . GLU B 1 212 ? 6.891 -7.992 9.461 1 98.75 212 GLU B N 1
ATOM 4276 C CA . GLU B 1 212 ? 7.977 -7.941 10.438 1 98.75 212 GLU B CA 1
ATOM 4277 C C . GLU B 1 212 ? 9.305 -8.328 9.797 1 98.75 212 GLU B C 1
ATOM 4279 O O . GLU B 1 212 ? 10.328 -7.68 10.047 1 98.75 212 GLU B O 1
ATOM 4284 N N . ALA B 1 213 ? 9.312 -9.375 9 1 98.88 213 ALA B N 1
ATOM 4285 C CA . ALA B 1 213 ? 10.539 -9.836 8.352 1 98.88 213 ALA B CA 1
ATOM 4286 C C . ALA B 1 213 ? 11.094 -8.766 7.406 1 98.88 213 ALA B C 1
ATOM 4288 O O . ALA B 1 213 ? 12.297 -8.508 7.395 1 98.88 213 ALA B O 1
ATOM 4289 N N . ILE B 1 214 ? 10.258 -8.172 6.641 1 98.75 214 ILE B N 1
ATOM 4290 C CA . ILE B 1 214 ? 10.68 -7.16 5.676 1 98.75 214 ILE B CA 1
ATOM 4291 C C . ILE B 1 214 ? 11.211 -5.934 6.414 1 98.75 214 ILE B C 1
ATOM 4293 O O . ILE B 1 214 ? 12.266 -5.402 6.062 1 98.75 214 ILE B O 1
ATOM 4297 N N . THR B 1 215 ? 10.477 -5.457 7.43 1 98.69 215 THR B N 1
ATOM 4298 C CA . THR B 1 215 ? 10.898 -4.289 8.203 1 98.69 215 THR B CA 1
ATOM 4299 C C . THR B 1 215 ? 12.281 -4.512 8.812 1 98.69 215 THR B C 1
ATOM 4301 O O . THR B 1 215 ? 13.141 -3.633 8.734 1 98.69 215 THR B O 1
ATOM 4304 N N . GLU B 1 216 ? 12.469 -5.707 9.344 1 98.81 216 GLU B N 1
ATOM 4305 C CA . GLU B 1 216 ? 13.758 -6.023 9.953 1 98.81 216 GLU B CA 1
ATOM 4306 C C . GLU B 1 216 ? 14.852 -6.145 8.898 1 98.81 216 GLU B C 1
ATOM 4308 O O . GLU B 1 216 ? 15.984 -5.699 9.117 1 98.81 216 GLU B O 1
ATOM 4313 N N . ALA B 1 217 ? 14.547 -6.758 7.797 1 98.56 217 ALA B N 1
ATOM 4314 C CA . ALA B 1 217 ? 15.523 -6.898 6.719 1 98.56 217 ALA B CA 1
ATOM 4315 C C . ALA B 1 217 ? 15.977 -5.531 6.207 1 98.56 217 ALA B C 1
ATOM 4317 O O . ALA B 1 217 ? 17.156 -5.316 5.957 1 98.56 217 ALA B O 1
ATOM 4318 N N . LEU B 1 218 ? 15.047 -4.625 6.035 1 98.38 218 LEU B N 1
ATOM 4319 C CA . LEU B 1 218 ? 15.367 -3.271 5.598 1 98.38 218 LEU B CA 1
ATOM 4320 C C . LEU B 1 218 ? 16.25 -2.564 6.625 1 98.38 218 LEU B C 1
ATOM 4322 O O . LEU B 1 218 ? 17.188 -1.855 6.258 1 98.38 218 LEU B O 1
ATOM 4326 N N . SER B 1 219 ? 15.938 -2.738 7.887 1 98.5 219 SER B N 1
ATOM 4327 C CA . SER B 1 219 ? 16.75 -2.178 8.961 1 98.5 219 SER B CA 1
ATOM 4328 C C . SER B 1 219 ? 18.188 -2.676 8.875 1 98.5 219 SER B C 1
ATOM 4330 O O . SER B 1 219 ? 19.141 -1.891 9 1 98.5 219 SER B O 1
ATOM 4332 N N . ARG B 1 220 ? 18.359 -3.951 8.625 1 97.75 220 ARG B N 1
ATOM 4333 C CA . ARG B 1 220 ? 19.672 -4.566 8.594 1 97.75 220 ARG B CA 1
ATOM 4334 C C . ARG B 1 220 ? 20.453 -4.141 7.352 1 97.75 220 ARG B C 1
ATOM 4336 O O . ARG B 1 220 ? 21.656 -3.867 7.426 1 97.75 220 ARG B O 1
ATOM 4343 N N . GLN B 1 221 ? 19.781 -4.082 6.207 1 95.62 221 GLN B N 1
ATOM 4344 C CA . GLN B 1 221 ? 20.453 -3.895 4.922 1 95.62 221 GLN B CA 1
ATOM 4345 C C . GLN B 1 221 ? 20.797 -2.426 4.691 1 95.62 221 GLN B C 1
ATOM 4347 O O . GLN B 1 221 ? 21.875 -2.107 4.203 1 95.62 221 GLN B O 1
ATOM 4352 N N . THR B 1 222 ? 19.891 -1.508 5.023 1 95.31 222 THR B N 1
ATOM 4353 C CA . THR B 1 222 ? 20.062 -0.111 4.645 1 95.31 222 THR B CA 1
ATOM 4354 C C . THR B 1 222 ? 19.781 0.812 5.828 1 95.31 222 THR B C 1
ATOM 4356 O O . THR B 1 222 ? 19.641 2.025 5.656 1 95.31 222 THR B O 1
ATOM 4359 N N . LYS B 1 223 ? 19.547 0.275 7.016 1 97.25 223 LYS B N 1
ATOM 4360 C CA . LYS B 1 223 ? 19.219 1.022 8.227 1 97.25 223 LYS B CA 1
ATOM 4361 C C . LYS B 1 223 ? 17.922 1.805 8.055 1 97.25 223 LYS B C 1
ATOM 4363 O O . LYS B 1 223 ? 17.781 2.904 8.594 1 97.25 223 LYS B O 1
ATOM 4368 N N . MET B 1 224 ? 17.094 1.26 7.207 1 97.56 224 MET B N 1
ATOM 4369 C CA . MET B 1 224 ? 15.766 1.869 7.098 1 97.56 224 MET B CA 1
ATOM 4370 C C . MET B 1 224 ? 14.906 1.524 8.312 1 97.56 224 MET B C 1
ATOM 4372 O O . MET B 1 224 ? 14.32 0.441 8.375 1 97.56 224 MET B O 1
ATOM 4376 N N . THR B 1 225 ? 14.836 2.387 9.188 1 98.19 225 THR B N 1
ATOM 4377 C CA . THR B 1 225 ? 14.086 2.291 10.438 1 98.19 225 THR B CA 1
ATOM 4378 C C . THR B 1 225 ? 13.203 3.521 10.633 1 98.19 225 THR B C 1
ATOM 4380 O O . THR B 1 225 ? 13.367 4.527 9.938 1 98.19 225 THR B O 1
ATOM 4383 N N . PRO B 1 226 ? 12.234 3.4 11.508 1 98.25 226 PRO B N 1
ATOM 4384 C CA . PRO B 1 226 ? 11.469 4.605 11.82 1 98.25 226 PRO B CA 1
ATOM 4385 C C . PRO B 1 226 ? 12.352 5.781 12.234 1 98.25 226 PRO B C 1
ATOM 4387 O O . PRO B 1 226 ? 12.078 6.926 11.852 1 98.25 226 PRO B O 1
ATOM 4390 N N . THR B 1 227 ? 13.391 5.535 12.914 1 97.81 227 THR B N 1
ATOM 4391 C CA . THR B 1 227 ? 14.312 6.586 13.344 1 97.81 227 THR B CA 1
ATOM 4392 C C . THR B 1 227 ? 14.992 7.234 12.148 1 97.81 227 THR B C 1
ATOM 4394 O O . THR B 1 227 ? 15.109 8.461 12.078 1 97.81 227 THR B O 1
ATOM 4397 N N . ARG B 1 228 ? 15.445 6.406 11.203 1 97.31 228 ARG B N 1
ATOM 4398 C CA . ARG B 1 228 ? 16.078 6.949 10 1 97.31 228 ARG B CA 1
ATOM 4399 C C . ARG B 1 228 ? 15.07 7.754 9.18 1 97.31 228 ARG B C 1
ATOM 4401 O O . ARG B 1 228 ? 15.414 8.812 8.633 1 97.31 228 ARG B O 1
ATOM 4408 N N . GLN B 1 229 ? 13.891 7.199 9.148 1 97.94 229 GLN B N 1
ATOM 4409 C CA . GLN B 1 229 ? 12.844 7.801 8.328 1 97.94 229 GLN B CA 1
ATOM 4410 C C . GLN B 1 229 ? 12.336 9.102 8.953 1 97.94 229 GLN B C 1
ATOM 4412 O O . GLN B 1 229 ? 11.664 9.891 8.289 1 97.94 229 GLN B O 1
ATOM 4417 N N . ALA B 1 230 ? 12.641 9.312 10.25 1 98.31 230 ALA B N 1
ATOM 4418 C CA . ALA B 1 230 ? 12.297 10.57 10.922 1 98.31 230 ALA B CA 1
ATOM 4419 C C . ALA B 1 230 ? 13.266 11.68 10.531 1 98.31 230 ALA B C 1
ATOM 4421 O O . ALA B 1 230 ? 14.008 12.188 11.367 1 98.31 230 ALA B O 1
ATOM 4422 N N . SER B 1 231 ? 13.273 12.062 9.266 1 97.88 231 SER B N 1
ATOM 4423 C CA . SER B 1 231 ? 14.094 13.117 8.672 1 97.88 231 SER B CA 1
ATOM 4424 C C . SER B 1 231 ? 13.344 13.828 7.547 1 97.88 231 SER B C 1
ATOM 4426 O O . SER B 1 231 ? 12.469 13.242 6.91 1 97.88 231 SER B O 1
ATOM 4428 N N . ILE B 1 232 ? 13.664 15.07 7.363 1 98.38 232 ILE B N 1
ATOM 4429 C CA . ILE B 1 232 ? 13.016 15.852 6.312 1 98.38 232 ILE B CA 1
ATOM 4430 C C . ILE B 1 232 ? 13.281 15.211 4.953 1 98.38 232 IL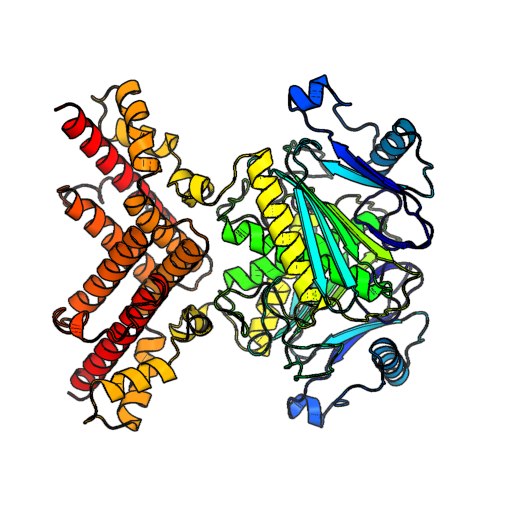E B C 1
ATOM 4432 O O . ILE B 1 232 ? 12.367 15.039 4.152 1 98.38 232 ILE B O 1
ATOM 4436 N N . GLU B 1 233 ? 14.523 14.828 4.746 1 97.56 233 GLU B N 1
ATOM 4437 C CA . GLU B 1 233 ? 14.914 14.234 3.469 1 97.56 233 GLU B CA 1
ATOM 4438 C C . GLU B 1 233 ? 14.141 12.945 3.203 1 97.56 233 GLU B C 1
ATOM 4440 O O . GLU B 1 233 ? 13.594 12.758 2.113 1 97.56 233 GLU B O 1
ATOM 4445 N N . TRP B 1 234 ? 13.984 12.07 4.188 1 97.12 234 TRP B N 1
ATOM 4446 C CA . TRP B 1 234 ? 13.367 10.773 3.977 1 97.12 234 TRP B CA 1
ATOM 4447 C C . TRP B 1 234 ? 11.844 10.891 3.91 1 97.12 234 TRP B C 1
ATOM 4449 O O . TRP B 1 234 ? 11.164 9.984 3.43 1 97.12 234 TRP B O 1
ATOM 4459 N N . GLN B 1 235 ? 11.328 12.07 4.391 1 97.25 235 GLN B N 1
ATOM 4460 C CA . GLN B 1 235 ? 9.898 12.32 4.254 1 97.25 235 GLN B CA 1
ATOM 4461 C C . GLN B 1 235 ? 9.562 12.883 2.875 1 97.25 235 GLN B C 1
ATOM 4463 O O . GLN B 1 235 ? 8.469 12.656 2.359 1 97.25 235 GLN B O 1
ATOM 4468 N N . THR B 1 236 ? 10.562 13.594 2.248 1 97.62 236 THR B N 1
ATOM 4469 C CA . THR B 1 236 ? 10.156 14.391 1.099 1 97.62 236 THR B CA 1
ATOM 4470 C C . THR B 1 236 ? 11.156 14.258 -0.04 1 97.62 236 THR B C 1
ATOM 4472 O O . THR B 1 236 ? 11.133 15.039 -0.995 1 97.62 236 THR B O 1
ATOM 4475 N N . LYS B 1 237 ? 12.039 13.289 0.014 1 97 237 LYS B N 1
ATOM 4476 C CA . LYS B 1 237 ? 12.984 13.078 -1.083 1 97 237 LYS B CA 1
ATOM 4477 C C . LYS B 1 237 ? 12.25 12.828 -2.396 1 97 237 LYS B C 1
ATOM 4479 O O . LYS B 1 237 ? 12.688 13.281 -3.457 1 97 237 LYS B O 1
ATOM 4484 N N . ARG B 1 238 ? 11.148 12.148 -2.354 1 96.75 238 ARG B N 1
ATOM 4485 C CA . ARG B 1 238 ? 10.328 11.875 -3.525 1 96.75 238 ARG B CA 1
ATOM 4486 C C . ARG B 1 238 ? 9.805 13.164 -4.148 1 96.75 238 ARG B C 1
ATOM 4488 O O . ARG B 1 238 ? 9.484 13.195 -5.34 1 96.75 238 ARG B O 1
ATOM 4495 N N . TYR B 1 239 ? 9.727 14.258 -3.381 1 97.56 239 TYR B N 1
ATOM 4496 C CA . TYR B 1 239 ? 9.266 15.562 -3.846 1 97.56 239 TYR B CA 1
ATOM 4497 C C . TYR B 1 239 ? 10.445 16.484 -4.133 1 97.56 239 TYR B C 1
ATOM 4499 O O . TYR B 1 239 ? 10.266 17.672 -4.395 1 97.56 239 TYR B O 1
ATOM 4507 N N . GLY B 1 240 ? 11.633 15.992 -3.938 1 96.75 240 GLY B N 1
ATOM 4508 C CA . GLY B 1 240 ? 12.828 16.75 -4.281 1 96.75 240 GLY B CA 1
ATOM 4509 C C . GLY B 1 240 ? 13.328 17.625 -3.141 1 96.75 240 GLY B C 1
ATOM 4510 O O . GLY B 1 240 ? 14.211 18.453 -3.334 1 96.75 240 GLY B O 1
ATOM 4511 N N . ILE B 1 241 ? 12.758 17.547 -2.004 1 97.75 241 ILE B N 1
ATOM 4512 C CA . ILE B 1 241 ? 13.266 18.266 -0.839 1 97.75 241 ILE B CA 1
ATOM 4513 C C . ILE B 1 241 ? 14.266 17.391 -0.089 1 97.75 241 ILE B C 1
ATOM 4515 O O . ILE B 1 241 ? 13.883 16.594 0.779 1 97.75 241 ILE B O 1
ATOM 4519 N N . THR B 1 242 ? 15.516 17.547 -0.455 1 97.5 242 THR B N 1
ATOM 4520 C CA . THR B 1 242 ? 16.641 16.812 0.129 1 97.5 242 THR B CA 1
ATOM 4521 C C . THR B 1 242 ? 17.547 17.766 0.912 1 97.5 242 THR B C 1
ATOM 4523 O O . THR B 1 242 ? 17.375 18.984 0.863 1 97.5 242 THR B O 1
ATOM 4526 N N . ARG B 1 243 ? 18.484 17.188 1.664 1 97.69 243 ARG B N 1
ATOM 4527 C CA . ARG B 1 243 ? 19.484 18 2.35 1 97.69 243 ARG B CA 1
ATOM 4528 C C . ARG B 1 243 ? 20.203 18.906 1.369 1 97.69 243 ARG B C 1
ATOM 4530 O O . ARG B 1 243 ? 20.391 20.109 1.638 1 97.69 243 ARG B O 1
ATOM 4537 N N . GLU B 1 244 ? 20.531 18.344 0.25 1 97.56 244 GLU B N 1
ATOM 4538 C CA . GLU B 1 244 ? 21.25 19.094 -0.776 1 97.56 244 GLU B CA 1
ATOM 4539 C C . GLU B 1 244 ? 20.391 20.219 -1.329 1 97.56 244 GLU B C 1
ATOM 4541 O O . GLU B 1 244 ? 20.891 21.328 -1.562 1 97.56 244 GLU B O 1
ATOM 4546 N N . ALA B 1 245 ? 19.141 19.938 -1.565 1 97.94 245 ALA B N 1
ATOM 4547 C CA . ALA B 1 245 ? 18.25 20.953 -2.098 1 97.94 245 ALA B CA 1
ATOM 4548 C C . ALA B 1 245 ? 18.062 22.094 -1.105 1 97.94 245 ALA B C 1
ATOM 4550 O O . ALA B 1 245 ? 18 23.266 -1.5 1 97.94 245 ALA B O 1
ATOM 4551 N N . ILE B 1 246 ? 17.969 21.797 0.15 1 98.06 246 ILE B N 1
ATOM 4552 C CA . ILE B 1 246 ? 17.797 22.812 1.185 1 98.06 246 ILE B CA 1
ATOM 4553 C C . ILE B 1 246 ? 19.047 23.672 1.269 1 98.06 246 ILE B C 1
ATOM 4555 O O . ILE B 1 246 ? 18.969 24.906 1.346 1 98.06 246 ILE B O 1
ATOM 4559 N N . VAL B 1 247 ? 20.219 23.016 1.237 1 98 247 VAL B N 1
ATOM 4560 C CA . VAL B 1 247 ? 21.5 23.719 1.281 1 98 247 VAL B CA 1
ATOM 4561 C C . VAL B 1 247 ? 21.625 24.641 0.072 1 98 247 VAL B C 1
ATOM 4563 O O . VAL B 1 247 ? 22 25.812 0.21 1 98 247 VAL B O 1
ATOM 4566 N N . SER B 1 248 ? 21.297 24.125 -1.077 1 97.88 248 SER B N 1
ATOM 4567 C CA . SER B 1 248 ? 21.375 24.922 -2.307 1 97.88 248 SER B CA 1
ATOM 4568 C C . SER B 1 248 ? 20.438 26.125 -2.244 1 97.88 248 SER B C 1
ATOM 4570 O O . SER B 1 248 ? 20.812 27.219 -2.674 1 97.88 248 SER B O 1
ATOM 4572 N N . GLU B 1 249 ? 19.266 25.922 -1.761 1 96.62 249 GLU B N 1
ATOM 4573 C CA . GLU B 1 249 ? 18.312 27.031 -1.63 1 96.62 249 GLU B CA 1
ATOM 4574 C C . GLU B 1 249 ? 18.797 28.062 -0.618 1 96.62 249 GLU B C 1
ATOM 4576 O O . GLU B 1 249 ? 18.625 29.266 -0.817 1 96.62 249 GLU B O 1
ATOM 4581 N N . CYS B 1 250 ? 19.359 27.578 0.439 1 96.88 250 CYS B N 1
ATOM 4582 C CA . CYS B 1 250 ? 19.906 28.484 1.448 1 96.88 250 CYS B CA 1
ATOM 4583 C C . CYS B 1 250 ? 21.016 29.344 0.864 1 96.88 250 CYS B C 1
ATOM 4585 O O . CYS B 1 250 ? 21.047 30.562 1.083 1 96.88 250 CYS B O 1
ATOM 4587 N N . LEU B 1 251 ? 21.906 28.719 0.107 1 97.25 251 LEU B N 1
ATOM 4588 C CA . LEU B 1 251 ? 23.016 29.422 -0.506 1 97.25 251 LEU B CA 1
ATOM 4589 C C . LEU B 1 251 ? 22.531 30.406 -1.569 1 97.25 251 LEU B C 1
ATOM 4591 O O . LEU B 1 251 ? 23.125 31.469 -1.771 1 97.25 251 LEU B O 1
ATOM 4595 N N . ARG B 1 252 ? 21.469 30.062 -2.232 1 95.94 252 ARG B N 1
ATOM 4596 C CA . ARG B 1 252 ? 20.875 30.953 -3.209 1 95.94 252 ARG B CA 1
ATOM 4597 C C . ARG B 1 252 ? 20.297 32.188 -2.527 1 95.94 252 ARG B C 1
ATOM 4599 O O . ARG B 1 252 ? 20.484 33.312 -3.018 1 95.94 252 ARG B O 1
ATOM 4606 N N . LEU B 1 253 ? 19.688 32.031 -1.377 1 93.62 253 LEU B N 1
ATOM 4607 C CA . LEU B 1 253 ? 19.047 33.125 -0.642 1 93.62 253 LEU B CA 1
ATOM 4608 C C . LEU B 1 253 ? 20.078 33.969 0.074 1 93.62 253 LEU B C 1
ATOM 4610 O O . LEU B 1 253 ? 19.891 35.188 0.231 1 93.62 253 LEU B O 1
ATOM 4614 N N . TYR B 1 254 ? 21.141 33.219 0.486 1 94.88 254 TYR B N 1
ATOM 4615 C CA . TYR B 1 254 ? 22.172 33.906 1.27 1 94.88 254 TYR B CA 1
ATOM 4616 C C . TYR B 1 254 ? 23.562 33.594 0.708 1 94.88 254 TYR B C 1
ATOM 4618 O O . TYR B 1 254 ? 24.344 32.875 1.323 1 94.88 254 TYR B O 1
ATOM 4626 N N . PRO B 1 255 ? 23.906 34.281 -0.288 1 94.75 255 PRO B N 1
ATOM 4627 C CA . PRO B 1 255 ? 25.141 33.969 -1.028 1 94.75 255 PRO B CA 1
ATOM 4628 C C . PRO B 1 255 ? 26.406 34.281 -0.231 1 94.75 255 PRO B C 1
ATOM 4630 O O . PRO B 1 255 ? 27.484 33.812 -0.579 1 94.75 255 PRO B O 1
ATOM 4633 N N . HIS B 1 256 ? 26.328 35.031 0.79 1 94.81 256 HIS B N 1
ATOM 4634 C CA . HIS B 1 256 ? 27.5 35.375 1.577 1 94.81 256 HIS B CA 1
ATOM 4635 C C . HIS B 1 256 ? 27.953 34.219 2.475 1 94.81 256 HIS B C 1
ATOM 4637 O O . HIS B 1 256 ? 29.062 34.219 2.986 1 94.81 256 HIS B O 1
ATOM 4643 N N . LEU B 1 257 ? 27.109 33.219 2.709 1 95.44 257 LEU B N 1
ATOM 4644 C CA . LEU B 1 257 ? 27.438 32.094 3.564 1 95.44 257 LEU B CA 1
ATOM 4645 C C . LEU B 1 257 ? 28.391 31.141 2.848 1 95.44 257 LEU B C 1
ATOM 4647 O O . LEU B 1 257 ? 28.25 30.922 1.642 1 95.44 257 LEU B O 1
ATOM 4651 N N . LYS B 1 258 ? 29.281 30.578 3.615 1 95.81 258 LYS B N 1
ATOM 4652 C CA . LYS B 1 258 ? 30.156 29.531 3.076 1 95.81 258 LYS B CA 1
ATOM 4653 C C . LYS B 1 258 ? 29.422 28.188 2.992 1 95.81 258 LYS B C 1
ATOM 4655 O O . LYS B 1 258 ? 28.719 27.812 3.926 1 95.81 258 LYS B O 1
ATOM 4660 N N . LYS B 1 259 ? 29.625 27.469 1.927 1 96 259 LYS B N 1
ATOM 4661 C CA . LYS B 1 259 ? 28.969 26.188 1.674 1 96 259 LYS B CA 1
ATOM 4662 C C . LYS B 1 259 ? 29.234 25.203 2.801 1 96 259 LYS B C 1
ATOM 4664 O O . LYS B 1 259 ? 28.328 24.484 3.234 1 96 259 LYS B O 1
ATOM 4669 N N . GLU B 1 260 ? 30.422 25.234 3.336 1 95.62 260 GLU B N 1
ATOM 4670 C CA . GLU B 1 260 ? 30.828 24.297 4.379 1 95.62 260 GLU B CA 1
ATOM 4671 C C . GLU B 1 260 ? 30.031 24.516 5.66 1 95.62 260 GLU B C 1
ATOM 4673 O O . GLU B 1 260 ? 29.672 23.562 6.348 1 95.62 260 GLU B O 1
ATOM 4678 N N . VAL B 1 261 ? 29.812 25.75 5.883 1 94.94 261 VAL B N 1
ATOM 4679 C CA . VAL B 1 261 ? 29.094 26.109 7.094 1 94.94 261 VAL B CA 1
ATOM 4680 C C . VAL B 1 261 ? 27.625 25.672 6.965 1 94.94 261 VAL B C 1
ATOM 4682 O O . VAL B 1 261 ? 27.047 25.141 7.914 1 94.94 261 VAL B O 1
ATOM 4685 N N . VAL B 1 262 ? 27.062 25.891 5.793 1 96.62 262 VAL B N 1
ATOM 4686 C CA . VAL B 1 262 ? 25.656 25.547 5.551 1 96.62 262 VAL B CA 1
ATOM 4687 C C . VAL B 1 262 ? 25.484 24.031 5.602 1 96.62 262 VAL B C 1
ATOM 4689 O O . VAL B 1 262 ? 24.547 23.531 6.211 1 96.62 262 VAL B O 1
ATOM 4692 N N . GLU B 1 263 ? 26.391 23.312 5.039 1 96.12 263 GLU B N 1
ATOM 4693 C CA . GLU B 1 263 ? 26.344 21.859 5.016 1 96.12 263 GLU B CA 1
ATOM 4694 C C . GLU B 1 263 ? 26.469 21.281 6.418 1 96.12 263 GLU B C 1
ATOM 4696 O O . GLU B 1 263 ? 25.859 20.266 6.734 1 96.12 263 GLU B O 1
ATOM 4701 N N . ALA B 1 264 ? 27.203 21.969 7.242 1 94.19 264 ALA B N 1
ATOM 4702 C CA . ALA B 1 264 ? 27.391 21.5 8.617 1 94.19 264 ALA B CA 1
ATOM 4703 C C . ALA B 1 264 ? 26.109 21.672 9.43 1 94.19 264 ALA B C 1
ATOM 4705 O O . ALA B 1 264 ? 25.844 20.906 10.352 1 94.19 264 ALA B O 1
ATOM 4706 N N . GLY B 1 265 ? 25.281 22.641 9.047 1 93.94 265 GLY B N 1
ATOM 4707 C CA . GLY B 1 265 ? 24.094 22.953 9.812 1 93.94 265 GLY B CA 1
ATOM 4708 C C . GLY B 1 265 ? 22.875 22.141 9.391 1 93.94 265 GLY B C 1
ATOM 4709 O O . GLY B 1 265 ? 21.891 22.047 10.125 1 93.94 265 GLY B O 1
ATOM 4710 N N . ILE B 1 266 ? 22.953 21.453 8.234 1 96.12 266 ILE B N 1
ATOM 4711 C CA . ILE B 1 266 ? 21.781 20.828 7.617 1 96.12 266 ILE B CA 1
ATOM 4712 C C . ILE B 1 266 ? 21.344 19.625 8.445 1 96.12 266 ILE B C 1
ATOM 4714 O O . ILE B 1 266 ? 20.156 19.328 8.539 1 96.12 266 ILE B O 1
ATOM 4718 N N . GLY B 1 267 ? 22.234 18.922 9.125 1 92.19 267 GLY B N 1
ATOM 4719 C CA . GLY B 1 267 ? 21.906 17.766 9.938 1 92.19 267 GLY B CA 1
ATOM 4720 C C . GLY B 1 267 ? 20.922 18.062 11.047 1 92.19 267 GLY B C 1
ATOM 4721 O O . GLY B 1 267 ? 20.016 17.281 11.305 1 92.19 267 GLY B O 1
ATOM 4722 N N . GLY B 1 268 ? 21.125 19.188 11.695 1 90 268 GLY B N 1
ATOM 4723 C CA . GLY B 1 268 ? 20.25 19.594 12.789 1 90 268 GLY B CA 1
ATOM 4724 C C . GLY B 1 268 ? 18.828 19.906 12.352 1 90 268 GLY B C 1
ATOM 4725 O O . GLY B 1 268 ? 17.891 19.719 13.117 1 90 268 GLY B O 1
ATOM 4726 N N . ILE B 1 269 ? 18.703 20.312 11.141 1 94.44 269 ILE B N 1
ATOM 4727 C CA . ILE B 1 269 ? 17.391 20.656 10.609 1 94.44 269 ILE B CA 1
ATOM 4728 C C . ILE B 1 269 ? 16.719 19.391 10.055 1 94.44 269 ILE B C 1
ATOM 4730 O O . ILE B 1 269 ? 15.516 19.188 10.258 1 94.44 269 ILE B O 1
ATOM 4734 N N . ASP B 1 270 ? 17.531 18.578 9.469 1 97.25 270 ASP B N 1
ATOM 4735 C CA . ASP B 1 270 ? 17.016 17.375 8.82 1 97.25 270 ASP B CA 1
ATOM 4736 C C . ASP B 1 270 ? 16.359 16.438 9.828 1 97.25 270 ASP B C 1
ATOM 4738 O O . ASP B 1 270 ? 15.367 15.773 9.516 1 97.25 270 ASP B O 1
ATOM 4742 N N . ARG B 1 271 ? 16.828 16.438 11.062 1 96.25 271 ARG B N 1
ATOM 4743 C CA . ARG B 1 271 ? 16.344 15.477 12.047 1 96.25 271 ARG B CA 1
ATOM 4744 C C . ARG B 1 271 ? 15.562 16.156 13.164 1 96.25 271 ARG B C 1
ATOM 4746 O O . ARG B 1 271 ? 15.242 15.539 14.172 1 96.25 271 ARG B O 1
ATOM 4753 N N . ASP B 1 272 ? 15.32 17.453 12.984 1 97.25 272 ASP B N 1
ATOM 4754 C CA . ASP B 1 272 ? 14.438 18.141 13.914 1 97.25 272 ASP B CA 1
ATOM 4755 C C . ASP B 1 272 ? 13.008 17.625 13.797 1 97.25 272 ASP B C 1
ATOM 4757 O O . ASP B 1 272 ? 12.289 17.984 12.852 1 97.25 272 ASP B O 1
ATOM 4761 N N . ASN B 1 273 ? 12.609 16.859 14.766 1 98.25 273 ASN B N 1
ATOM 4762 C CA . ASN B 1 273 ? 11.344 16.141 14.656 1 98.25 273 ASN B CA 1
ATOM 4763 C C . ASN B 1 273 ? 10.156 17.094 14.586 1 98.25 273 ASN B C 1
ATOM 4765 O O . ASN B 1 273 ? 9.125 16.75 14.008 1 98.25 273 ASN B O 1
ATOM 4769 N N . ARG B 1 274 ? 10.297 18.281 15.164 1 97.5 274 ARG B N 1
ATOM 4770 C CA . ARG B 1 274 ? 9.258 19.297 15.016 1 97.5 274 ARG B CA 1
ATOM 4771 C C . ARG B 1 274 ? 9.094 19.719 13.555 1 97.5 274 ARG B C 1
ATOM 4773 O O . ARG B 1 274 ? 7.973 19.844 13.062 1 97.5 274 ARG B O 1
ATOM 4780 N N . LEU B 1 275 ? 10.242 19.922 12.898 1 98.06 275 LEU B N 1
ATOM 4781 C CA . LEU B 1 275 ? 10.227 20.25 11.477 1 98.06 275 LEU B CA 1
ATOM 4782 C C . LEU B 1 275 ? 9.742 19.062 10.648 1 98.06 275 LEU B C 1
ATOM 4784 O O . LEU B 1 275 ? 9 19.234 9.688 1 98.06 275 LEU B O 1
ATOM 4788 N N . VAL B 1 276 ? 10.172 17.859 11.055 1 98.75 276 VAL B N 1
ATOM 4789 C CA . VAL B 1 276 ? 9.773 16.656 10.352 1 98.75 276 VAL B CA 1
ATOM 4790 C C . VAL B 1 276 ? 8.25 16.5 10.383 1 98.75 276 VAL B C 1
ATOM 4792 O O . VAL B 1 276 ? 7.633 16.172 9.367 1 98.75 276 VAL B O 1
ATOM 4795 N N . ALA B 1 277 ? 7.637 16.781 11.523 1 98.75 277 ALA B N 1
ATOM 4796 C CA . ALA B 1 277 ? 6.188 16.672 11.656 1 98.75 277 ALA B CA 1
ATOM 4797 C C . ALA B 1 277 ? 5.484 17.656 10.711 1 98.75 277 ALA B C 1
ATOM 4799 O O . ALA B 1 277 ? 4.508 17.281 10.047 1 98.75 277 ALA B O 1
ATOM 4800 N N . ALA B 1 278 ? 6.004 18.875 10.664 1 98.5 278 ALA B N 1
ATOM 4801 C CA . ALA B 1 278 ? 5.426 19.891 9.781 1 98.5 278 ALA B CA 1
ATOM 4802 C C . ALA B 1 278 ? 5.535 19.469 8.32 1 98.5 278 ALA B C 1
ATOM 4804 O O . ALA B 1 278 ? 4.555 19.531 7.578 1 98.5 278 ALA B O 1
ATOM 4805 N N . VAL B 1 279 ? 6.715 19.031 7.965 1 98.62 279 VAL B N 1
ATOM 4806 C CA . VAL B 1 279 ? 6.992 18.656 6.582 1 98.62 279 VAL B CA 1
ATOM 4807 C C . VAL B 1 279 ? 6.184 17.422 6.203 1 98.62 279 VAL B C 1
ATOM 4809 O O . VAL B 1 279 ? 5.668 17.328 5.09 1 98.62 279 VAL B O 1
ATOM 4812 N N . ALA B 1 280 ? 6.051 16.469 7.133 1 98.81 280 ALA B N 1
ATOM 4813 C CA . ALA B 1 280 ? 5.27 15.258 6.895 1 98.81 280 ALA B CA 1
ATOM 4814 C C . ALA B 1 280 ? 3.803 15.594 6.641 1 98.81 280 ALA B C 1
ATOM 4816 O O . ALA B 1 280 ? 3.176 15.016 5.746 1 98.81 280 ALA B O 1
ATOM 4817 N N . ALA B 1 281 ? 3.238 16.484 7.434 1 98.81 281 ALA B N 1
ATOM 4818 C CA . ALA B 1 281 ? 1.853 16.906 7.254 1 98.81 281 ALA B CA 1
ATOM 4819 C C . ALA B 1 281 ? 1.652 17.562 5.887 1 98.81 281 ALA B C 1
ATOM 4821 O O . ALA B 1 281 ? 0.69 17.25 5.18 1 98.81 281 ALA B O 1
ATOM 4822 N N . ILE B 1 282 ? 2.576 18.406 5.527 1 98.75 282 ILE B N 1
ATOM 4823 C CA . ILE B 1 282 ? 2.477 19.141 4.27 1 98.75 282 ILE B CA 1
ATOM 4824 C C . ILE B 1 282 ? 2.615 18.172 3.096 1 98.75 282 ILE B C 1
ATOM 4826 O O . ILE B 1 282 ? 1.863 18.266 2.121 1 98.75 282 ILE B O 1
ATOM 4830 N N . ALA B 1 283 ? 3.58 17.25 3.186 1 98.81 283 ALA B N 1
ATOM 4831 C CA . ALA B 1 283 ? 3.77 16.266 2.125 1 98.81 283 ALA B CA 1
ATOM 4832 C C . ALA B 1 283 ? 2.502 15.445 1.913 1 98.81 283 ALA B C 1
ATOM 4834 O O . ALA B 1 283 ? 2.137 15.141 0.775 1 98.81 283 ALA B O 1
ATOM 4835 N N . HIS B 1 284 ? 1.848 15.109 2.986 1 98.81 284 HIS B N 1
ATOM 4836 C CA . HIS B 1 284 ? 0.63 14.32 2.883 1 98.81 284 HIS B CA 1
ATOM 4837 C C . HIS B 1 284 ? -0.499 15.117 2.244 1 98.81 284 HIS B C 1
ATOM 4839 O O . HIS B 1 284 ? -1.303 14.57 1.485 1 98.81 284 HIS B O 1
ATOM 4845 N N . LEU B 1 285 ? -0.603 16.375 2.58 1 98.81 285 LEU B N 1
ATOM 4846 C CA . LEU B 1 285 ? -1.58 17.234 1.925 1 98.81 285 LEU B CA 1
ATOM 4847 C C . LEU B 1 285 ? -1.33 17.297 0.422 1 98.81 285 LEU B C 1
ATOM 4849 O O . LEU B 1 285 ? -2.273 17.266 -0.37 1 98.81 285 LEU B O 1
ATOM 4853 N N . CYS B 1 286 ? -0.056 17.406 0.055 1 98.81 286 CYS B N 1
ATOM 4854 C CA . CYS B 1 286 ? 0.294 17.422 -1.361 1 98.81 286 CYS B CA 1
ATOM 4855 C C . CYS B 1 286 ? -0.101 16.109 -2.035 1 98.81 286 CYS B C 1
ATOM 4857 O O . CYS B 1 286 ? -0.599 16.109 -3.162 1 98.81 286 CYS B O 1
ATOM 4859 N N . ASP B 1 287 ? 0.134 14.984 -1.354 1 98.75 287 ASP B N 1
ATOM 4860 C CA . ASP B 1 287 ? -0.305 13.695 -1.883 1 98.75 287 ASP B CA 1
ATOM 4861 C C . ASP B 1 287 ? -1.806 13.703 -2.164 1 98.75 287 ASP B C 1
ATOM 4863 O O . ASP B 1 287 ? -2.236 13.344 -3.264 1 98.75 287 ASP B O 1
ATOM 4867 N N . GLN B 1 288 ? -2.566 14.125 -1.186 1 98.75 288 GLN B N 1
ATOM 4868 C CA . GLN B 1 288 ? -4.02 14.047 -1.306 1 98.75 288 GLN B CA 1
ATOM 4869 C C . GLN B 1 288 ? -4.547 15.078 -2.299 1 98.75 288 GLN B C 1
ATOM 4871 O O . GLN B 1 288 ? -5.613 14.891 -2.885 1 98.75 288 GLN B O 1
ATOM 4876 N N . ASN B 1 289 ? -3.789 16.188 -2.428 1 98.75 289 ASN B N 1
ATOM 4877 C CA . ASN B 1 289 ? -4.129 17.125 -3.502 1 98.75 289 ASN B CA 1
ATOM 4878 C C . ASN B 1 289 ? -3.945 16.484 -4.875 1 98.75 289 ASN B C 1
ATOM 4880 O O . ASN B 1 289 ? -4.82 16.594 -5.738 1 98.75 289 ASN B O 1
ATOM 4884 N N . ARG B 1 290 ? -2.818 15.797 -5.082 1 98.19 290 ARG B N 1
ATOM 4885 C CA . ARG B 1 290 ? -2.551 15.094 -6.332 1 98.19 290 ARG B CA 1
ATOM 4886 C C . ARG B 1 290 ? -3.592 14.008 -6.586 1 98.19 290 ARG B C 1
ATOM 4888 O O . ARG B 1 290 ? -3.922 13.711 -7.734 1 98.19 290 ARG B O 1
ATOM 4895 N N . TRP B 1 291 ? -4.125 13.422 -5.531 1 98.19 291 TRP B N 1
ATOM 4896 C CA . TRP B 1 291 ? -5.129 12.375 -5.637 1 98.19 291 TRP B CA 1
ATOM 4897 C C . TRP B 1 291 ? -6.527 12.969 -5.754 1 98.19 291 TRP B C 1
ATOM 4899 O O . TRP B 1 291 ? -7.523 12.242 -5.723 1 98.19 291 TRP B O 1
ATOM 4909 N N . GLN B 1 292 ? -6.637 14.289 -5.727 1 98.19 292 GLN B N 1
ATOM 4910 C CA . GLN B 1 292 ? -7.852 15.047 -6.004 1 98.19 292 GLN B CA 1
ATOM 4911 C C . GLN B 1 292 ? -8.812 14.992 -4.82 1 98.19 292 GLN B C 1
ATOM 4913 O O . GLN B 1 292 ? -10.031 15.094 -5 1 98.19 292 GLN B O 1
ATOM 4918 N N . ILE B 1 293 ? -8.289 14.805 -3.637 1 98.75 293 ILE B N 1
ATOM 4919 C CA . ILE B 1 293 ? -9.117 14.758 -2.438 1 98.75 293 ILE B CA 1
ATOM 4920 C C . ILE B 1 293 ? -9.117 16.125 -1.764 1 98.75 293 ILE B C 1
ATOM 4922 O O . ILE B 1 293 ? -10.18 16.656 -1.408 1 98.75 293 ILE B O 1
ATOM 4926 N N . ILE B 1 294 ? -7.961 16.719 -1.578 1 98.75 294 ILE B N 1
ATOM 4927 C CA . ILE B 1 294 ? -7.824 18.031 -0.964 1 98.75 294 ILE B CA 1
ATOM 4928 C C . ILE B 1 294 ? -7.68 19.094 -2.051 1 98.75 294 ILE B C 1
ATOM 4930 O O . ILE B 1 294 ? -6.879 18.938 -2.975 1 98.75 294 ILE B O 1
ATOM 4934 N N . SER B 1 295 ? -8.438 20.109 -2.018 1 98.44 295 SER B N 1
ATOM 4935 C CA . SER B 1 295 ? -8.43 21.156 -3.031 1 98.44 295 SER B CA 1
ATOM 4936 C C . SER B 1 295 ? -7.141 21.969 -2.967 1 98.44 295 SER B C 1
ATOM 4938 O O . SER B 1 295 ? -6.461 21.984 -1.938 1 98.44 295 SER B O 1
ATOM 4940 N N . ASP B 1 296 ? -6.82 22.656 -4.082 1 97.56 296 ASP B N 1
ATOM 4941 C CA . ASP B 1 296 ? -5.652 23.531 -4.148 1 97.56 296 ASP B CA 1
ATOM 4942 C C . ASP B 1 296 ? -5.672 24.562 -3.023 1 97.56 296 ASP B C 1
ATOM 4944 O O . ASP B 1 296 ? -4.672 24.75 -2.334 1 97.56 296 ASP B O 1
ATOM 4948 N N . LYS B 1 297 ? -6.777 25.156 -2.824 1 97.06 297 LYS B N 1
ATOM 4949 C CA . LYS B 1 297 ? -6.922 26.234 -1.852 1 97.06 297 LYS B CA 1
ATOM 4950 C C . LYS B 1 297 ? -6.727 25.734 -0.428 1 97.06 297 LYS B C 1
ATOM 4952 O O . LYS B 1 297 ? -5.988 26.328 0.357 1 97.06 297 LYS B O 1
ATOM 4957 N N . SER B 1 298 ? -7.402 24.625 -0.081 1 98 298 SER B N 1
ATOM 4958 C CA . SER B 1 298 ? -7.332 24.078 1.271 1 98 298 SER B CA 1
ATOM 4959 C C . SER B 1 298 ? -5.926 23.594 1.599 1 98 298 SER B C 1
ATOM 4961 O O . SER B 1 298 ? -5.434 23.781 2.713 1 98 298 SER B O 1
ATOM 4963 N N . MET B 1 299 ? -5.32 22.906 0.616 1 98.38 299 MET B N 1
ATOM 4964 C CA . MET B 1 299 ? -3.941 22.453 0.788 1 98.38 299 MET B CA 1
ATOM 4965 C C . MET B 1 299 ? -3.01 23.625 1.05 1 98.38 299 MET B C 1
ATOM 4967 O O . MET B 1 299 ? -2.238 23.609 2.01 1 98.38 299 MET B O 1
ATOM 4971 N N . THR B 1 300 ? -3.092 24.656 0.2 1 97 300 THR B N 1
ATOM 4972 C CA . THR B 1 300 ? -2.201 25.812 0.274 1 97 300 THR B CA 1
ATOM 4973 C C . THR B 1 300 ? -2.379 26.547 1.6 1 97 300 THR B C 1
ATOM 4975 O O . THR B 1 300 ? -1.399 26.859 2.279 1 97 300 THR B O 1
ATOM 4978 N N . CYS B 1 301 ? -3.594 26.766 1.981 1 96.38 301 CYS B N 1
ATOM 4979 C CA . CYS B 1 301 ? -3.889 27.484 3.215 1 96.38 301 CYS B CA 1
ATOM 4980 C C . CYS B 1 301 ? -3.357 26.734 4.426 1 96.38 301 CYS B C 1
ATOM 4982 O O . CYS B 1 301 ? -2.721 27.328 5.301 1 96.38 301 CYS B O 1
ATOM 4984 N N . THR B 1 302 ? -3.648 25.453 4.5 1 97.5 302 THR B N 1
ATOM 4985 C CA . THR B 1 302 ? -3.219 24.656 5.637 1 97.5 302 THR B CA 1
ATOM 4986 C C . THR B 1 302 ? -1.696 24.578 5.707 1 97.5 302 THR B C 1
ATOM 4988 O O . THR B 1 302 ? -1.111 24.719 6.781 1 97.5 302 THR B O 1
ATOM 4991 N N . ALA B 1 303 ? -1.062 24.344 4.539 1 97.75 303 ALA B N 1
ATOM 4992 C CA . ALA B 1 303 ? 0.395 24.266 4.48 1 97.75 303 ALA B CA 1
ATOM 4993 C C . ALA B 1 303 ? 1.043 25.578 4.91 1 97.75 303 ALA B C 1
ATOM 4995 O O . ALA B 1 303 ? 2.004 25.578 5.684 1 97.75 303 ALA B O 1
ATOM 4996 N N . GLU B 1 304 ? 0.542 26.672 4.434 1 95.06 304 GLU B N 1
ATOM 4997 C CA . GLU B 1 304 ? 1.086 27.984 4.766 1 95.06 304 GLU B CA 1
ATOM 4998 C C . GLU B 1 304 ? 0.966 28.266 6.262 1 95.06 304 GLU B C 1
ATOM 5000 O O . GLU B 1 304 ? 1.877 28.828 6.863 1 95.06 304 GLU B O 1
ATOM 5005 N N . ASN B 1 305 ? -0.14 27.891 6.824 1 94.75 305 ASN B N 1
ATOM 5006 C CA . ASN B 1 305 ? -0.332 28.094 8.258 1 94.75 305 ASN B CA 1
ATOM 5007 C C . ASN B 1 305 ? 0.667 27.281 9.078 1 94.75 305 ASN B C 1
ATOM 5009 O O . ASN B 1 305 ? 1.188 27.766 10.086 1 94.75 305 ASN B O 1
ATOM 5013 N N . ILE B 1 306 ? 0.869 26.078 8.648 1 97.06 306 ILE B N 1
ATOM 5014 C CA . ILE B 1 306 ? 1.839 25.234 9.328 1 97.06 306 ILE B CA 1
ATOM 5015 C C . ILE B 1 306 ? 3.223 25.875 9.258 1 97.06 306 ILE B C 1
ATOM 5017 O O . ILE B 1 306 ? 3.922 25.969 10.273 1 97.06 306 ILE B O 1
ATOM 5021 N N . LEU B 1 307 ? 3.588 26.344 8.086 1 95.94 307 LEU B N 1
ATOM 5022 C CA . LEU B 1 307 ? 4.906 26.938 7.883 1 95.94 307 LEU B CA 1
ATOM 5023 C C . LEU B 1 307 ? 5.043 28.234 8.656 1 95.94 307 LEU B C 1
ATOM 5025 O O . LEU B 1 307 ? 6.102 28.516 9.227 1 95.94 307 LEU B O 1
ATOM 5029 N N . HIS B 1 308 ? 3.979 28.984 8.688 1 93.31 308 HIS B N 1
ATOM 5030 C CA . HIS B 1 308 ? 3.984 30.234 9.438 1 93.31 308 HIS B CA 1
ATOM 5031 C C . HIS B 1 308 ? 4.223 29.984 10.922 1 93.31 308 HIS B C 1
ATOM 5033 O O . HIS B 1 308 ? 4.969 30.719 11.57 1 93.31 308 HIS B O 1
ATOM 5039 N N . THR B 1 309 ? 3.584 29.031 11.438 1 93.19 309 THR B N 1
ATOM 5040 C CA . THR B 1 309 ? 3.734 28.703 12.844 1 93.19 309 THR B CA 1
ATOM 5041 C C . THR B 1 309 ? 5.172 28.297 13.156 1 93.19 309 THR B C 1
ATOM 5043 O O . THR B 1 309 ? 5.734 28.703 14.172 1 93.19 309 THR B O 1
ATOM 5046 N N . ILE B 1 310 ? 5.77 27.516 12.258 1 94.5 310 ILE B N 1
ATOM 5047 C CA . ILE B 1 310 ? 7.137 27.031 12.453 1 94.5 310 ILE B CA 1
ATOM 5048 C C . ILE B 1 310 ? 8.094 28.219 12.438 1 94.5 310 ILE B C 1
ATOM 5050 O O . ILE B 1 310 ? 9.047 28.266 13.227 1 94.5 310 ILE B O 1
ATOM 5054 N N . LEU B 1 311 ? 7.871 29.156 11.578 1 94.44 311 LEU B N 1
ATOM 5055 C CA . LEU B 1 311 ? 8.703 30.344 11.5 1 94.44 311 LEU B CA 1
ATOM 5056 C C . LEU B 1 311 ? 8.531 31.203 12.75 1 94.44 311 LEU B C 1
ATOM 5058 O O . LEU B 1 311 ? 9.516 31.672 13.328 1 94.44 311 LEU B O 1
ATOM 5062 N N . SER B 1 312 ? 7.309 31.328 13.133 1 92 312 SER B N 1
ATOM 5063 C CA . SER B 1 312 ? 7 32.156 14.289 1 92 312 SER B CA 1
ATOM 5064 C C . SER B 1 312 ? 7.629 31.594 15.562 1 92 312 SER B C 1
ATOM 5066 O O . SER B 1 312 ? 8.156 32.344 16.391 1 92 312 SER B O 1
ATOM 5068 N N . GLU B 1 313 ? 7.605 30.328 15.703 1 91.62 313 GLU B N 1
ATOM 5069 C CA . GLU B 1 313 ? 8.188 29.656 16.859 1 91.62 313 GLU B CA 1
ATOM 5070 C C . GLU B 1 313 ? 9.695 29.906 16.938 1 91.62 313 GLU B C 1
ATOM 5072 O O . GLU B 1 313 ? 10.281 29.828 18.031 1 91.62 313 GLU B O 1
ATOM 5077 N N . ARG B 1 314 ? 10.258 30.312 15.828 1 91.44 314 ARG B N 1
ATOM 5078 C CA . ARG B 1 314 ? 11.703 30.469 15.766 1 91.44 314 ARG B CA 1
ATOM 5079 C C . ARG B 1 314 ? 12.094 31.938 15.617 1 91.44 314 ARG B C 1
ATOM 5081 O O . ARG B 1 314 ? 13.258 32.25 15.383 1 91.44 314 ARG B O 1
ATOM 5088 N N . GLY B 1 315 ? 11.062 32.812 15.68 1 90.19 315 GLY B N 1
ATOM 5089 C CA . GLY B 1 315 ? 11.297 34.25 15.625 1 90.19 315 GLY B CA 1
ATOM 5090 C C . GLY B 1 315 ? 11.664 34.719 14.242 1 90.19 315 GLY B C 1
ATOM 5091 O O . GLY B 1 315 ? 12.359 35.75 14.102 1 90.19 315 GLY B O 1
ATOM 5092 N N . ILE B 1 316 ? 11.289 33.969 13.258 1 91.19 316 ILE B N 1
ATOM 5093 C CA . ILE B 1 316 ? 11.609 34.375 11.891 1 91.19 316 ILE B CA 1
ATOM 5094 C C . ILE B 1 316 ? 10.414 35.094 11.266 1 91.19 316 ILE B C 1
ATOM 5096 O O . ILE B 1 316 ? 9.281 34.594 11.328 1 91.19 316 ILE B O 1
ATOM 5100 N N . SER B 1 317 ? 10.562 36.406 10.836 1 81.38 317 SER B N 1
ATOM 5101 C CA . SER B 1 317 ? 9.5 37.219 10.242 1 81.38 317 SER B CA 1
ATOM 5102 C C . SER B 1 317 ? 8.945 36.562 8.984 1 81.38 317 SER B C 1
ATOM 5104 O O . SER B 1 317 ? 9.68 35.906 8.242 1 81.38 317 SER B O 1
ATOM 5106 N N . GLU B 1 318 ? 7.629 36.75 8.75 1 71.06 318 GLU B N 1
ATOM 5107 C CA . GLU B 1 318 ? 6.926 36.188 7.605 1 71.06 318 GLU B CA 1
ATOM 5108 C C . GLU B 1 318 ? 7.188 37 6.344 1 71.06 318 GLU B C 1
ATOM 5110 O O . GLU B 1 318 ? 6.977 36.5 5.23 1 71.06 318 GLU B O 1
ATOM 5115 N N . GLU B 1 319 ? 7.242 38.469 6.449 1 57.09 319 GLU B N 1
ATOM 5116 C CA . GLU B 1 319 ? 7.27 39.406 5.34 1 57.09 319 GLU B CA 1
ATOM 5117 C C . GLU B 1 319 ? 7.965 38.812 4.117 1 57.09 319 GLU B C 1
ATOM 5119 O O . GLU B 1 319 ? 7.66 39.188 2.982 1 57.09 319 GLU B O 1
ATOM 5124 N N . ALA B 1 320 ? 8.789 38.25 4.043 1 45.66 320 ALA B N 1
ATOM 5125 C CA . ALA B 1 320 ? 9.672 38.031 2.908 1 45.66 320 ALA B CA 1
ATOM 5126 C C . ALA B 1 320 ? 9.008 37.125 1.877 1 45.66 320 ALA B C 1
ATOM 5128 O O . ALA B 1 320 ? 9.008 37.406 0.681 1 45.66 320 ALA B O 1
ATOM 5129 N N . ASN B 1 321 ? 8.906 35.781 1.77 1 48 321 ASN B N 1
ATOM 5130 C CA . ASN B 1 321 ? 9.398 34.906 0.69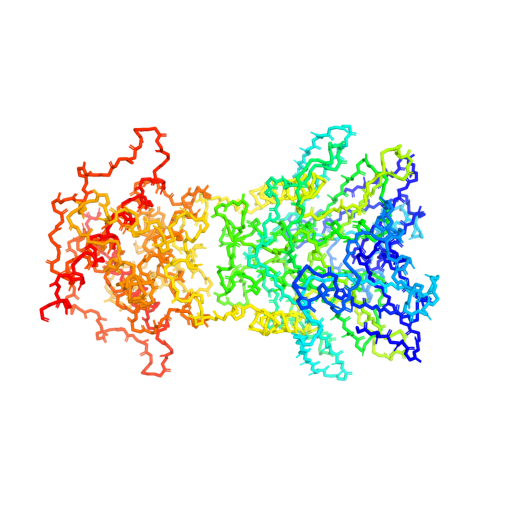9 1 48 321 ASN B CA 1
ATOM 5131 C C . ASN B 1 321 ? 8.328 34.688 -0.368 1 48 321 ASN B C 1
ATOM 5133 O O . ASN B 1 321 ? 8.414 33.719 -1.131 1 48 321 ASN B O 1
ATOM 5137 N N . ARG B 1 322 ? 7.059 35.062 -0.234 1 51.81 322 ARG B N 1
ATOM 5138 C CA . ARG B 1 322 ? 6.254 34.656 -1.382 1 51.81 322 ARG B CA 1
ATOM 5139 C C . ARG B 1 322 ? 6.887 35.125 -2.688 1 51.81 322 ARG B C 1
ATOM 5141 O O . ARG B 1 322 ? 6.746 34.469 -3.721 1 51.81 322 ARG B O 1
ATOM 5148 N N . LYS B 1 323 ? 7.328 36.344 -2.664 1 49.53 323 LYS B N 1
ATOM 5149 C CA . LYS B 1 323 ? 7.906 36.875 -3.896 1 49.53 323 LYS B CA 1
ATOM 5150 C C . LYS B 1 323 ? 9.102 36.031 -4.34 1 49.53 323 LYS B C 1
ATOM 5152 O O . LYS B 1 323 ? 9.523 36.125 -5.5 1 49.53 323 LYS B O 1
ATOM 5157 N N . ASP B 1 324 ? 9.695 35.312 -3.445 1 49.25 324 ASP B N 1
ATOM 5158 C CA . ASP B 1 324 ? 10.922 34.594 -3.781 1 49.25 324 ASP B CA 1
ATOM 5159 C C . ASP B 1 324 ? 10.625 33.156 -4.195 1 49.25 324 ASP B C 1
ATOM 5161 O O . ASP B 1 324 ? 11.539 32.375 -4.492 1 49.25 324 ASP B O 1
ATOM 5165 N N . ILE B 1 325 ? 9.32 32.875 -4.113 1 54.16 325 ILE B N 1
ATOM 5166 C CA . ILE B 1 325 ? 8.984 31.516 -4.457 1 54.16 325 ILE B CA 1
ATOM 5167 C C . ILE B 1 325 ? 9.008 31.344 -5.973 1 54.16 325 ILE B C 1
ATOM 5169 O O . ILE B 1 325 ? 8.336 32.062 -6.699 1 54.16 325 ILE B O 1
ATOM 5173 N N . VAL B 1 326 ? 10.109 30.688 -6.547 1 51.12 326 VAL B N 1
ATOM 5174 C CA . VAL B 1 326 ? 10.43 30.438 -7.945 1 51.12 326 VAL B CA 1
ATOM 5175 C C . VAL B 1 326 ? 9.422 29.453 -8.531 1 51.12 326 VAL B C 1
ATOM 5177 O O . VAL B 1 326 ? 9.68 28.234 -8.57 1 51.12 326 VAL B O 1
ATOM 5180 N N . CYS B 1 327 ? 8.195 29.344 -8.031 1 55.53 327 CYS B N 1
ATOM 5181 C CA . CYS B 1 327 ? 7.406 28.375 -8.789 1 55.53 327 CYS B CA 1
ATOM 5182 C C . CYS B 1 327 ? 6.805 29.016 -10.031 1 55.53 327 CYS B C 1
ATOM 5184 O O . CYS B 1 327 ? 6.352 30.156 -9.992 1 55.53 327 CYS B O 1
ATOM 5186 N N . GLY B 1 328 ? 7.195 28.531 -11.125 1 56.47 328 GLY B N 1
ATOM 5187 C CA . GLY B 1 328 ? 6.617 29.031 -12.367 1 56.47 328 GLY B CA 1
ATOM 5188 C C . GLY B 1 328 ? 5.121 29.266 -12.273 1 56.47 328 GLY B C 1
ATOM 5189 O O . GLY B 1 328 ? 4.414 28.531 -11.57 1 56.47 328 GLY B O 1
ATOM 5190 N N . GLN B 1 329 ? 4.555 30.297 -12.68 1 61.44 329 GLN B N 1
ATOM 5191 C CA . GLN B 1 329 ? 3.148 30.688 -12.68 1 61.44 329 GLN B CA 1
ATOM 5192 C C . GLN B 1 329 ? 2.256 29.547 -13.141 1 61.44 329 GLN B C 1
ATOM 5194 O O . GLN B 1 329 ? 1.123 29.406 -12.672 1 61.44 329 GLN B O 1
ATOM 5199 N N . ASP B 1 330 ? 2.85 28.531 -13.805 1 82.12 330 ASP B N 1
ATOM 5200 C CA . ASP B 1 330 ? 2.004 27.5 -14.398 1 82.12 330 ASP B CA 1
ATOM 5201 C C . ASP B 1 330 ? 2.158 26.172 -13.672 1 82.12 330 ASP B C 1
ATOM 5203 O O . ASP B 1 330 ? 1.567 25.156 -14.07 1 82.12 330 ASP B O 1
ATOM 5207 N N . ALA B 1 331 ? 2.834 26.25 -12.57 1 88.75 331 ALA B N 1
ATOM 5208 C CA . ALA B 1 331 ? 3.043 25 -11.852 1 88.75 331 ALA B CA 1
ATOM 5209 C C . ALA B 1 331 ? 1.81 24.625 -11.031 1 88.75 331 ALA B C 1
ATOM 5211 O O . ALA B 1 331 ? 1.108 25.5 -10.516 1 88.75 331 ALA B O 1
ATOM 5212 N N . PRO B 1 332 ? 1.592 23.297 -10.953 1 94.19 332 PRO B N 1
ATOM 5213 C CA . PRO B 1 332 ? 0.473 22.875 -10.109 1 94.19 332 PRO B CA 1
ATOM 5214 C C . PRO B 1 332 ? 0.597 23.391 -8.672 1 94.19 332 PRO B C 1
ATOM 5216 O O . PRO B 1 332 ? 1.708 23.609 -8.188 1 94.19 332 PRO B O 1
ATOM 5219 N N . ALA B 1 333 ? -0.477 23.625 -7.988 1 95.06 333 ALA B N 1
ATOM 5220 C CA . ALA B 1 333 ? -0.542 24.234 -6.66 1 95.06 333 ALA B CA 1
ATOM 5221 C C . ALA B 1 333 ? 0.354 23.484 -5.676 1 95.06 333 ALA B C 1
ATOM 5223 O O . ALA B 1 333 ? 1.019 24.109 -4.84 1 95.06 333 ALA B O 1
ATOM 5224 N N . TYR B 1 334 ? 0.406 22.125 -5.797 1 97.06 334 TYR B N 1
ATOM 5225 C CA . TYR B 1 334 ? 1.189 21.391 -4.82 1 97.06 334 TYR B CA 1
ATOM 5226 C C . TYR B 1 334 ? 2.68 21.641 -5.004 1 97.06 334 TYR B C 1
ATOM 5228 O O . TYR B 1 334 ? 3.441 21.641 -4.035 1 97.06 334 TYR B O 1
ATOM 5236 N N . ARG B 1 335 ? 3.102 21.938 -6.172 1 95.94 335 ARG B N 1
ATOM 5237 C CA . ARG B 1 335 ? 4.5 22.281 -6.422 1 95.94 335 ARG B CA 1
ATOM 5238 C C . ARG B 1 335 ? 4.859 23.625 -5.797 1 95.94 335 ARG B C 1
ATOM 5240 O O . ARG B 1 335 ? 5.98 23.812 -5.32 1 95.94 335 ARG B O 1
ATOM 5247 N N . GLN B 1 336 ? 3.947 24.516 -5.852 1 95 336 GLN B N 1
ATOM 5248 C CA . GLN B 1 336 ? 4.156 25.812 -5.215 1 95 336 GLN B CA 1
ATOM 5249 C C . GLN B 1 336 ? 4.293 25.656 -3.701 1 95 336 GLN B C 1
ATOM 5251 O O . GLN B 1 336 ? 5.145 26.297 -3.084 1 95 336 GLN B O 1
ATOM 5256 N N . VAL B 1 337 ? 3.479 24.828 -3.146 1 96.5 337 VAL B N 1
ATOM 5257 C CA . VAL B 1 337 ? 3.516 24.562 -1.711 1 96.5 337 VAL B CA 1
ATOM 5258 C C . VAL B 1 337 ? 4.852 23.938 -1.331 1 96.5 337 VAL B C 1
ATOM 5260 O O . VAL B 1 337 ? 5.461 24.312 -0.327 1 96.5 337 VAL B O 1
ATOM 5263 N N . LEU B 1 338 ? 5.316 23 -2.172 1 97 338 LEU B N 1
ATOM 5264 C CA . LEU B 1 338 ? 6.586 22.344 -1.913 1 97 338 LEU B CA 1
ATOM 5265 C C . LEU B 1 338 ? 7.746 23.328 -2.029 1 97 338 LEU B C 1
ATOM 5267 O O . LEU B 1 338 ? 8.711 23.25 -1.265 1 97 338 LEU B O 1
ATOM 5271 N N . SER B 1 339 ? 7.641 24.172 -2.982 1 94.88 339 SER B N 1
ATOM 5272 C CA . SER B 1 339 ? 8.656 25.219 -3.127 1 94.88 339 SER B CA 1
ATOM 5273 C C . SER B 1 339 ? 8.688 26.125 -1.909 1 94.88 339 SER B C 1
ATOM 5275 O O . SER B 1 339 ? 9.758 26.516 -1.446 1 94.88 339 SER B O 1
ATOM 5277 N N . LEU B 1 340 ? 7.543 26.516 -1.437 1 94.62 340 LEU B N 1
ATOM 5278 C CA . LEU B 1 340 ? 7.445 27.328 -0.229 1 94.62 340 LEU B CA 1
ATOM 5279 C C . LEU B 1 340 ? 8.055 26.594 0.966 1 94.62 340 LEU B C 1
ATOM 5281 O O . LEU B 1 340 ? 8.719 27.219 1.804 1 94.62 340 LEU B O 1
ATOM 5285 N N . CYS B 1 341 ? 7.805 25.344 1.059 1 96.5 341 CYS B N 1
ATOM 5286 C CA . CYS B 1 341 ? 8.367 24.516 2.125 1 96.5 341 CYS B CA 1
ATOM 5287 C C . CYS B 1 341 ? 9.891 24.531 2.072 1 96.5 341 CYS B C 1
ATOM 5289 O O . CYS B 1 341 ? 10.555 24.734 3.09 1 96.5 341 CYS B O 1
ATOM 5291 N N . LEU B 1 342 ? 10.422 24.328 0.858 1 96.69 342 LEU B N 1
ATOM 5292 C CA . LEU B 1 342 ? 11.867 24.328 0.661 1 96.69 342 LEU B CA 1
ATOM 5293 C C . LEU B 1 342 ? 12.461 25.672 1.056 1 96.69 342 LEU B C 1
ATOM 5295 O O . LEU B 1 342 ? 13.492 25.719 1.737 1 96.69 342 LEU B O 1
ATOM 5299 N N . HIS B 1 343 ? 11.828 26.734 0.686 1 95.06 343 HIS B N 1
ATOM 5300 C CA . HIS B 1 343 ? 12.266 28.094 1.005 1 95.06 343 HIS B CA 1
ATOM 5301 C C . HIS B 1 343 ? 12.266 28.328 2.512 1 95.06 343 HIS B C 1
ATOM 5303 O O . HIS B 1 343 ? 13.211 28.906 3.051 1 95.06 343 HIS B O 1
ATOM 5309 N N . THR B 1 344 ? 11.203 27.891 3.152 1 95.94 344 THR B N 1
ATOM 5310 C CA . THR B 1 344 ? 11.078 28.047 4.598 1 95.94 344 THR B CA 1
ATOM 5311 C C . THR B 1 344 ? 12.188 27.297 5.32 1 95.94 344 THR B C 1
ATOM 5313 O O . THR B 1 344 ? 12.797 27.812 6.254 1 95.94 344 THR B O 1
ATOM 5316 N N . LEU B 1 345 ? 12.477 26.062 4.863 1 97.12 345 LEU B N 1
ATOM 5317 C CA . LEU B 1 345 ? 13.516 25.25 5.477 1 97.12 345 LEU B CA 1
ATOM 5318 C C . LEU B 1 345 ? 14.883 25.906 5.309 1 97.12 345 LEU B C 1
ATOM 5320 O O . LEU B 1 345 ? 15.711 25.875 6.227 1 97.12 345 LEU B O 1
ATOM 5324 N N . ALA B 1 346 ? 15.094 26.469 4.172 1 96.38 346 ALA B N 1
ATOM 5325 C CA . ALA B 1 346 ? 16.344 27.188 3.912 1 96.38 346 ALA B CA 1
ATOM 5326 C C . ALA B 1 346 ? 16.5 28.375 4.855 1 96.38 346 ALA B C 1
ATOM 5328 O O . ALA B 1 346 ? 17.594 28.625 5.359 1 96.38 346 ALA B O 1
ATOM 5329 N N . ARG B 1 347 ? 15.438 29.094 5.082 1 95.25 347 ARG B N 1
ATOM 5330 C CA . ARG B 1 347 ? 15.469 30.234 5.988 1 95.25 347 ARG B CA 1
ATOM 5331 C C . ARG B 1 347 ? 15.719 29.781 7.426 1 95.25 347 ARG B C 1
ATOM 5333 O O . ARG B 1 347 ? 16.438 30.453 8.172 1 95.25 347 ARG B O 1
ATOM 5340 N N . ILE B 1 348 ? 15.141 28.719 7.797 1 96.31 348 ILE B N 1
ATOM 5341 C CA . ILE B 1 348 ? 15.336 28.188 9.141 1 96.31 348 ILE B CA 1
ATOM 5342 C C . ILE B 1 348 ? 16.781 27.734 9.312 1 96.31 348 ILE B C 1
ATOM 5344 O O . ILE B 1 348 ? 17.391 27.953 10.367 1 96.31 348 ILE B O 1
ATOM 5348 N N . LEU B 1 349 ? 17.328 27.094 8.25 1 96.75 349 LEU B N 1
ATOM 5349 C CA . LEU B 1 349 ? 18.734 26.688 8.266 1 96.75 349 LEU B CA 1
ATOM 5350 C C . LEU B 1 349 ? 19.641 27.906 8.461 1 96.75 349 LEU B C 1
ATOM 5352 O O . LEU B 1 349 ? 20.562 27.859 9.281 1 96.75 349 LEU B O 1
ATOM 5356 N N . HIS B 1 350 ? 19.359 28.953 7.766 1 95.38 350 HIS B N 1
ATOM 5357 C CA . HIS B 1 350 ? 20.125 30.188 7.898 1 95.38 350 HIS B CA 1
ATOM 5358 C C . HIS B 1 350 ? 20.047 30.734 9.32 1 95.38 350 HIS B C 1
ATOM 5360 O O . HIS B 1 350 ? 21.062 31.125 9.898 1 95.38 350 HIS B O 1
ATOM 5366 N N . ASN B 1 351 ? 18.828 30.766 9.797 1 94.12 351 ASN B N 1
ATOM 5367 C CA . ASN B 1 351 ? 18.609 31.266 11.148 1 94.12 351 ASN B CA 1
ATOM 5368 C C . ASN B 1 351 ? 19.406 30.469 12.18 1 94.12 351 ASN B C 1
ATOM 5370 O O . ASN B 1 351 ? 19.906 31.031 13.156 1 94.12 351 ASN B O 1
ATOM 5374 N N . ARG B 1 352 ? 19.453 29.203 11.992 1 92.81 352 ARG B N 1
ATOM 5375 C CA . ARG B 1 352 ? 20.188 28.344 12.906 1 92.81 352 ARG B CA 1
ATOM 5376 C C . ARG B 1 352 ? 21.688 28.625 12.836 1 92.81 352 ARG B C 1
ATOM 5378 O O . ARG B 1 352 ? 22.375 28.641 13.859 1 92.81 352 ARG B O 1
ATOM 5385 N N . ILE B 1 353 ? 22.219 28.828 11.711 1 92.44 353 ILE B N 1
ATOM 5386 C CA . ILE B 1 353 ? 23.641 29.047 11.484 1 92.44 353 ILE B CA 1
ATOM 5387 C C . ILE B 1 353 ? 24.062 30.375 12.133 1 92.44 353 ILE B C 1
ATOM 5389 O O . ILE B 1 353 ? 25.125 30.453 12.773 1 92.44 353 ILE B O 1
ATOM 5393 N N . ILE B 1 354 ? 23.25 31.375 12.023 1 90.06 354 ILE B N 1
ATOM 5394 C CA . ILE B 1 354 ? 23.625 32.688 12.523 1 90.06 354 ILE B CA 1
ATOM 5395 C C . ILE B 1 354 ? 23.516 32.719 14.047 1 90.06 354 ILE B C 1
ATOM 5397 O O . ILE B 1 354 ? 24.234 33.469 14.719 1 90.06 354 ILE B O 1
ATOM 5401 N N . HIS B 1 355 ? 22.641 31.938 14.641 1 84.19 355 HIS B N 1
ATOM 5402 C CA . HIS B 1 355 ? 22.469 31.938 16.094 1 84.19 355 HIS B CA 1
ATOM 5403 C C . HIS B 1 355 ? 23.328 30.859 16.75 1 84.19 355 HIS B C 1
ATOM 5405 O O . HIS B 1 355 ? 23.516 30.875 17.969 1 84.19 355 HIS B O 1
ATOM 5411 N N . SER B 1 356 ? 23.734 29.812 16.047 1 72.62 356 SER B N 1
ATOM 5412 C CA . SER B 1 356 ? 24.688 28.859 16.578 1 72.62 356 SER B CA 1
ATOM 5413 C C . SER B 1 356 ? 26.109 29.422 16.562 1 72.62 356 SER B C 1
ATOM 5415 O O . SER B 1 356 ? 26.953 29 17.344 1 72.62 356 SER B O 1
ATOM 5417 N N . SER B 1 357 ? 26.5 30.266 15.555 1 51.28 357 SER B N 1
ATOM 5418 C CA . SER B 1 357 ? 27.797 30.938 15.477 1 51.28 357 SER B CA 1
ATOM 5419 C C . SER B 1 357 ? 27.906 32.031 16.547 1 51.28 357 SER B C 1
ATOM 5421 O O . SER B 1 357 ? 28.969 32.625 16.703 1 51.28 357 SER B O 1
ATOM 5423 N N . LEU B 1 358 ? 26.828 32.344 17.234 1 41.59 358 LEU B N 1
ATOM 5424 C CA . LEU B 1 358 ? 26.984 33.219 18.391 1 41.59 358 LEU B CA 1
ATOM 5425 C C . LEU B 1 358 ? 27.156 32.375 19.672 1 41.59 358 LEU B C 1
ATOM 5427 O O . LEU B 1 358 ? 26.469 31.375 19.859 1 41.59 358 LEU B O 1
#

Nearest PDB structures (foldseek):
  7yu0-assembly1_A  TM=4.836E-01  e=1.139E-05  Arthrobacter
  7yu1-assembly1_A  TM=4.436E-01  e=1.074E-05  Arthrobacter
  7yu1-assembly1_B  TM=4.313E-01  e=9.546E-06  Arthrobacter
  3n5i-assembly1_D  TM=5.578E-01  e=2.717E-04  Sphingosinicella xenopeptidilytica
  2drh-assembly1_C  TM=5.064E-01  e=2.717E-04  Pyrococcus horikoshii OT3

Radius of gyration: 26.28 Å; Cα contacts (8 Å, |Δi|>4): 1743; chains: 2; bounding box: 67×73×62 Å

Secondary structure (DSSP, 8-state):
-EEE-SS-EEEEE--SSS-EEESS--EEEEEE----HHHHHHS--S-SSSSHHHHHHHHHHHTT--GGGEEEEEESS-GGG-EEEEEEETTEEEEEEEEEE-TTTEE-TTSPPSBBTTTTBS---S-EEEEEEEESSEE-HHHHHHHHHHHHHHHHHHHHHTTPBPSSSSSB-SEETT-EEEEEEETT-S-EE---STTBHHHHHHHHHHHHHHHHHHHHHH---HHHHSSHHHHHGGGT--HHHHHHHHHHH-TTS-HHHHHHHHHHHHT-HHHHHHHHHHHHHHHHHHTTSS-HHHHHHHHHHHHHHHHHHTT--STHHHHT----TTS-HHHHHHHHHHHHHHHHHHHHHHHH--/-EEEPSS-EEEEE--SSS-EEESS--EEEEEE----HHHHHHS--S-SSSSHHHHHHHHHHHTT--GGGEEEEEESS-GGG-EEEEEEETTEEEEEEEEEE-TTTEE-TTSPPSBBTTTTBS---S-EEEEEEEESSEE-HHHHHHHHHHHHHHHHHHHHHTTPBPSSSSSB-SEETT-EEEEEEETT-S-EE---STTBHHHHHHHHHHHHHHHHHHHHHH---HHHHSSHHHHHGGGT--HHHHHHHHHHH-TTS-HHHHHHHHHHHHT-HHHHHHHHHHHHHHHHHHTTSS-HHHHHHHHHHHHHHHHHHTT--STTTTTT----TTS-HHHHHHHHHHHHHHHHHHHHHHHH--